Protein AF-0000000077108738 (afdb_homodimer)

InterPro domains:
  IPR003739 Lysine-2,3-aminomutase/glutamate 2,3-aminomutase [PIRSF004911] (2-328)
  IPR003739 Lysine-2,3-aminomutase/glutamate 2,3-aminomutase [PTHR30538] (3-323)
  IPR003739 Lysine-2,3-aminomutase/glutamate 2,3-aminomutase [TIGR00238] (23-312)
  IPR007197 Radical SAM [PF04055] (98-247)
  IPR007197 Radical SAM [PS51918] (88-301)
  IPR007197 Radical SAM [SFLDS00029] (98-249)
  IPR013785 Aldolase-type TIM barrel [G3DSA:3.20.20.70] (31-317)
  IPR022447 Lysine-2,3-aminomutase-related [TIGR03822] (5-322)
  IPR058240 Radical SAM superfamily [SSF102114] (83-311)

pLDDT: mean 93.46, std 6.68, range [53.31, 98.88]

Organism: Hirschia baltica (strain ATCC 49814 / DSM 5838 / IFAM 1418) (NCBI:txid582402)

Secondary structure (DSSP, 8-state):
---EE-SHHHHHHTT---HHHHHHHHHHTTTS---EEHHHHTT-SS-STT-TTGGGTS--GGGGPPPTT--SSTT--GGG-SSTTEEEEETTEEEEEEE---SS--TT-TTTTT-STTS--B--HHHHHHHHHHHHT-TT--EEEEEES-GGGS-HHHHHHHHHHHHTSTT--EEEEEE-HHHH-GGG--HHHHHHH--SSSEEEEEEE---GGG--HHHHHHHHHHHHTT--EEEEEE--TTTT-SHHHHHHHHHHHHHTTEEEEEEEPPP--TT-GGG---HHHHHHHHHHHHHHS-GGGPPEEEEEPTTT--EEE-PPPSEEEETTEEEEE-TTS-EEESS-S--/---EE-SHHHHHHTT---HHHHHHHHHHTTTS---EEHHHHTT-SS-STT-HHHHTT---GGGGPPPTT--SSTT--GGG-SSTTEEEEETTEEEEEEE---SS--TT-TTTTT-STTS--B--HHHHHHHHHHHHT-TT--EEEEEES-GGGS-HHHHHHHHHHHHTSTT--EEEEEE-HHHH-GGG--HHHHHHH--SSSEEEEEEE---GGG--HHHHHHHHHHHHTT--EEEEEE--TTTT-SHHHHHHHHHHHHHTTEEEEEEEPPP--TT-GGG---HHHHHHHHHHHHHHS-GGGPPEEEEEPTTT--EEE-PPPSEEEETTEEEEE-TTS-EEESS-S--

Foldseek 3Di:
DKDKDWALVSLVVLVLPDPQQRVQSVVCCVPFTAIAIVLLSVLFPDSDCLGQSVVFGGGDPLLVFFDPQFDQQFQAQVVQDPAPQWGPQDQAEIEGEFFQEANGDTSQDQNRVRHDPVDDGGDDPVRVVVVLVVCLVRLSHQEYEYDHHFNLVDALQVLLVSLVSQLPRVSHAEYEGEHQCLLRPLVSLALSSLVSNDDPRHAYEYEHEDAFLSSCDVSSLVSLVSNVVSVHAYEYEYEQWPSNQLAQVGLLSVLVSCVVSVYAYEEYEARTSHTSNVNGHDDLVSVQVSLLSCVLPHDPSSHYFYWYRDTNNNGIDGSHDAQWDDDPNFIWGADSVRDIAGPPHPDD/DWDKDWALVSLVVLVLPDPQQRVQSVVCCVPFTAIAIVLLSVLFPDSDCLTQSVVFGGGDPLLVFFDPQFDQQFQAQPVQDPAPQWGPQDQAEIEGEFFQEANGDTSQDQNRVRHDPVDDGGDDPVRVVVVLVVCLVRLSHQEYEYCHHFNLVDALQVLLVSLVSQLPRVSHAEYEGEHQCLLRPLVSLALSSLVSNDDPRHAYEYEHEDAFLSSCDVSSLVSLVSNVVSVHAYEYEYEQWPSNQLAQVGLLSVLVSCVVSVYAYEEYEARTSHTSNVNTHDDLVSVQVSLLSCVLPHDPSSHYFYWYRDTNNNGIDGSHDAQWDDDPNFIWGADSVRDIAGPPHPDD

Nearest PDB structures (foldseek):
  2a5h-assembly1_B  TM=9.470E-01  e=1.014E-37  Clostridium subterminale
  7o1p-assembly1_A  TM=6.640E-01  e=4.691E-05  Thermotoga maritima MSB8
  6dgs-assembly1_B  TM=6.058E-01  e=3.753E-01  Leishmania major
  7u7h-assembly1_A  TM=3.854E-01  e=3.326E-01  Alistipes finegoldii DSM 17242
  2q1x-assembly1_B  TM=3.218E-01  e=1.503E+00  Mycobacterium tuberculosis H37Rv

Radius of gyration: 25.78 Å; Cα contacts (8 Å, |Δi|>4): 1558; chains: 2; bounding box: 52×83×65 Å

Sequence (696 aa):
MTKTLKSAQDFKNLGITSPEITQNIDTVSTKYAVAMTTELADCVKNPSSDDPVLRQFLPLIDELTTLPEEREDPIGDWPNTPVEGIVHRHKDRVLLKIVSICPVYCRFCFRREMVGPDKDNMLRPEQLDAAIDYIANHPEIWEVILTGGDPMMLSPRRARELTQRLEAIPHVKIIRWHTRMPVAKPDIVTAEYAQAIKSSTKSVFVALHANHANEFSNAAKQACANLIDAGIPMVSQSVLLKGVNDNLDALSDLMRTFVENRIRPYYLHHPDFAPGTSHFRVSVEEGQKLVQGLRNTLSGLCTPTYVVDIPGGVSKAIATPSDAREIDGQLSLRGQDGQWRAYPPSEKMTKTLKSAQDFKNLGITSPEITQNIDTVSTKYAVAMTTELADCVKNPSSDDPVLRQFLPLIDELTTLPEEREDPIGDWPNTPVEGIVHRHKDRVLLKIVSICPVYCRFCFRREMVGPDKDNMLRPEQLDAAIDYIANHPEIWEVILTGGDPMMLSPRRARELTQRLEAIPHVKIIRWHTRMPVAKPDIVTAEYAQAIKSSTKSVFVALHANHANEFSNAAKQACANLIDAGIPMVSQSVLLKGVNDNLDALSDLMRTFVENRIRPYYLHHPDFAPGTSHFRVSVEEGQKLVQGLRNTLSGLCTPTYVVDIPGGVSKAIATPSDAREIDGQLSLRGQDGQWRAYPPSEK

Structure (mmCIF, N/CA/C/O backbone):
data_AF-0000000077108738-model_v1
#
loop_
_entity.id
_entity.type
_entity.pdbx_description
1 polymer 'Lysine 2,3-aminomutase YodO family protein'
#
loop_
_atom_site.group_PDB
_atom_site.id
_atom_site.type_symbol
_atom_site.label_atom_id
_atom_site.label_alt_id
_atom_site.label_comp_id
_atom_site.label_asym_id
_atom_site.label_entity_id
_atom_site.label_seq_id
_atom_site.pdbx_PDB_ins_code
_atom_site.Cartn_x
_atom_site.Cartn_y
_atom_site.Cartn_z
_atom_site.occupancy
_atom_site.B_iso_or_equiv
_atom_site.auth_seq_id
_atom_site.auth_comp_id
_atom_site.auth_asym_id
_atom_site.auth_atom_id
_atom_site.pdbx_PDB_model_num
ATOM 1 N N . MET A 1 1 ? 6.762 -33.188 8.219 1 54.91 1 MET A N 1
ATOM 2 C CA . MET A 1 1 ? 7.496 -32.75 7.031 1 54.91 1 MET A CA 1
ATOM 3 C C . MET A 1 1 ? 6.543 -32.5 5.863 1 54.91 1 MET A C 1
ATOM 5 O O . MET A 1 1 ? 5.641 -33.312 5.613 1 54.91 1 MET A O 1
ATOM 9 N N . THR A 1 2 ? 6.543 -31.188 5.367 1 68 2 THR A N 1
ATOM 10 C CA . THR A 1 2 ? 5.676 -30.828 4.246 1 68 2 THR A CA 1
ATOM 11 C C . THR A 1 2 ? 5.945 -31.75 3.049 1 68 2 THR A C 1
ATOM 13 O O . THR A 1 2 ? 7.098 -31.938 2.652 1 68 2 THR A O 1
ATOM 16 N N . LYS A 1 3 ? 4.934 -32.562 2.746 1 84.56 3 LYS A N 1
ATOM 17 C CA . LYS A 1 3 ? 4.992 -33.375 1.53 1 84.56 3 LYS A CA 1
ATOM 18 C C . LYS A 1 3 ? 4.344 -32.656 0.356 1 84.56 3 LYS A C 1
ATOM 20 O O . LYS A 1 3 ? 3.543 -31.734 0.551 1 84.56 3 LYS A O 1
ATOM 25 N N . THR A 1 4 ? 4.789 -33 -0.831 1 92.06 4 THR A N 1
ATOM 26 C CA . THR A 1 4 ? 4.25 -32.406 -2.049 1 92.06 4 THR A CA 1
ATOM 27 C C . THR A 1 4 ? 3.473 -33.469 -2.855 1 92.06 4 THR A C 1
ATOM 29 O O . THR A 1 4 ? 3.975 -34.562 -3.111 1 92.06 4 THR A O 1
ATOM 32 N N . LEU A 1 5 ? 2.248 -33.156 -3.182 1 92.75 5 LEU A N 1
ATOM 33 C CA . LEU A 1 5 ? 1.421 -34 -4.055 1 92.75 5 LEU A CA 1
ATOM 34 C C . LEU A 1 5 ? 1.785 -33.781 -5.52 1 92.75 5 LEU A C 1
ATOM 36 O O . LEU A 1 5 ? 1.791 -32.625 -5.992 1 92.75 5 LEU A O 1
ATOM 40 N N . LYS A 1 6 ? 2.02 -34.844 -6.301 1 92.69 6 LYS A N 1
ATOM 41 C CA . LYS A 1 6 ? 2.514 -34.688 -7.664 1 92.69 6 LYS A CA 1
ATOM 42 C C . LYS A 1 6 ? 1.773 -35.594 -8.641 1 92.69 6 LYS A C 1
ATOM 44 O O . LYS A 1 6 ? 1.944 -35.469 -9.852 1 92.69 6 LYS A O 1
ATOM 49 N N . SER A 1 7 ? 0.964 -36.5 -8.07 1 92.19 7 SER A N 1
ATOM 50 C CA . SER A 1 7 ? 0.334 -37.5 -8.93 1 92.19 7 SER A CA 1
ATOM 51 C C . SER A 1 7 ? -1.137 -37.688 -8.57 1 92.19 7 SER A C 1
ATOM 53 O O . SER A 1 7 ? -1.591 -37.219 -7.523 1 92.19 7 SER A O 1
ATOM 55 N N . ALA A 1 8 ? -1.809 -38.375 -9.508 1 92.62 8 ALA A N 1
ATOM 56 C CA . ALA A 1 8 ? -3.209 -38.719 -9.25 1 92.62 8 ALA A CA 1
ATOM 57 C C . ALA A 1 8 ? -3.359 -39.5 -7.961 1 92.62 8 ALA A C 1
ATOM 59 O O . ALA A 1 8 ? -4.301 -39.281 -7.191 1 92.62 8 ALA A O 1
ATOM 60 N N . GLN A 1 9 ? -2.467 -40.375 -7.727 1 92.5 9 GLN A N 1
ATOM 61 C CA . GLN A 1 9 ? -2.502 -41.188 -6.523 1 92.5 9 GLN A CA 1
ATOM 62 C C . GLN A 1 9 ? -2.363 -40.344 -5.266 1 92.5 9 GLN A C 1
ATOM 64 O O . GLN A 1 9 ? -3.037 -40.594 -4.262 1 92.5 9 GLN A O 1
ATOM 69 N N . ASP A 1 10 ? -1.473 -39.344 -5.277 1 92.25 10 ASP A N 1
ATOM 70 C CA . ASP A 1 10 ? -1.307 -38.469 -4.141 1 92.25 10 ASP A CA 1
ATOM 71 C C . ASP A 1 10 ? -2.621 -37.75 -3.795 1 92.25 10 ASP A C 1
ATOM 73 O O . ASP A 1 10 ? -2.99 -37.656 -2.621 1 92.25 10 ASP A O 1
ATOM 77 N N . PHE A 1 11 ? -3.34 -37.312 -4.797 1 89.94 11 PHE A N 1
ATOM 78 C CA . PHE A 1 11 ? -4.598 -36.625 -4.594 1 89.94 11 PHE A CA 1
ATOM 79 C C . PHE A 1 11 ? -5.684 -37.562 -4.109 1 89.94 11 PHE A C 1
ATOM 81 O O . PHE A 1 11 ? -6.512 -37.188 -3.271 1 89.94 11 PHE A O 1
ATOM 88 N N . LYS A 1 12 ? -5.629 -38.719 -4.656 1 89.31 12 LYS A N 1
ATOM 89 C CA . LYS A 1 12 ? -6.57 -39.75 -4.199 1 89.31 12 LYS A CA 1
ATOM 90 C C . LYS A 1 12 ? -6.398 -40 -2.707 1 89.31 12 LYS A C 1
ATOM 92 O O . LYS A 1 12 ? -7.379 -40.219 -1.991 1 89.31 12 LYS A O 1
ATOM 97 N N . ASN A 1 13 ? -5.199 -40 -2.303 1 87.31 13 ASN A N 1
ATOM 98 C CA . ASN A 1 13 ? -4.898 -40.219 -0.896 1 87.31 13 ASN A CA 1
ATOM 99 C C . ASN A 1 13 ? -5.473 -39.125 -0.004 1 87.31 13 ASN A C 1
ATOM 101 O O . ASN A 1 13 ? -5.668 -39.344 1.195 1 87.31 13 ASN A O 1
ATOM 105 N N . LEU A 1 14 ? -5.773 -38 -0.586 1 81.94 14 LEU A N 1
ATOM 106 C CA . LEU A 1 14 ? -6.355 -36.875 0.158 1 81.94 14 LEU A CA 1
ATOM 107 C C . LEU A 1 14 ? -7.875 -36.906 0.076 1 81.94 14 LEU A C 1
ATOM 109 O O . LEU A 1 14 ? -8.547 -36.031 0.606 1 81.94 14 LEU A O 1
ATOM 113 N N . GLY A 1 15 ? -8.359 -37.844 -0.65 1 82.62 15 GLY A N 1
ATOM 114 C CA . GLY A 1 15 ? -9.805 -37.969 -0.73 1 82.62 15 GLY A CA 1
ATOM 115 C C . GLY A 1 15 ? -10.383 -37.406 -2.016 1 82.62 15 GLY A C 1
ATOM 116 O O . GLY A 1 15 ? -11.609 -37.375 -2.188 1 82.62 15 GLY A O 1
ATOM 117 N N . ILE A 1 16 ? -9.531 -37 -2.854 1 82.12 16 ILE A N 1
ATOM 118 C CA . ILE A 1 16 ? -9.992 -36.531 -4.156 1 82.12 16 ILE A CA 1
ATOM 119 C C . ILE A 1 16 ? -10.016 -37.688 -5.145 1 82.12 16 ILE A C 1
ATOM 121 O O . ILE A 1 16 ? -9.023 -37.969 -5.824 1 82.12 16 ILE A O 1
ATOM 125 N N . THR A 1 17 ? -11.211 -38.312 -5.34 1 80.12 17 THR A N 1
ATOM 126 C CA . THR A 1 17 ? -11.25 -39.594 -6 1 80.12 17 THR A CA 1
ATOM 127 C C . THR A 1 17 ? -12.031 -39.531 -7.312 1 80.12 17 THR A C 1
ATOM 129 O O . THR A 1 17 ? -12.188 -40.531 -8.008 1 80.12 17 THR A O 1
ATOM 132 N N . SER A 1 18 ? -12.461 -38.406 -7.625 1 84 18 SER A N 1
ATOM 133 C CA . SER A 1 18 ? -13.195 -38.281 -8.883 1 84 18 SER A CA 1
ATOM 134 C C . SER A 1 18 ? -12.375 -38.781 -10.055 1 84 18 SER A C 1
ATOM 136 O O . SER A 1 18 ? -11.234 -38.375 -10.258 1 84 18 SER A O 1
ATOM 138 N N . PRO A 1 19 ? -12.953 -39.719 -10.852 1 87.25 19 PRO A N 1
ATOM 139 C CA . PRO A 1 19 ? -12.227 -40.25 -12.008 1 87.25 19 PRO A CA 1
ATOM 140 C C . PRO A 1 19 ? -11.82 -39.156 -13 1 87.25 19 PRO A C 1
ATOM 142 O O . PRO A 1 19 ? -10.734 -39.219 -13.586 1 87.25 19 PRO A O 1
ATOM 145 N N . GLU A 1 20 ? -12.703 -38.281 -13.125 1 86.88 20 GLU A N 1
ATOM 146 C CA . GLU A 1 20 ? -12.391 -37.188 -14.031 1 86.88 20 GLU A CA 1
ATOM 147 C C . GLU A 1 20 ? -11.141 -36.438 -13.578 1 86.88 20 GLU A C 1
ATOM 149 O O . GLU A 1 20 ? -10.273 -36.125 -14.391 1 86.88 20 GLU A O 1
ATOM 154 N N . ILE A 1 21 ? -11.023 -36.219 -12.328 1 85.88 21 ILE A N 1
ATOM 155 C CA . ILE A 1 21 ? -9.898 -35.469 -11.766 1 85.88 21 ILE A CA 1
ATOM 156 C C . ILE A 1 21 ? -8.609 -36.281 -11.961 1 85.88 21 ILE A C 1
ATOM 158 O O . ILE A 1 21 ? -7.594 -35.719 -12.391 1 85.88 21 ILE A O 1
ATOM 162 N N . THR A 1 22 ? -8.695 -37.469 -11.719 1 87 22 THR A N 1
ATOM 163 C CA . THR A 1 22 ? -7.52 -38.344 -11.828 1 87 22 THR A CA 1
ATOM 164 C C . THR A 1 22 ? -7.051 -38.406 -13.281 1 87 22 THR A C 1
ATOM 166 O O . THR A 1 22 ? -5.848 -38.375 -13.547 1 87 22 THR A O 1
ATOM 169 N N . GLN A 1 23 ? -7.969 -38.562 -14.148 1 90.94 23 GLN A N 1
ATOM 170 C CA . GLN A 1 23 ? -7.629 -38.625 -15.562 1 90.94 23 GLN A CA 1
ATOM 171 C C . GLN A 1 23 ? -6.988 -37.312 -16.031 1 90.94 23 GLN A C 1
ATOM 173 O O . GLN A 1 23 ? -6.031 -37.344 -16.797 1 90.94 23 GLN A O 1
ATOM 178 N N . ASN A 1 24 ? -7.57 -36.25 -15.578 1 91.81 24 ASN A N 1
ATOM 179 C CA . ASN A 1 24 ? -7.008 -34.938 -15.93 1 91.81 24 ASN A CA 1
ATOM 180 C C . ASN A 1 24 ? -5.57 -34.781 -15.43 1 91.81 24 ASN A C 1
ATOM 182 O O . ASN A 1 24 ? -4.707 -34.281 -16.156 1 91.81 24 ASN A O 1
ATOM 186 N N . ILE A 1 25 ? -5.312 -35.219 -14.234 1 92.5 25 ILE A N 1
ATOM 187 C CA . ILE A 1 25 ? -3.975 -35.125 -13.664 1 92.5 25 ILE A CA 1
ATOM 188 C C . ILE A 1 25 ? -2.994 -35.906 -14.523 1 92.5 25 ILE A C 1
ATOM 190 O O . ILE A 1 25 ? -1.942 -35.406 -14.914 1 92.5 25 ILE A O 1
ATOM 194 N N . ASP A 1 26 ? -3.395 -37.094 -14.898 1 92.75 26 ASP A N 1
ATOM 195 C CA . ASP A 1 26 ? -2.52 -37.969 -15.672 1 92.75 26 ASP A CA 1
ATOM 196 C C . ASP A 1 26 ? -2.256 -37.375 -17.062 1 92.75 26 ASP A C 1
ATOM 198 O O . ASP A 1 26 ? -1.122 -37.375 -17.547 1 92.75 26 ASP A O 1
ATOM 202 N N . THR A 1 27 ? -3.242 -36.906 -17.625 1 94.12 27 THR A N 1
ATOM 203 C CA . THR A 1 27 ? -3.143 -36.406 -18.984 1 94.12 27 THR A CA 1
ATOM 204 C C . THR A 1 27 ? -2.371 -35.094 -19.016 1 94.12 27 THR A C 1
ATOM 206 O O . THR A 1 27 ? -1.433 -34.906 -19.797 1 94.12 27 THR A O 1
ATOM 209 N N . VAL A 1 28 ? -2.678 -34.156 -18.188 1 93.62 28 VAL A N 1
ATOM 210 C CA . VAL A 1 28 ? -2.109 -32.812 -18.203 1 93.62 28 VAL A CA 1
ATOM 211 C C . VAL A 1 28 ? -0.668 -32.844 -17.703 1 93.62 28 VAL A C 1
ATOM 213 O O . VAL A 1 28 ? 0.181 -32.094 -18.156 1 93.62 28 VAL A O 1
ATOM 216 N N . SER A 1 29 ? -0.363 -33.75 -16.828 1 90.75 29 SER A N 1
ATOM 217 C CA . SER A 1 29 ? 0.968 -33.844 -16.25 1 90.75 29 SER A CA 1
ATOM 218 C C . SER A 1 29 ? 2.008 -34.219 -17.281 1 90.75 29 SER A C 1
ATOM 220 O O . SER A 1 29 ? 3.213 -34.125 -17.047 1 90.75 29 SER A O 1
ATOM 222 N N . THR A 1 30 ? 1.585 -34.656 -18.391 1 89.62 30 THR A N 1
ATOM 223 C CA . THR A 1 30 ? 2.512 -34.969 -19.484 1 89.62 30 THR A CA 1
ATOM 224 C C . THR A 1 30 ? 3.113 -33.719 -20.062 1 89.62 30 THR A C 1
ATOM 226 O O . THR A 1 30 ? 4.207 -33.719 -20.625 1 89.62 30 THR A O 1
ATOM 229 N N . LYS A 1 31 ? 2.465 -32.688 -19.828 1 90.31 31 LYS A N 1
ATOM 230 C CA . LYS A 1 31 ? 2.92 -31.406 -20.391 1 90.31 31 LYS A CA 1
ATOM 231 C C . LYS A 1 31 ? 3.314 -30.422 -19.297 1 90.31 31 LYS A C 1
ATOM 233 O O . LYS A 1 31 ? 4.312 -29.719 -19.422 1 90.31 31 LYS A O 1
ATOM 238 N N . TYR A 1 32 ? 2.521 -30.359 -18.281 1 91.44 32 TYR A N 1
ATOM 239 C CA . TYR A 1 32 ? 2.74 -29.406 -17.203 1 91.44 32 TYR A CA 1
ATOM 240 C C . TYR A 1 32 ? 2.889 -30.125 -15.867 1 91.44 32 TYR A C 1
ATOM 242 O O . TYR A 1 32 ? 2.07 -30.984 -15.516 1 91.44 32 TYR A O 1
ATOM 250 N N . ALA A 1 33 ? 3.822 -29.656 -15.102 1 90.56 33 ALA A N 1
ATOM 251 C CA . ALA A 1 33 ? 4.102 -30.281 -13.805 1 90.56 33 ALA A CA 1
ATOM 252 C C . ALA A 1 33 ? 2.969 -30.031 -12.82 1 90.56 33 ALA A C 1
ATOM 254 O O . ALA A 1 33 ? 2.291 -29 -12.891 1 90.56 33 ALA A O 1
ATOM 255 N N . VAL A 1 34 ? 2.748 -31.016 -11.977 1 93.12 34 VAL A N 1
ATOM 256 C CA . VAL A 1 34 ? 1.763 -30.906 -10.906 1 93.12 34 VAL A CA 1
ATOM 257 C C . VAL A 1 34 ? 2.467 -30.953 -9.547 1 93.12 34 VAL A C 1
ATOM 259 O O . VAL A 1 34 ? 3.309 -31.828 -9.312 1 93.12 34 VAL A O 1
ATOM 262 N N . ALA A 1 35 ? 2.184 -29.969 -8.711 1 94.75 35 ALA A N 1
ATOM 263 C CA . ALA A 1 35 ? 2.723 -29.953 -7.352 1 94.75 35 ALA A CA 1
ATOM 264 C C . ALA A 1 35 ? 1.833 -29.141 -6.418 1 94.75 35 ALA A C 1
ATOM 266 O O . ALA A 1 35 ? 1.48 -28 -6.727 1 94.75 35 ALA A O 1
ATOM 267 N N . MET A 1 36 ? 1.411 -29.719 -5.363 1 95.06 36 MET A N 1
ATOM 268 C CA . MET A 1 36 ? 0.675 -29.062 -4.285 1 95.06 36 MET A CA 1
ATOM 269 C C . MET A 1 36 ? 1.173 -29.531 -2.924 1 95.06 36 MET A C 1
ATOM 271 O O . MET A 1 36 ? 1.314 -30.734 -2.693 1 95.06 36 MET A O 1
ATOM 275 N N . THR A 1 37 ? 1.462 -28.625 -2.059 1 96.44 37 THR A N 1
ATOM 276 C CA . THR A 1 37 ? 1.979 -29.031 -0.755 1 96.44 37 THR A CA 1
ATOM 277 C C . THR A 1 37 ? 0.85 -29.531 0.145 1 96.44 37 THR A C 1
ATOM 279 O O . THR A 1 37 ? -0.308 -29.141 -0.035 1 96.44 37 THR A O 1
ATOM 282 N N . THR A 1 38 ? 1.211 -30.344 1.154 1 94.25 38 THR A N 1
ATOM 283 C CA . THR A 1 38 ? 0.224 -30.828 2.115 1 94.25 38 THR A CA 1
ATOM 284 C C . THR A 1 38 ? -0.336 -29.672 2.939 1 94.25 38 THR A C 1
ATOM 286 O O . THR A 1 38 ? -1.497 -29.703 3.354 1 94.25 38 THR A O 1
ATOM 289 N N . GLU A 1 39 ? 0.451 -28.625 3.154 1 94.88 39 GLU A N 1
ATOM 290 C CA . GLU A 1 39 ? -0.012 -27.438 3.861 1 94.88 39 GLU A CA 1
ATOM 291 C C . GLU A 1 39 ? -1.211 -26.812 3.156 1 94.88 39 GLU A C 1
ATOM 293 O O . GLU A 1 39 ? -2.213 -26.484 3.795 1 94.88 39 GLU A O 1
ATOM 298 N N . LEU A 1 40 ? -1.124 -26.656 1.857 1 96.12 40 LEU A N 1
ATOM 299 C CA . LEU A 1 40 ? -2.223 -26.094 1.074 1 96.12 40 LEU A CA 1
ATOM 300 C C . LEU A 1 40 ? -3.377 -27.094 0.976 1 96.12 40 LEU A C 1
ATOM 302 O O . LEU A 1 40 ? -4.543 -26.703 1.004 1 96.12 40 LEU A O 1
ATOM 306 N N . ALA A 1 41 ? -3.027 -28.344 0.897 1 94.12 41 ALA A N 1
ATOM 307 C CA . ALA A 1 41 ? -4.062 -29.375 0.847 1 94.12 41 ALA A CA 1
ATOM 308 C C . ALA A 1 41 ? -4.922 -29.359 2.109 1 94.12 41 ALA A C 1
ATOM 310 O O . ALA A 1 41 ? -6.133 -29.562 2.045 1 94.12 41 ALA A O 1
ATOM 311 N N . ASP A 1 42 ? -4.301 -29.078 3.211 1 93.56 42 ASP A N 1
ATOM 312 C CA . ASP A 1 42 ? -4.996 -29.031 4.492 1 93.56 42 ASP A CA 1
ATOM 313 C C . ASP A 1 42 ? -5.961 -27.844 4.551 1 93.56 42 ASP A C 1
ATOM 315 O O . ASP A 1 42 ? -6.852 -27.812 5.402 1 93.56 42 ASP A O 1
ATOM 319 N N . CYS A 1 43 ? -5.809 -26.906 3.627 1 95.56 43 CYS A N 1
ATOM 320 C CA . CYS A 1 43 ? -6.645 -25.719 3.607 1 95.56 43 CYS A CA 1
ATOM 321 C C . CYS A 1 43 ? -7.891 -25.938 2.758 1 95.56 43 CYS A C 1
ATOM 323 O O . CYS A 1 43 ? -8.781 -25.094 2.723 1 95.56 43 CYS A O 1
ATOM 325 N N . VAL A 1 44 ? -7.984 -27.062 2.084 1 93.06 44 VAL A N 1
ATOM 326 C CA . VAL A 1 44 ? -9.133 -27.391 1.248 1 93.06 44 VAL A CA 1
ATOM 327 C C . VAL A 1 44 ? -10.336 -27.734 2.131 1 93.06 44 VAL A C 1
ATOM 329 O O . VAL A 1 44 ? -10.227 -28.578 3.033 1 93.06 44 VAL A O 1
ATOM 332 N N . LYS A 1 45 ? -11.406 -27.109 1.906 1 90.56 45 LYS A N 1
ATOM 333 C CA . LYS A 1 45 ? -12.602 -27.328 2.725 1 90.56 45 LYS A CA 1
ATOM 334 C C . LYS A 1 45 ? -13.531 -28.344 2.082 1 90.56 45 LYS A C 1
ATOM 336 O O . LYS A 1 45 ? -14.172 -29.141 2.779 1 90.56 45 LYS A O 1
ATOM 341 N N . ASN A 1 46 ? -13.625 -28.203 0.757 1 84.5 46 ASN A N 1
ATOM 342 C CA . ASN A 1 46 ? -14.422 -29.141 -0.027 1 84.5 46 ASN A CA 1
ATOM 343 C C . ASN A 1 46 ? -13.57 -29.844 -1.088 1 84.5 46 ASN A C 1
ATOM 345 O O . ASN A 1 46 ? -13.086 -29.203 -2.023 1 84.5 46 ASN A O 1
ATOM 349 N N . PRO A 1 47 ? -13.453 -31.094 -0.911 1 79.81 47 PRO A N 1
ATOM 350 C CA . PRO A 1 47 ? -12.586 -31.797 -1.857 1 79.81 47 PRO A CA 1
ATOM 351 C C . PRO A 1 47 ? -13.227 -31.953 -3.236 1 79.81 47 PRO A C 1
ATOM 353 O O . PRO A 1 47 ? -13.414 -33.062 -3.711 1 79.81 47 PRO A O 1
ATOM 356 N N . SER A 1 48 ? -13.664 -30.891 -3.76 1 81.06 48 SER A N 1
ATOM 357 C CA . SER A 1 48 ? -14.211 -30.844 -5.113 1 81.06 48 SER A CA 1
ATOM 358 C C . SER A 1 48 ? -13.508 -29.766 -5.945 1 81.06 48 SER A C 1
ATOM 360 O O . SER A 1 48 ? -12.789 -28.922 -5.402 1 81.06 48 SER A O 1
ATOM 362 N N . SER A 1 49 ? -13.719 -29.891 -7.223 1 79.06 49 SER A N 1
ATOM 363 C CA . SER A 1 49 ? -13.078 -28.953 -8.148 1 79.06 49 SER A CA 1
ATOM 364 C C . SER A 1 49 ? -13.562 -27.531 -7.926 1 79.06 49 SER A C 1
ATOM 366 O O . SER A 1 49 ? -12.969 -26.578 -8.438 1 79.06 49 SER A O 1
ATOM 368 N N . ASP A 1 50 ? -14.531 -27.406 -7.07 1 86.38 50 ASP A N 1
ATOM 369 C CA . ASP A 1 50 ? -15.094 -26.078 -6.844 1 86.38 50 ASP A CA 1
ATOM 370 C C . ASP A 1 50 ? -14.43 -25.391 -5.656 1 86.38 50 ASP A C 1
ATOM 372 O O . ASP A 1 50 ? -14.656 -24.203 -5.406 1 86.38 50 ASP A O 1
ATOM 376 N N . ASP A 1 51 ? -13.648 -26.203 -4.969 1 93.38 51 ASP A N 1
ATOM 377 C CA . ASP A 1 51 ? -12.922 -25.578 -3.865 1 93.38 51 ASP A CA 1
ATOM 378 C C . ASP A 1 51 ? -11.906 -24.562 -4.383 1 93.38 51 ASP A C 1
ATOM 380 O O . ASP A 1 51 ? -11.062 -24.891 -5.215 1 93.38 51 ASP A O 1
ATOM 384 N N . PRO A 1 52 ? -11.938 -23.328 -3.865 1 97 52 PRO A N 1
ATOM 385 C CA . PRO A 1 52 ? -11.102 -22.266 -4.426 1 97 52 PRO A CA 1
ATOM 386 C C . PRO A 1 52 ? -9.609 -22.516 -4.223 1 97 52 PRO A C 1
ATOM 388 O O . PRO A 1 52 ? -8.789 -22.062 -5.023 1 97 52 PRO A O 1
ATOM 391 N N . VAL A 1 53 ? -9.195 -23.156 -3.156 1 96.94 53 VAL A N 1
ATOM 392 C CA . VAL A 1 53 ? -7.789 -23.453 -2.939 1 96.94 53 VAL A CA 1
ATOM 393 C C . VAL A 1 53 ? -7.355 -24.594 -3.865 1 96.94 53 VAL A C 1
ATOM 395 O O . VAL A 1 53 ? -6.352 -24.469 -4.57 1 96.94 53 VAL A O 1
ATOM 398 N N . LEU A 1 54 ? -8.156 -25.656 -3.938 1 94 54 LEU A N 1
ATOM 399 C CA . LEU A 1 54 ? -7.832 -26.828 -4.762 1 94 54 LEU A CA 1
ATOM 400 C C . LEU A 1 54 ? -7.797 -26.453 -6.238 1 94 54 LEU A C 1
ATOM 402 O O . LEU A 1 54 ? -6.926 -26.906 -6.98 1 94 54 LEU A O 1
ATOM 406 N N . ARG A 1 55 ? -8.664 -25.625 -6.637 1 94.62 55 ARG A N 1
ATOM 407 C CA . ARG A 1 55 ? -8.805 -25.219 -8.031 1 94.62 55 ARG A CA 1
ATOM 408 C C . ARG A 1 55 ? -7.516 -24.609 -8.555 1 94.62 55 ARG A C 1
ATOM 410 O O . ARG A 1 55 ? -7.219 -24.688 -9.742 1 94.62 55 ARG A O 1
ATOM 417 N N . GLN A 1 56 ? -6.73 -24.016 -7.715 1 97.06 56 GLN A N 1
ATOM 418 C CA . GLN A 1 56 ? -5.5 -23.344 -8.109 1 97.06 56 GLN A CA 1
ATOM 419 C C . GLN A 1 56 ? -4.426 -24.344 -8.516 1 97.06 56 GLN A C 1
ATOM 421 O O . GLN A 1 56 ? -3.438 -23.984 -9.156 1 97.06 56 GLN A O 1
ATOM 426 N N . PHE A 1 57 ? -4.617 -25.641 -8.141 1 95 57 PHE A N 1
ATOM 427 C CA . PHE A 1 57 ? -3.52 -26.578 -8.281 1 95 57 PHE A CA 1
ATOM 428 C C . PHE A 1 57 ? -3.982 -27.844 -9 1 95 57 PHE A C 1
ATOM 430 O O . PHE A 1 57 ? -3.172 -28.719 -9.32 1 95 57 PHE A O 1
ATOM 437 N N . LEU A 1 58 ? -5.242 -27.922 -9.258 1 92.12 58 LEU A N 1
ATOM 438 C CA . LEU A 1 58 ? -5.816 -29.094 -9.906 1 92.12 58 LEU A CA 1
ATOM 439 C C . LEU A 1 58 ? -5.789 -28.953 -11.422 1 92.12 58 LEU A C 1
ATOM 441 O O . LEU A 1 58 ? -6.445 -28.062 -11.977 1 92.12 58 LEU A O 1
ATOM 445 N N . PRO A 1 59 ? -5.156 -29.844 -12.102 1 93.19 59 PRO A N 1
ATOM 446 C CA . PRO A 1 59 ? -5.141 -29.781 -13.562 1 93.19 59 PRO A CA 1
ATOM 447 C C . PRO A 1 59 ? -6.523 -29.969 -14.18 1 93.19 59 PRO A C 1
ATOM 449 O O . PRO A 1 59 ? -7.316 -30.781 -13.695 1 93.19 59 PRO A O 1
ATOM 452 N N . LEU A 1 60 ? -6.777 -29.234 -15.18 1 91.94 60 LEU A N 1
ATOM 453 C CA . LEU A 1 60 ? -7.969 -29.375 -16.016 1 91.94 60 LEU A CA 1
ATOM 454 C C . LEU A 1 60 ? -7.586 -29.641 -17.469 1 91.94 60 LEU A C 1
ATOM 456 O O . LEU A 1 60 ? -6.582 -29.109 -17.953 1 91.94 60 LEU A O 1
ATOM 460 N N . ILE A 1 61 ? -8.406 -30.359 -18.125 1 93.44 61 ILE A N 1
ATOM 461 C CA . ILE A 1 61 ? -8.125 -30.734 -19.516 1 93.44 61 ILE A CA 1
ATOM 462 C C . ILE A 1 61 ? -8.016 -29.484 -20.375 1 93.44 61 ILE A C 1
ATOM 464 O O . ILE A 1 61 ? -7.285 -29.469 -21.375 1 93.44 61 ILE A O 1
ATOM 468 N N . ASP A 1 62 ? -8.672 -28.438 -20.016 1 93.38 62 ASP A N 1
ATOM 469 C CA . ASP A 1 62 ? -8.664 -27.156 -20.734 1 93.38 62 ASP A CA 1
ATOM 470 C C . ASP A 1 62 ? -7.238 -26.625 -20.891 1 93.38 62 ASP A C 1
ATOM 472 O O . ASP A 1 62 ? -6.953 -25.844 -21.797 1 93.38 62 ASP A O 1
ATOM 476 N N . GLU A 1 63 ? -6.332 -27.016 -20.031 1 95 63 GLU A N 1
ATOM 477 C CA . GLU A 1 63 ? -4.953 -26.531 -20.016 1 95 63 GLU A CA 1
ATOM 478 C C . GLU A 1 63 ? -4.203 -26.984 -21.266 1 95 63 GLU A C 1
ATOM 480 O O . GLU A 1 63 ? -3.16 -26.422 -21.609 1 95 63 GLU A O 1
ATOM 485 N N . LEU A 1 64 ? -4.746 -27.938 -21.938 1 94.56 64 LEU A N 1
ATOM 486 C CA . LEU A 1 64 ? -4.066 -28.484 -23.109 1 94.56 64 LEU A CA 1
ATOM 487 C C . LEU A 1 64 ? -4.496 -27.75 -24.375 1 94.56 64 LEU A C 1
ATOM 489 O O . LEU A 1 64 ? -3.955 -28.016 -25.453 1 94.56 64 LEU A O 1
ATOM 493 N N . THR A 1 65 ? -5.398 -26.891 -24.266 1 93.81 65 THR A N 1
ATOM 494 C CA . THR A 1 65 ? -5.844 -26.078 -25.391 1 93.81 65 THR A CA 1
ATOM 495 C C . THR A 1 65 ? -5.246 -24.672 -25.297 1 93.81 65 THR A C 1
ATOM 497 O O . THR A 1 65 ? -5.453 -23.969 -24.312 1 93.81 65 THR A O 1
ATOM 500 N N . THR A 1 66 ? -4.52 -24.297 -26.312 1 92.62 66 THR A N 1
ATOM 501 C CA . THR A 1 66 ? -3.943 -22.969 -26.391 1 92.62 66 THR A CA 1
ATOM 502 C C . THR A 1 66 ? -4.758 -22.078 -27.344 1 92.62 66 THR A C 1
ATOM 504 O O . THR A 1 66 ? -4.973 -22.438 -28.5 1 92.62 66 THR A O 1
ATOM 507 N N . LEU A 1 67 ? -5.199 -21 -26.844 1 90.94 67 LEU A N 1
ATOM 508 C CA . LEU A 1 67 ? -5.973 -20.062 -27.656 1 90.94 67 LEU A CA 1
ATOM 509 C C . LEU A 1 67 ? -5.055 -19.141 -28.453 1 90.94 67 LEU A C 1
ATOM 511 O O . LEU A 1 67 ? -3.887 -18.953 -28.094 1 90.94 67 LEU A O 1
ATOM 515 N N . PRO A 1 68 ? -5.566 -18.5 -29.469 1 88.56 68 PRO A N 1
ATOM 516 C CA . PRO A 1 68 ? -4.75 -17.656 -30.344 1 88.56 68 PRO A CA 1
ATOM 517 C C . PRO A 1 68 ? -4.113 -16.484 -29.609 1 88.56 68 PRO A C 1
ATOM 519 O O . PRO A 1 68 ? -3.008 -16.062 -29.969 1 88.56 68 PRO A O 1
ATOM 522 N N . GLU A 1 69 ? -4.762 -15.93 -28.594 1 87.62 69 GLU A N 1
ATOM 523 C CA . GLU A 1 69 ? -4.266 -14.75 -27.891 1 87.62 69 GLU A CA 1
ATOM 524 C C . GLU A 1 69 ? -3.205 -15.125 -26.859 1 87.62 69 GLU A C 1
ATOM 526 O O . GLU A 1 69 ? -2.506 -14.258 -26.328 1 87.62 69 GLU A O 1
ATOM 531 N N . GLU A 1 70 ? -3.119 -16.391 -26.562 1 89.94 70 GLU A N 1
ATOM 532 C CA . GLU A 1 70 ? -2.174 -16.844 -25.562 1 89.94 70 GLU A CA 1
ATOM 533 C C . GLU A 1 70 ? -0.761 -16.953 -26.125 1 89.94 70 GLU A C 1
ATOM 535 O O . GLU A 1 70 ? -0.579 -17.25 -27.297 1 89.94 70 GLU A O 1
ATOM 540 N N . ARG A 1 71 ? 0.2 -16.547 -25.25 1 87.38 71 ARG A N 1
ATOM 541 C CA . ARG A 1 71 ? 1.603 -16.484 -25.656 1 87.38 71 ARG A CA 1
ATOM 542 C C . ARG A 1 71 ? 2.488 -17.234 -24.672 1 87.38 71 ARG A C 1
ATOM 544 O O . ARG A 1 71 ? 2.238 -17.219 -23.453 1 87.38 71 ARG A O 1
ATOM 551 N N . GLU A 1 72 ? 3.566 -17.766 -25.156 1 85.5 72 GLU A N 1
ATOM 552 C CA . GLU A 1 72 ? 4.508 -18.484 -24.312 1 85.5 72 GLU A CA 1
ATOM 553 C C . GLU A 1 72 ? 5.172 -17.562 -23.297 1 85.5 72 GLU A C 1
ATOM 555 O O . GLU A 1 72 ? 5.453 -17.953 -22.172 1 85.5 72 GLU A O 1
ATOM 560 N N . ASP A 1 73 ? 5.445 -16.359 -23.781 1 86.38 73 ASP A N 1
ATOM 561 C CA . ASP A 1 73 ? 6.004 -15.312 -22.938 1 86.38 73 ASP A CA 1
ATOM 562 C C . ASP A 1 73 ? 5.078 -14.102 -22.891 1 86.38 73 ASP A C 1
ATOM 564 O O . ASP A 1 73 ? 5.395 -13.047 -23.438 1 86.38 73 ASP A O 1
ATOM 568 N N . PRO A 1 74 ? 4.059 -14.266 -22.125 1 84.62 74 PRO A N 1
ATOM 569 C CA . PRO A 1 74 ? 2.977 -13.281 -22.203 1 84.62 74 PRO A CA 1
ATOM 570 C C . PRO A 1 74 ? 3.414 -11.883 -21.766 1 84.62 74 PRO A C 1
ATOM 572 O O . PRO A 1 74 ? 2.83 -10.891 -22.203 1 84.62 74 PRO A O 1
ATOM 575 N N . ILE A 1 75 ? 4.445 -11.797 -20.922 1 83.38 75 ILE A N 1
ATOM 576 C CA . ILE A 1 75 ? 4.77 -10.484 -20.375 1 83.38 75 ILE A CA 1
ATOM 577 C C . ILE A 1 75 ? 6.102 -10 -20.938 1 83.38 75 ILE A C 1
ATOM 579 O O . ILE A 1 75 ? 6.641 -8.984 -20.5 1 83.38 75 ILE A O 1
ATOM 583 N N . GLY A 1 76 ? 6.727 -10.75 -21.844 1 84.25 76 GLY A N 1
ATOM 584 C CA . GLY A 1 76 ? 7.91 -10.305 -22.562 1 84.25 76 GLY A CA 1
ATOM 585 C C . GLY A 1 76 ? 9.172 -10.359 -21.734 1 84.25 76 GLY A C 1
ATOM 586 O O . GLY A 1 76 ? 9.984 -9.43 -21.766 1 84.25 76 GLY A O 1
ATOM 587 N N . ASP A 1 77 ? 9.367 -11.336 -21.031 1 85.44 77 ASP A N 1
ATOM 588 C CA . ASP A 1 77 ? 10.578 -11.523 -20.234 1 85.44 77 ASP A CA 1
ATOM 589 C C . ASP A 1 77 ? 11.797 -11.711 -21.141 1 85.44 77 ASP A C 1
ATOM 591 O O . ASP A 1 77 ? 12.836 -11.086 -20.938 1 85.44 77 ASP A O 1
ATOM 595 N N . TRP A 1 78 ? 11.648 -12.422 -22.125 1 87.31 78 TRP A N 1
ATOM 596 C CA . TRP A 1 78 ? 12.781 -12.852 -22.953 1 87.31 78 TRP A CA 1
ATOM 597 C C . TRP A 1 78 ? 13.422 -11.664 -23.656 1 87.31 78 TRP A C 1
ATOM 599 O O . TRP A 1 78 ? 14.641 -11.469 -23.562 1 87.31 78 TRP A O 1
ATOM 609 N N . PRO A 1 79 ? 12.656 -10.852 -24.312 1 88.62 79 PRO A N 1
ATOM 610 C CA . PRO A 1 79 ? 13.273 -9.727 -25.016 1 88.62 79 PRO A CA 1
ATOM 611 C C . PRO A 1 79 ? 13.969 -8.75 -24.078 1 88.62 79 PRO A C 1
ATOM 613 O O . PRO A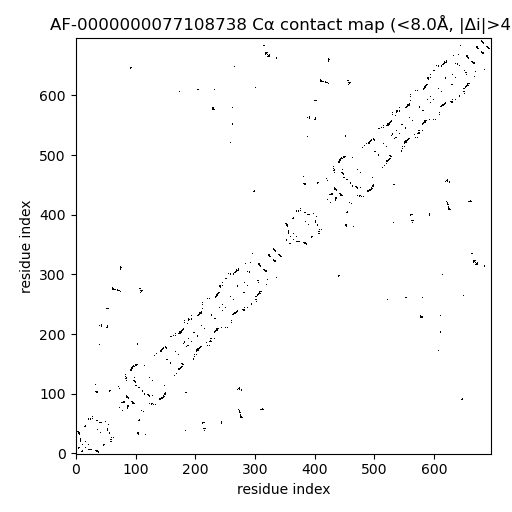 1 79 ? 14.766 -7.922 -24.516 1 88.62 79 PRO A O 1
ATOM 616 N N . ASN A 1 80 ? 13.75 -8.875 -22.859 1 91.06 80 ASN A N 1
ATOM 617 C CA . ASN A 1 80 ? 14.289 -7.934 -21.891 1 91.06 80 ASN A CA 1
ATOM 618 C C . ASN A 1 80 ? 15.312 -8.602 -20.969 1 91.06 80 ASN A C 1
ATOM 620 O O . ASN A 1 80 ? 15.461 -8.211 -19.812 1 91.06 80 ASN A O 1
ATOM 624 N N . THR A 1 81 ? 15.938 -9.594 -21.5 1 94.06 81 THR A N 1
ATOM 625 C CA . THR A 1 81 ? 16.922 -10.344 -20.734 1 94.06 81 THR A CA 1
ATOM 626 C C . THR A 1 81 ? 18.344 -10.062 -21.25 1 94.06 81 THR A C 1
ATOM 628 O O . THR A 1 81 ? 18.812 -10.742 -22.156 1 94.06 81 THR A O 1
ATOM 631 N N . PRO A 1 82 ? 19.078 -9.203 -20.688 1 95.88 82 PRO A N 1
ATOM 632 C CA . PRO A 1 82 ? 20.422 -8.867 -21.156 1 95.88 82 PRO A CA 1
ATOM 633 C C . PRO A 1 82 ? 21.453 -9.93 -20.812 1 95.88 82 PRO A C 1
ATOM 635 O O . PRO A 1 82 ? 22.406 -10.148 -21.562 1 95.88 82 PRO A O 1
ATOM 638 N N . VAL A 1 83 ? 21.266 -10.562 -19.625 1 96 83 VAL A N 1
ATOM 639 C CA . VAL A 1 83 ? 22.078 -11.688 -19.172 1 96 83 VAL A CA 1
ATOM 640 C C . VAL A 1 83 ? 21.188 -12.727 -18.5 1 96 83 VAL A C 1
ATOM 642 O O . VAL A 1 83 ? 20.109 -12.398 -18.016 1 96 83 VAL A O 1
ATOM 645 N N . GLU A 1 84 ? 21.688 -13.883 -18.438 1 94.38 84 GLU A N 1
ATOM 646 C CA . GLU A 1 84 ? 20.875 -14.945 -17.844 1 94.38 84 GLU A CA 1
ATOM 647 C C . GLU A 1 84 ? 20.484 -14.609 -16.406 1 94.38 84 GLU A C 1
ATOM 649 O O . GLU A 1 84 ? 21.328 -14.195 -15.609 1 94.38 84 GLU A O 1
ATOM 654 N N . GLY A 1 85 ? 19.188 -14.664 -16.188 1 94.88 85 GLY A N 1
ATOM 655 C CA . GLY A 1 85 ? 18.688 -14.445 -14.844 1 94.88 85 GLY A CA 1
ATOM 656 C C . GLY A 1 85 ? 18.172 -13.039 -14.617 1 94.88 85 GLY A C 1
ATOM 657 O O . GLY A 1 85 ? 17.484 -12.773 -13.633 1 94.88 85 GLY A O 1
ATOM 658 N N . ILE A 1 86 ? 18.516 -12.148 -15.539 1 97.62 86 ILE A N 1
ATOM 659 C CA . ILE A 1 86 ? 18.109 -10.758 -15.367 1 97.62 86 ILE A CA 1
ATOM 660 C C . ILE A 1 86 ? 17.031 -10.406 -16.391 1 97.62 86 ILE A C 1
ATOM 662 O O . ILE A 1 86 ? 17.172 -10.719 -17.578 1 97.62 86 ILE A O 1
ATOM 666 N N . VAL A 1 87 ? 15.953 -9.891 -15.945 1 95.38 87 VAL A N 1
ATOM 667 C CA . VAL A 1 87 ? 14.992 -9.227 -16.812 1 95.38 87 VAL A CA 1
ATOM 668 C C . VAL A 1 87 ? 14.961 -7.727 -16.5 1 95.38 87 VAL A C 1
ATOM 670 O O . VAL A 1 87 ? 14.664 -7.328 -15.375 1 95.38 87 VAL A O 1
ATOM 673 N N . HIS A 1 88 ? 15.359 -6.879 -17.422 1 95.69 88 HIS A N 1
ATOM 674 C CA . HIS A 1 88 ? 15.422 -5.434 -17.25 1 95.69 88 HIS A CA 1
ATOM 675 C C . HIS A 1 88 ? 14.453 -4.719 -18.188 1 95.69 88 HIS A C 1
ATOM 677 O O . HIS A 1 88 ? 14.852 -4.246 -19.25 1 95.69 88 HIS A O 1
ATOM 683 N N . ARG A 1 89 ? 13.25 -4.605 -17.734 1 90.69 89 ARG A N 1
ATOM 684 C CA . ARG A 1 89 ? 12.188 -4.004 -18.531 1 90.69 89 ARG A CA 1
ATOM 685 C C . ARG A 1 89 ? 12.016 -2.527 -18.172 1 90.69 89 ARG A C 1
ATOM 687 O O . ARG A 1 89 ? 11.695 -1.713 -19.047 1 90.69 89 ARG A O 1
ATOM 694 N N . HIS A 1 90 ? 12.195 -2.238 -16.953 1 90.12 90 HIS A N 1
ATOM 695 C CA . HIS A 1 90 ? 12.031 -0.882 -16.438 1 90.12 90 HIS A CA 1
ATOM 696 C C . HIS A 1 90 ? 13.375 -0.249 -16.109 1 90.12 90 HIS A C 1
ATOM 698 O O . HIS A 1 90 ? 14.336 -0.953 -15.781 1 90.12 90 HIS A O 1
ATOM 704 N N . LYS A 1 91 ? 13.367 0.989 -16.125 1 90.62 91 LYS A N 1
ATOM 705 C CA . LYS A 1 91 ? 14.633 1.708 -16 1 90.62 91 LYS A CA 1
ATOM 706 C C . LYS A 1 91 ? 15.281 1.468 -14.641 1 90.62 91 LYS A C 1
ATOM 708 O O . LYS A 1 91 ? 16.453 1.103 -14.562 1 90.62 91 LYS A O 1
ATOM 713 N N . ASP A 1 92 ? 14.562 1.509 -13.594 1 95.19 92 ASP A N 1
ATOM 714 C CA . ASP A 1 92 ? 15.188 1.647 -12.289 1 95.19 92 ASP A CA 1
ATOM 715 C C . ASP A 1 92 ? 15.109 0.343 -11.5 1 95.19 92 ASP A C 1
ATOM 717 O O . ASP A 1 92 ? 15.32 0.331 -10.281 1 95.19 92 ASP A O 1
ATOM 721 N N . ARG A 1 93 ? 14.719 -0.804 -12.203 1 96.81 93 ARG A N 1
ATOM 722 C CA . ARG A 1 93 ? 14.609 -2.053 -11.453 1 96.81 93 ARG A CA 1
ATOM 723 C C . ARG A 1 93 ? 14.773 -3.258 -12.375 1 96.81 93 ARG A C 1
ATOM 725 O O . ARG A 1 93 ? 14.539 -3.162 -13.578 1 96.81 93 ARG A O 1
ATOM 732 N N . VAL A 1 94 ? 15.125 -4.359 -11.742 1 97.81 94 VAL A N 1
ATOM 733 C CA . VAL A 1 94 ? 15.32 -5.594 -12.492 1 97.81 94 VAL A CA 1
ATOM 734 C C . VAL A 1 94 ? 14.734 -6.773 -11.719 1 97.81 94 VAL A C 1
ATOM 736 O O . VAL A 1 94 ? 14.617 -6.715 -10.492 1 97.81 94 VAL A O 1
ATOM 739 N N . LEU A 1 95 ? 14.352 -7.73 -12.469 1 97.12 95 LEU A N 1
ATOM 740 C CA . LEU A 1 95 ? 14.102 -9.039 -11.883 1 97.12 95 LEU A CA 1
ATOM 741 C C . LEU A 1 95 ? 15.375 -9.875 -11.859 1 97.12 95 LEU A C 1
ATOM 743 O O . LEU A 1 95 ? 16.156 -9.859 -12.812 1 97.12 95 LEU A O 1
ATOM 747 N N . LEU A 1 96 ? 15.594 -10.477 -10.797 1 98.19 96 LEU A N 1
ATOM 748 C CA . LEU A 1 96 ? 16.609 -11.523 -10.688 1 98.19 96 LEU A CA 1
ATOM 749 C C . LEU A 1 96 ? 15.961 -12.883 -10.461 1 98.19 96 LEU A C 1
ATOM 751 O O . LEU A 1 96 ? 15.461 -13.156 -9.367 1 98.19 96 LEU A O 1
ATOM 755 N N . LYS A 1 97 ? 15.914 -13.672 -11.469 1 95.44 97 LYS A N 1
ATOM 756 C CA . LYS A 1 97 ? 15.352 -15.016 -11.422 1 95.44 97 LYS A CA 1
ATOM 757 C C . LYS A 1 97 ? 16.406 -16.031 -11 1 95.44 97 LYS A C 1
ATOM 759 O O . LYS A 1 97 ? 17.031 -16.688 -11.844 1 95.44 97 LYS A O 1
ATOM 764 N N . ILE A 1 98 ? 16.469 -16.266 -9.789 1 93.44 98 ILE A N 1
ATOM 765 C CA . ILE A 1 98 ? 17.578 -17.047 -9.25 1 93.44 98 ILE A CA 1
ATOM 766 C C . ILE A 1 98 ? 17.266 -18.531 -9.32 1 93.44 98 ILE A C 1
ATOM 768 O O . ILE A 1 98 ? 18.172 -19.359 -9.469 1 93.44 98 ILE A O 1
ATOM 772 N N . VAL A 1 99 ? 15.984 -18.859 -9.188 1 92.56 99 VAL A N 1
ATOM 773 C CA . VAL A 1 99 ? 15.562 -20.25 -9.227 1 92.56 99 VAL A CA 1
ATOM 774 C C . VAL A 1 99 ? 14.398 -20.406 -10.195 1 92.56 99 VAL A C 1
ATOM 776 O O . VAL A 1 99 ? 13.648 -19.469 -10.445 1 92.56 99 VAL A O 1
ATOM 779 N N . SER A 1 100 ? 14.273 -21.625 -10.703 1 91.69 100 SER A N 1
ATOM 780 C CA . SER A 1 100 ? 13.188 -21.891 -11.641 1 91.69 100 SER A CA 1
ATOM 781 C C . SER A 1 100 ? 12.242 -22.953 -11.102 1 91.69 100 SER A C 1
ATOM 783 O O . SER A 1 100 ? 11.477 -23.547 -11.852 1 91.69 100 SER A O 1
ATOM 785 N N . ILE A 1 101 ? 12.312 -23.234 -9.828 1 92.75 101 ILE A N 1
ATOM 786 C CA . ILE A 1 101 ? 11.461 -24.234 -9.203 1 92.75 101 ILE A CA 1
ATOM 787 C C . ILE A 1 101 ? 10.617 -23.594 -8.109 1 92.75 101 ILE A C 1
ATOM 789 O O . ILE A 1 101 ? 11.008 -22.578 -7.531 1 92.75 101 ILE A O 1
ATOM 793 N N . CYS A 1 102 ? 9.523 -24.125 -7.902 1 93.81 102 CYS A N 1
ATOM 794 C CA . CYS A 1 102 ? 8.594 -23.703 -6.859 1 93.81 102 CYS A CA 1
ATOM 795 C C . CYS A 1 102 ? 8.133 -24.891 -6.023 1 93.81 102 CYS A C 1
ATOM 797 O O . CYS A 1 102 ? 8.188 -26.047 -6.48 1 93.81 102 CYS A O 1
ATOM 799 N N . PRO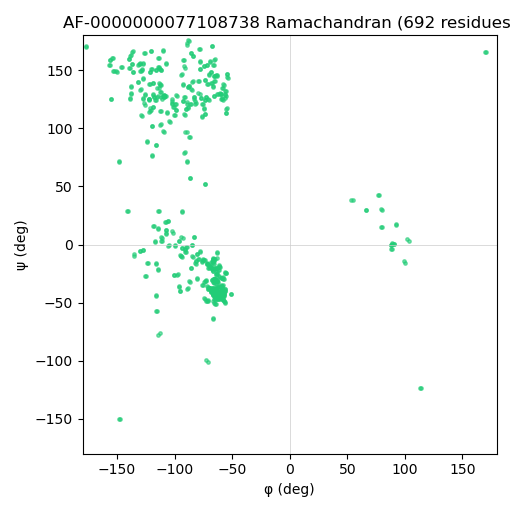 A 1 103 ? 7.723 -24.625 -4.816 1 93.31 103 PRO A N 1
ATOM 800 C CA . PRO A 1 103 ? 7.168 -25.734 -4.027 1 93.31 103 PRO A CA 1
ATOM 801 C C . PRO A 1 103 ? 5.812 -26.203 -4.543 1 93.31 103 PRO A C 1
ATOM 803 O O . PRO A 1 103 ? 5.379 -27.312 -4.227 1 93.31 103 PRO A O 1
ATOM 806 N N . VAL A 1 104 ? 5.195 -25.359 -5.305 1 95.94 104 VAL A N 1
ATOM 807 C CA . VAL A 1 104 ? 3.904 -25.641 -5.922 1 95.94 104 VAL A CA 1
ATOM 808 C C . VAL A 1 104 ? 3.904 -25.156 -7.371 1 95.94 104 VAL A C 1
ATOM 810 O O . VAL A 1 104 ? 4.688 -24.281 -7.738 1 95.94 104 VAL A O 1
ATOM 813 N N . TYR A 1 105 ? 3.057 -25.766 -8.156 1 95.44 105 TYR A N 1
ATOM 814 C CA . TYR A 1 105 ? 2.873 -25.266 -9.516 1 95.44 105 TYR A CA 1
ATOM 815 C C . TYR A 1 105 ? 1.43 -24.844 -9.758 1 95.44 105 TYR A C 1
ATOM 817 O O . TYR A 1 105 ? 0.557 -25.688 -9.984 1 95.44 105 TYR A O 1
ATOM 825 N N . CYS A 1 106 ? 1.253 -23.562 -9.711 1 96.88 106 CYS A N 1
ATOM 826 C CA . CYS A 1 106 ? -0.071 -22.969 -9.883 1 96.88 106 CYS A CA 1
ATOM 827 C C . CYS A 1 106 ? -0.576 -23.172 -11.312 1 96.88 106 CYS A C 1
ATOM 829 O O . CYS A 1 106 ? 0.168 -22.969 -12.273 1 96.88 106 CYS A O 1
ATOM 831 N N . ARG A 1 107 ? -1.79 -23.469 -11.492 1 95.94 107 ARG A N 1
ATOM 832 C CA . ARG A 1 107 ? -2.359 -23.812 -12.797 1 95.94 107 ARG A CA 1
ATOM 833 C C . ARG A 1 107 ? -2.459 -22.578 -13.688 1 95.94 107 ARG A C 1
ATOM 835 O O . ARG A 1 107 ? -2.602 -22.703 -14.906 1 95.94 107 ARG A O 1
ATOM 842 N N . PHE A 1 108 ? -2.363 -21.406 -13.102 1 96.19 108 PHE A N 1
ATOM 843 C CA . PHE A 1 108 ? -2.533 -20.141 -13.82 1 96.19 108 PHE A CA 1
ATOM 844 C C . PHE A 1 108 ? -1.197 -19.438 -13.992 1 96.19 108 PHE A C 1
ATOM 846 O O . PHE A 1 108 ? -1.157 -18.266 -14.367 1 96.19 108 PHE A O 1
ATOM 853 N N . CYS A 1 109 ? -0.103 -20.016 -13.703 1 93.38 109 CYS A N 1
ATOM 854 C CA . CYS A 1 109 ? 1.217 -19.406 -13.719 1 93.38 109 CYS A CA 1
ATOM 855 C C . CYS A 1 109 ? 1.57 -18.891 -15.109 1 93.38 109 CYS A C 1
ATOM 857 O O . CYS A 1 109 ? 1.576 -19.672 -16.078 1 93.38 109 CYS A O 1
ATOM 859 N N . PHE A 1 110 ? 1.977 -17.703 -15.148 1 88.5 110 PHE A N 1
ATOM 860 C CA . PHE A 1 110 ? 2.287 -17.125 -16.453 1 88.5 110 PHE A CA 1
ATOM 861 C C . PHE A 1 110 ? 3.672 -17.562 -16.922 1 88.5 110 PHE A C 1
ATOM 863 O O . PHE A 1 110 ? 4.039 -17.359 -18.078 1 88.5 110 PHE A O 1
ATOM 870 N N . ARG A 1 111 ? 4.41 -18.203 -16.062 1 85.5 111 ARG A N 1
ATOM 871 C CA . ARG A 1 111 ? 5.73 -18.719 -16.406 1 85.5 111 ARG A CA 1
ATOM 872 C C . ARG A 1 111 ? 5.703 -20.25 -16.516 1 85.5 111 ARG A C 1
ATOM 874 O O . ARG A 1 111 ? 6.746 -20.891 -16.422 1 85.5 111 ARG A O 1
ATOM 881 N N . ARG A 1 112 ? 4.633 -20.859 -16.672 1 86.88 112 ARG A N 1
ATOM 882 C CA . ARG A 1 112 ? 4.465 -22.297 -16.609 1 86.88 112 ARG A CA 1
ATOM 883 C C . ARG A 1 112 ? 5.305 -23 -17.672 1 86.88 112 ARG A C 1
ATOM 885 O O . ARG A 1 112 ? 5.656 -24.172 -17.516 1 86.88 112 ARG A O 1
ATOM 892 N N . GLU A 1 113 ? 5.684 -22.219 -18.672 1 78.19 113 GLU A N 1
ATOM 893 C CA . GLU A 1 113 ? 6.535 -22.828 -19.688 1 78.19 113 GLU A CA 1
ATOM 894 C C . GLU A 1 113 ? 8.008 -22.781 -19.281 1 78.19 113 GLU A C 1
ATOM 896 O O . GLU A 1 113 ? 8.836 -23.484 -19.875 1 78.19 113 GLU A O 1
ATOM 901 N N . MET A 1 114 ? 8.266 -22.031 -18.203 1 78.56 114 MET A N 1
ATOM 902 C CA . MET A 1 114 ? 9.656 -21.766 -17.844 1 78.56 114 MET A CA 1
ATOM 903 C C . MET A 1 114 ? 10 -22.375 -16.484 1 78.56 114 MET A C 1
ATOM 905 O O . MET A 1 114 ? 11.18 -22.531 -16.156 1 78.56 114 MET A O 1
ATOM 909 N N . VAL A 1 115 ? 8.984 -22.688 -15.805 1 78.69 115 VAL A N 1
ATOM 910 C CA . VAL A 1 115 ? 9.211 -23.203 -14.461 1 78.69 115 VAL A CA 1
ATOM 911 C C . VAL A 1 115 ? 8.805 -24.672 -14.398 1 78.69 115 VAL A C 1
ATOM 913 O O . VAL A 1 115 ? 7.832 -25.094 -15.031 1 78.69 115 VAL A O 1
ATOM 916 N N . GLY A 1 116 ? 9.648 -25.453 -13.742 1 79.5 116 GLY A N 1
ATOM 917 C CA . GLY A 1 116 ? 9.367 -26.875 -13.602 1 79.5 116 GLY A CA 1
ATOM 918 C C . GLY A 1 116 ? 10.531 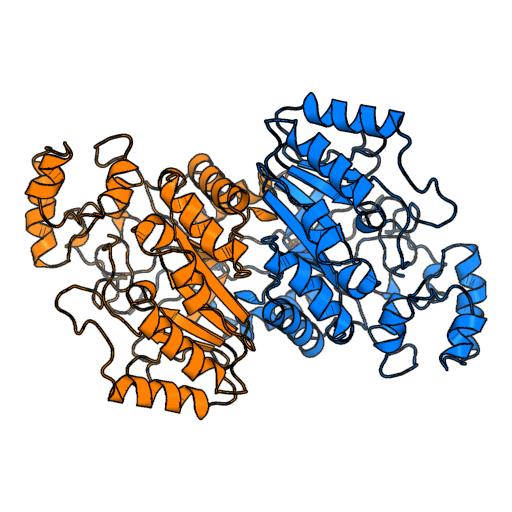-27.656 -13.023 1 79.5 116 GLY A C 1
ATOM 919 O O . GLY A 1 116 ? 11.656 -27.156 -12.977 1 79.5 116 GLY A O 1
ATOM 920 N N . PRO A 1 117 ? 10.203 -28.859 -12.617 1 74.5 117 PRO A N 1
ATOM 921 C CA . PRO A 1 117 ? 11.25 -29.703 -12.008 1 74.5 117 PRO A CA 1
ATOM 922 C C . PRO A 1 117 ? 12.336 -30.094 -13 1 74.5 117 PRO A C 1
ATOM 924 O O . PRO A 1 117 ? 13.453 -30.422 -12.594 1 74.5 117 PRO A O 1
ATOM 927 N N . ASP A 1 118 ? 12.055 -30.078 -14.156 1 70.31 118 ASP A N 1
ATOM 928 C CA . ASP A 1 118 ? 12.992 -30.562 -15.164 1 70.31 118 ASP A CA 1
ATOM 929 C C . ASP A 1 118 ? 13.898 -29.438 -15.656 1 70.31 118 ASP A C 1
ATOM 931 O O . ASP A 1 118 ? 14.789 -29.656 -16.484 1 70.31 118 ASP A O 1
ATOM 935 N N . LYS A 1 119 ? 13.695 -28.359 -15.188 1 65.31 119 LYS A N 1
ATOM 936 C CA . LYS A 1 119 ? 14.492 -27.219 -15.617 1 65.31 119 LYS A CA 1
ATOM 937 C C . LYS A 1 119 ? 15.703 -27.016 -14.703 1 65.31 119 LYS A C 1
ATOM 939 O O . LYS A 1 119 ? 15.781 -27.625 -13.633 1 65.31 119 LYS A O 1
ATOM 944 N N . ASP A 1 120 ? 16.688 -26.281 -15.352 1 63.34 120 ASP A N 1
ATOM 945 C CA . ASP A 1 120 ? 17.781 -25.906 -14.461 1 63.34 120 ASP A CA 1
ATOM 946 C C . ASP A 1 120 ? 17.266 -25.172 -13.227 1 63.34 120 ASP A C 1
ATOM 948 O O . ASP A 1 120 ? 16.672 -24.094 -13.344 1 63.34 120 ASP A O 1
ATOM 952 N N . ASN A 1 121 ? 17.438 -25.656 -12.117 1 74.88 121 ASN A N 1
ATOM 953 C CA . ASN A 1 121 ? 16.734 -25.281 -10.891 1 74.88 121 ASN A CA 1
ATOM 954 C C . ASN A 1 121 ? 17.219 -23.938 -10.367 1 74.88 121 ASN A C 1
ATOM 956 O O . ASN A 1 121 ? 16.422 -23.156 -9.852 1 74.88 121 ASN A O 1
ATOM 960 N N . MET A 1 122 ? 18.547 -23.75 -10.648 1 86.25 122 MET A N 1
ATOM 961 C CA . MET A 1 122 ? 19.125 -22.531 -10.102 1 86.25 122 MET A CA 1
ATOM 962 C C . MET A 1 122 ? 20.188 -21.969 -11.039 1 86.25 122 MET A C 1
ATOM 964 O O . MET A 1 122 ? 20.828 -22.734 -11.781 1 86.25 122 MET A O 1
ATOM 968 N N . LEU A 1 123 ? 20.375 -20.703 -10.992 1 91.69 123 LEU A N 1
ATOM 969 C CA . LEU A 1 123 ? 21.469 -20.094 -11.727 1 91.69 123 LEU A CA 1
ATOM 970 C C . LEU A 1 123 ? 22.812 -20.688 -11.281 1 91.69 123 LEU A C 1
ATOM 972 O O . LEU A 1 123 ? 23.062 -20.828 -10.078 1 91.69 123 LEU A O 1
ATOM 976 N N . ARG A 1 124 ? 23.625 -21 -12.281 1 92.44 124 ARG A N 1
ATOM 977 C CA . ARG A 1 124 ? 25 -21.406 -11.969 1 92.44 124 ARG A CA 1
ATOM 978 C C . ARG A 1 124 ? 25.781 -20.25 -11.375 1 92.44 124 ARG A C 1
ATOM 980 O O . ARG A 1 124 ? 25.453 -19.094 -11.586 1 92.44 124 ARG A O 1
ATOM 987 N N . PRO A 1 125 ? 26.75 -20.609 -10.625 1 93.44 125 PRO A N 1
ATOM 988 C CA . PRO A 1 125 ? 27.531 -19.562 -9.969 1 93.44 125 PRO A CA 1
ATOM 989 C C . PRO A 1 125 ? 28.016 -18.484 -10.953 1 93.44 125 PRO A C 1
ATOM 991 O O . PRO A 1 125 ? 27.906 -17.297 -10.672 1 93.44 125 PRO A O 1
ATOM 994 N N . GLU A 1 126 ? 28.469 -18.891 -12.086 1 95.94 126 GLU A N 1
ATOM 995 C CA . GLU A 1 126 ? 28.969 -17.938 -13.07 1 95.94 126 GLU A CA 1
ATOM 996 C C . GLU A 1 126 ? 27.859 -17.062 -13.625 1 95.94 126 GLU A C 1
ATOM 998 O O . GLU A 1 126 ? 28.062 -15.891 -13.922 1 95.94 126 GLU A O 1
ATOM 1003 N N . GLN A 1 127 ? 26.75 -17.656 -13.789 1 95.62 127 GLN A N 1
ATOM 1004 C CA . GLN A 1 127 ? 25.578 -16.906 -14.258 1 95.62 127 GLN A CA 1
ATOM 1005 C C . GLN A 1 127 ? 25.141 -15.883 -13.219 1 95.62 127 GLN A C 1
ATOM 1007 O O . GLN A 1 127 ? 24.781 -14.758 -13.562 1 95.62 127 GLN A O 1
ATOM 1012 N N . LEU A 1 128 ? 25.141 -16.312 -11.977 1 96.69 128 LEU A N 1
ATOM 1013 C CA . LEU A 1 128 ? 24.797 -15.398 -10.898 1 96.69 128 LEU A CA 1
ATOM 1014 C C . LEU A 1 128 ? 25.797 -14.25 -10.812 1 96.69 128 LEU A C 1
ATOM 1016 O O . LEU A 1 128 ? 25.422 -13.094 -10.633 1 96.69 128 LEU A O 1
ATOM 1020 N N . ASP A 1 129 ? 27.078 -14.609 -10.953 1 97.81 129 ASP A N 1
ATOM 1021 C CA . ASP A 1 129 ? 28.109 -13.57 -10.969 1 97.81 129 ASP A CA 1
ATOM 1022 C C . ASP A 1 129 ? 27.859 -12.555 -12.078 1 97.81 129 ASP A C 1
ATOM 1024 O O . ASP A 1 129 ? 27.969 -11.344 -11.852 1 97.81 129 ASP A O 1
ATOM 1028 N N . ALA A 1 130 ? 27.516 -13.047 -13.203 1 98.12 130 ALA A N 1
ATOM 1029 C CA . ALA A 1 130 ? 27.234 -12.172 -14.336 1 98.12 130 ALA A CA 1
ATOM 1030 C C . ALA A 1 130 ? 26.016 -11.297 -14.07 1 98.12 130 ALA A C 1
ATOM 1032 O O . ALA A 1 130 ? 26 -10.117 -14.445 1 98.12 130 ALA A O 1
ATOM 1033 N N . ALA A 1 131 ? 25.047 -11.883 -13.484 1 98.12 131 ALA A N 1
ATOM 1034 C CA . ALA A 1 131 ? 23.844 -11.133 -13.141 1 98.12 131 ALA A CA 1
ATOM 1035 C C . ALA A 1 131 ? 24.141 -10.016 -12.148 1 98.12 131 ALA A C 1
ATOM 1037 O O . ALA A 1 131 ? 23.719 -8.875 -12.336 1 98.12 131 ALA A O 1
ATOM 1038 N N . ILE A 1 132 ? 24.906 -10.305 -11.156 1 98.56 132 ILE A N 1
ATOM 1039 C CA . ILE A 1 132 ? 25.281 -9.336 -10.133 1 98.56 132 ILE A CA 1
ATOM 1040 C C . ILE A 1 132 ? 26.141 -8.242 -10.75 1 98.56 132 ILE A C 1
ATOM 1042 O O . ILE A 1 132 ? 25.969 -7.055 -10.445 1 98.56 132 ILE A O 1
ATOM 1046 N N . ASP A 1 133 ? 27.031 -8.633 -11.641 1 98.62 133 ASP A N 1
ATOM 1047 C CA . ASP A 1 133 ? 27.875 -7.668 -12.344 1 98.62 133 ASP A CA 1
ATOM 1048 C C . ASP A 1 133 ? 27.016 -6.715 -13.18 1 98.62 133 ASP A C 1
ATOM 1050 O O . ASP A 1 133 ? 27.312 -5.52 -13.25 1 98.62 133 ASP A O 1
ATOM 1054 N N . TYR A 1 134 ? 26.078 -7.289 -13.789 1 98.69 134 TYR A N 1
ATOM 1055 C CA . TYR A 1 134 ? 25.172 -6.449 -14.57 1 98.69 134 TYR A CA 1
ATOM 1056 C C . TYR A 1 134 ? 24.531 -5.383 -13.695 1 98.69 134 TYR A C 1
ATOM 1058 O O . TYR A 1 134 ? 24.516 -4.199 -14.047 1 98.69 134 TYR A O 1
ATOM 1066 N N . ILE A 1 135 ? 24 -5.766 -12.57 1 98.69 135 ILE A N 1
ATOM 1067 C CA . ILE A 1 135 ? 23.359 -4.844 -11.641 1 98.69 135 ILE A CA 1
ATOM 1068 C C . ILE A 1 135 ? 24.375 -3.799 -11.172 1 98.69 135 ILE A C 1
ATOM 1070 O O . ILE A 1 135 ? 24.078 -2.602 -11.164 1 98.69 135 ILE A O 1
ATOM 1074 N N . ALA A 1 136 ? 25.531 -4.191 -10.844 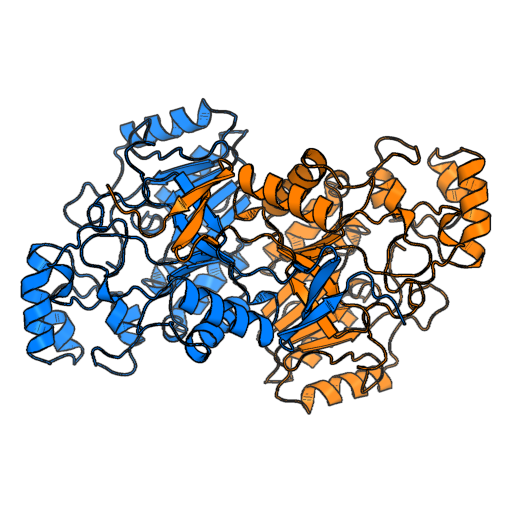1 98.75 136 ALA A N 1
ATOM 1075 C CA . ALA A 1 136 ? 26.562 -3.303 -10.328 1 98.75 136 ALA A CA 1
ATOM 1076 C C . ALA A 1 136 ? 26.969 -2.268 -11.367 1 98.75 136 ALA A C 1
ATOM 1078 O O . ALA A 1 136 ? 27.328 -1.14 -11.031 1 98.75 136 ALA A O 1
ATOM 1079 N N . ASN A 1 137 ? 26.906 -2.633 -12.609 1 98.56 137 ASN A N 1
ATOM 1080 C CA . ASN A 1 137 ? 27.375 -1.762 -13.68 1 98.56 137 ASN A CA 1
ATOM 1081 C C . ASN A 1 137 ? 26.25 -0.907 -14.25 1 98.56 137 ASN A C 1
ATOM 1083 O O . ASN A 1 137 ? 26.438 -0.204 -15.242 1 98.56 137 ASN A O 1
ATOM 1087 N N . HIS A 1 138 ? 25.109 -0.947 -13.688 1 98.5 138 HIS A N 1
ATOM 1088 C CA . HIS A 1 138 ? 23.969 -0.137 -14.102 1 98.5 138 HIS A CA 1
ATOM 1089 C C . HIS A 1 138 ? 23.438 0.698 -12.938 1 98.5 138 HIS A C 1
ATOM 1091 O O . HIS A 1 138 ? 22.469 0.317 -12.289 1 98.5 138 HIS A O 1
ATOM 1097 N N . PRO A 1 139 ? 23.969 1.855 -12.781 1 98.06 139 PRO A N 1
ATOM 1098 C CA . PRO A 1 139 ? 23.719 2.674 -11.594 1 98.06 139 PRO A CA 1
ATOM 1099 C C . PRO A 1 139 ? 22.281 3.154 -11.508 1 98.06 139 PRO A C 1
ATOM 1101 O O . PRO A 1 139 ? 21.844 3.633 -10.453 1 98.06 139 PRO A O 1
ATOM 1104 N N . GLU A 1 140 ? 21.484 3.027 -12.586 1 97.06 140 GLU A N 1
ATOM 1105 C CA . GLU A 1 140 ? 20.078 3.439 -12.57 1 97.06 140 GLU A CA 1
ATOM 1106 C C . GLU A 1 140 ? 19.219 2.432 -11.82 1 97.06 140 GLU A C 1
ATOM 1108 O O . GLU A 1 140 ? 18.062 2.729 -11.469 1 97.06 140 GLU A O 1
ATOM 1113 N N . ILE A 1 141 ? 19.766 1.214 -11.562 1 98.12 141 ILE A N 1
ATOM 1114 C CA . ILE A 1 141 ? 19 0.17 -10.891 1 98.12 141 ILE A CA 1
ATOM 1115 C C . ILE A 1 141 ? 18.906 0.479 -9.398 1 98.12 141 ILE A C 1
ATOM 1117 O O . ILE A 1 141 ? 19.891 0.37 -8.672 1 98.12 141 ILE A O 1
ATOM 1121 N N . TRP A 1 142 ? 17.734 0.825 -9.008 1 98.31 142 TRP A N 1
ATOM 1122 C CA . TRP A 1 142 ? 17.422 1.219 -7.637 1 98.31 142 TRP A CA 1
ATOM 1123 C C . TRP A 1 142 ? 16.844 0.047 -6.848 1 98.31 142 TRP A C 1
ATOM 1125 O O . TRP A 1 142 ? 17.047 -0.054 -5.637 1 98.31 142 TRP A O 1
ATOM 1135 N N . GLU A 1 143 ? 16.234 -0.905 -7.531 1 98.62 143 GLU A N 1
ATOM 1136 C CA . GLU A 1 143 ? 15.516 -2.02 -6.91 1 98.62 143 GLU A CA 1
ATOM 1137 C C . GLU A 1 143 ? 15.805 -3.33 -7.637 1 98.62 143 GLU A C 1
ATOM 1139 O O . GLU A 1 143 ? 15.805 -3.379 -8.867 1 98.62 143 GLU A O 1
ATOM 1144 N N . VAL A 1 144 ? 16.031 -4.352 -6.852 1 98.75 144 VAL A N 1
ATOM 1145 C CA . VAL A 1 144 ? 16.172 -5.707 -7.375 1 98.75 144 VAL A CA 1
ATOM 1146 C C . VAL A 1 144 ? 15.062 -6.59 -6.824 1 98.75 144 VAL A C 1
ATOM 1148 O O . VAL A 1 144 ? 14.883 -6.691 -5.609 1 98.75 144 VAL A O 1
ATOM 1151 N N . ILE A 1 145 ? 14.352 -7.191 -7.703 1 98.44 145 ILE A N 1
ATOM 1152 C CA . ILE A 1 145 ? 13.227 -8.055 -7.34 1 98.44 145 ILE A CA 1
ATOM 1153 C C . ILE A 1 145 ? 13.609 -9.516 -7.559 1 98.44 145 ILE A C 1
ATOM 1155 O O . ILE A 1 145 ? 13.875 -9.93 -8.688 1 98.44 145 ILE A O 1
ATOM 1159 N N . LEU A 1 146 ? 13.688 -10.227 -6.48 1 98.25 146 LEU A N 1
ATOM 1160 C CA . LEU A 1 146 ? 13.969 -11.656 -6.562 1 98.25 146 LEU A CA 1
ATOM 1161 C C . LEU A 1 146 ? 12.703 -12.445 -6.871 1 98.25 146 LEU A C 1
ATOM 1163 O O . LEU A 1 146 ? 11.711 -12.352 -6.148 1 98.25 146 LEU A O 1
ATOM 1167 N N . THR A 1 147 ? 12.766 -13.172 -7.969 1 95.69 147 THR A N 1
ATOM 1168 C CA . THR A 1 147 ? 11.617 -13.93 -8.445 1 95.69 147 THR A CA 1
ATOM 1169 C C . THR A 1 147 ? 12.07 -15.203 -9.164 1 95.69 147 THR A C 1
ATOM 1171 O O . THR A 1 147 ? 13.086 -15.797 -8.797 1 95.69 147 THR A O 1
ATOM 1174 N N . GLY A 1 148 ? 11.312 -15.711 -10.164 1 92.5 148 GLY A N 1
ATOM 1175 C CA . GLY A 1 148 ? 11.531 -16.984 -10.859 1 92.5 148 GLY A CA 1
ATOM 1176 C C . GLY A 1 148 ? 10.445 -18 -10.586 1 92.5 148 GLY A C 1
ATOM 1177 O O . GLY A 1 148 ? 9.289 -17.797 -10.961 1 92.5 148 GLY A O 1
ATOM 1178 N N . GLY A 1 149 ? 11.047 -19.156 -10.07 1 93.56 149 GLY A N 1
ATOM 1179 C CA . GLY A 1 149 ? 10.047 -19.922 -9.344 1 93.56 149 GLY A CA 1
ATOM 1180 C C . GLY A 1 149 ? 9.633 -19.266 -8.031 1 93.56 149 GLY A C 1
ATOM 1181 O O . GLY A 1 149 ? 8.898 -18.281 -8.031 1 93.56 149 GLY A O 1
ATOM 1182 N N . ASP A 1 150 ? 10.211 -19.828 -7.051 1 96.38 150 ASP A N 1
ATOM 1183 C CA . ASP A 1 150 ? 10.086 -19.172 -5.754 1 96.38 150 ASP A CA 1
ATOM 1184 C C . ASP A 1 150 ? 11.453 -18.969 -5.102 1 96.38 150 ASP A C 1
ATOM 1186 O O . ASP A 1 150 ? 12.094 -19.938 -4.688 1 96.38 150 ASP A O 1
ATOM 1190 N N . PRO A 1 151 ? 11.867 -17.719 -5.02 1 97.25 151 PRO A N 1
ATOM 1191 C CA . PRO A 1 151 ? 13.234 -17.469 -4.547 1 97.25 151 PRO A CA 1
ATOM 1192 C C . PRO A 1 151 ? 13.469 -17.969 -3.129 1 97.25 151 PRO A C 1
ATOM 1194 O O . PRO A 1 151 ? 14.617 -18.219 -2.738 1 97.25 151 PRO A O 1
ATOM 1197 N N . MET A 1 152 ? 12.469 -18.219 -2.375 1 97.31 152 MET A N 1
ATOM 1198 C CA . MET A 1 152 ? 12.648 -18.703 -1.006 1 97.31 152 MET A CA 1
ATOM 1199 C C . MET A 1 152 ? 12.867 -20.203 -0.975 1 97.31 152 MET A C 1
ATOM 1201 O O . MET A 1 152 ? 12.961 -20.797 0.099 1 97.31 152 MET A O 1
ATOM 1205 N N . MET A 1 153 ? 12.984 -20.766 -2.121 1 94.81 153 MET A N 1
ATOM 12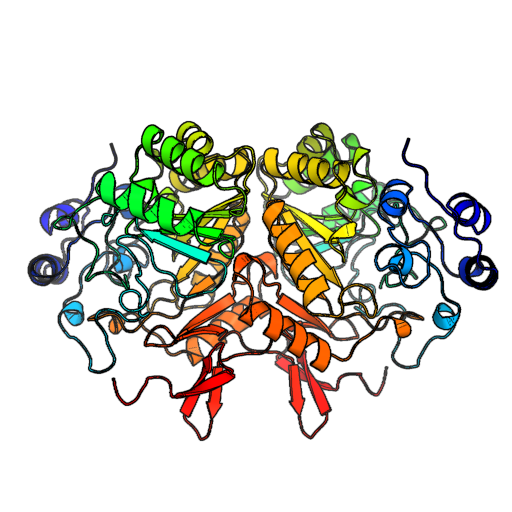06 C CA . MET A 1 153 ? 13.5 -22.125 -2.23 1 94.81 153 MET A CA 1
ATOM 1207 C C . MET A 1 153 ? 14.969 -22.188 -1.849 1 94.81 153 MET A C 1
ATOM 1209 O O . MET A 1 153 ? 15.508 -23.266 -1.57 1 94.81 153 MET A O 1
ATOM 1213 N N . LEU A 1 154 ? 15.617 -21.094 -1.881 1 95.94 154 LEU A N 1
ATOM 1214 C CA . LEU A 1 154 ? 17 -21.016 -1.421 1 95.94 154 LEU A CA 1
ATOM 1215 C C . LEU A 1 154 ? 17.094 -21.344 0.067 1 95.94 154 LEU A C 1
ATOM 1217 O O . LEU A 1 154 ? 16.203 -21 0.84 1 95.94 154 LEU A O 1
ATOM 1221 N N . SER A 1 155 ? 18.188 -21.969 0.413 1 95.69 155 SER A N 1
ATOM 1222 C CA . SER A 1 155 ? 18.469 -22.125 1.838 1 95.69 155 SER A CA 1
ATOM 1223 C C . SER A 1 155 ? 18.719 -20.781 2.51 1 95.69 155 SER A C 1
ATOM 1225 O O . SER A 1 155 ? 19.094 -19.812 1.847 1 95.69 155 SER A O 1
ATOM 1227 N N . PRO A 1 156 ? 18.562 -20.703 3.82 1 97.06 156 PRO A N 1
ATOM 1228 C CA . PRO A 1 156 ? 18.859 -19.438 4.516 1 97.06 156 PRO A CA 1
ATOM 1229 C C . PRO A 1 156 ? 20.281 -18.953 4.25 1 97.06 156 PRO A C 1
ATOM 1231 O O . PRO A 1 156 ? 20.516 -17.75 4.09 1 97.06 156 PRO A O 1
ATOM 1234 N N . ARG A 1 157 ? 21.234 -19.891 4.188 1 96.81 157 ARG A N 1
ATOM 1235 C CA . ARG A 1 157 ? 22.625 -19.531 3.918 1 96.81 157 ARG A CA 1
ATOM 1236 C C . ARG A 1 157 ? 22.766 -18.859 2.553 1 96.81 157 ARG A C 1
ATOM 1238 O O . ARG A 1 157 ? 23.375 -17.797 2.438 1 96.81 157 ARG A O 1
ATOM 1245 N N . ARG A 1 158 ? 22.156 -19.469 1.586 1 96.19 158 ARG A N 1
ATOM 1246 C CA . ARG A 1 158 ? 22.25 -18.938 0.229 1 96.19 158 ARG A CA 1
ATOM 1247 C C . ARG A 1 158 ? 21.484 -17.625 0.099 1 96.19 158 ARG A C 1
ATOM 1249 O O . ARG A 1 158 ? 21.922 -16.719 -0.616 1 96.19 158 ARG A O 1
ATOM 1256 N N . ALA A 1 159 ? 20.359 -17.547 0.764 1 97.62 159 ALA A N 1
ATOM 1257 C CA . ALA A 1 159 ? 19.594 -16.312 0.768 1 97.62 159 ALA A CA 1
ATOM 1258 C C . ALA A 1 159 ? 20.391 -15.164 1.381 1 97.62 159 ALA A C 1
ATOM 1260 O O . ALA A 1 159 ? 20.391 -14.047 0.852 1 97.62 159 ALA A O 1
ATOM 1261 N N . ARG A 1 160 ? 21.078 -15.453 2.451 1 98 160 ARG A 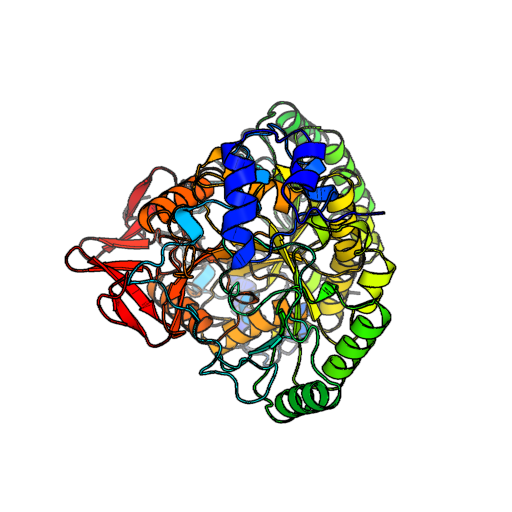N 1
ATOM 1262 C CA . ARG A 1 160 ? 21.906 -14.461 3.111 1 98 160 ARG A CA 1
ATOM 1263 C C . ARG A 1 160 ? 23.031 -14 2.193 1 98 160 ARG A C 1
ATOM 1265 O O . ARG A 1 160 ? 23.297 -12.797 2.08 1 98 160 ARG A O 1
ATOM 1272 N N . GLU A 1 161 ? 23.656 -14.969 1.558 1 97.19 161 GLU A N 1
ATOM 1273 C CA . GLU A 1 161 ? 24.75 -14.641 0.642 1 97.19 161 GLU A CA 1
ATOM 1274 C C . GLU A 1 161 ? 24.266 -13.734 -0.487 1 97.19 161 GLU A C 1
ATOM 1276 O O . GLU A 1 161 ? 24.938 -12.766 -0.843 1 97.19 161 GLU A O 1
ATOM 1281 N N . LEU A 1 162 ? 23.156 -14.078 -0.993 1 97.56 162 LEU A N 1
ATOM 1282 C CA . LEU A 1 162 ? 22.594 -13.281 -2.078 1 97.56 162 LEU A CA 1
ATOM 1283 C C . LEU A 1 162 ? 22.281 -11.867 -1.611 1 97.56 162 LEU A C 1
ATOM 1285 O O . LEU A 1 162 ? 22.625 -10.891 -2.289 1 97.56 162 LEU A O 1
ATOM 1289 N N . THR A 1 163 ? 21.641 -11.727 -0.479 1 98 163 THR A N 1
ATOM 1290 C CA . THR A 1 163 ? 21.312 -10.422 0.086 1 98 163 THR A CA 1
ATOM 1291 C C . THR A 1 163 ? 22.578 -9.602 0.328 1 98 163 THR A C 1
ATOM 1293 O O . THR A 1 163 ? 22.609 -8.406 0.027 1 98 163 THR A O 1
ATOM 1296 N N . GLN A 1 164 ? 23.609 -10.211 0.764 1 97.88 164 GLN A N 1
ATOM 1297 C CA . GLN A 1 164 ? 24.859 -9.531 1.046 1 97.88 164 GLN A CA 1
ATOM 1298 C C . GLN A 1 164 ? 25.516 -9.031 -0.24 1 97.88 164 GLN A C 1
ATOM 1300 O O . GLN A 1 164 ? 26.094 -7.941 -0.27 1 97.88 164 GLN A O 1
ATOM 1305 N N . ARG A 1 165 ? 25.438 -9.859 -1.241 1 97.88 165 ARG A N 1
ATOM 1306 C CA . ARG A 1 165 ? 26 -9.445 -2.523 1 97.88 165 ARG A CA 1
ATOM 1307 C C . ARG A 1 165 ? 25.281 -8.211 -3.066 1 97.88 165 ARG A C 1
ATOM 1309 O O . ARG A 1 165 ? 25.922 -7.297 -3.586 1 97.88 165 ARG A O 1
ATOM 1316 N N . LEU A 1 166 ? 24 -8.203 -2.928 1 98.5 166 LEU A N 1
ATOM 1317 C CA . LEU A 1 166 ? 23.234 -7.055 -3.389 1 98.5 166 LEU A CA 1
ATOM 1318 C C . LEU A 1 166 ? 23.484 -5.84 -2.502 1 98.5 166 LEU A C 1
ATOM 1320 O O . LEU A 1 166 ? 23.5 -4.703 -2.988 1 98.5 166 LEU A O 1
ATOM 1324 N N . GLU A 1 167 ? 23.625 -6.078 -1.213 1 97.69 167 GLU A N 1
ATOM 1325 C CA . GLU A 1 167 ? 23.906 -5.02 -0.247 1 97.69 167 GLU A CA 1
ATOM 1326 C C . GLU A 1 167 ? 25.203 -4.297 -0.583 1 97.69 167 GLU A C 1
ATOM 1328 O O . GLU A 1 167 ? 25.344 -3.098 -0.322 1 97.69 167 GLU A O 1
ATOM 1333 N N . ALA A 1 168 ? 26.141 -4.934 -1.194 1 97.88 168 ALA A N 1
ATOM 1334 C CA . ALA A 1 168 ? 27.469 -4.383 -1.507 1 97.88 168 ALA A CA 1
ATOM 1335 C C . ALA A 1 168 ? 27.391 -3.406 -2.678 1 97.88 168 ALA A C 1
ATOM 1337 O O . ALA A 1 168 ? 28.344 -2.66 -2.934 1 97.88 168 ALA A O 1
ATOM 1338 N N . ILE A 1 169 ? 26.297 -3.371 -3.395 1 98.5 169 ILE A N 1
ATOM 1339 C CA . ILE A 1 169 ? 26.141 -2.469 -4.527 1 98.5 169 ILE A CA 1
ATOM 1340 C C . ILE A 1 169 ? 25.5 -1.159 -4.059 1 98.5 169 ILE A C 1
ATOM 1342 O O . ILE A 1 169 ? 24.312 -1.113 -3.742 1 98.5 169 ILE A O 1
ATOM 1346 N N . PRO A 1 170 ? 26.141 -0.091 -4.062 1 97.69 170 PRO A N 1
ATOM 1347 C CA . PRO A 1 170 ? 25.719 1.125 -3.359 1 97.69 170 PRO A CA 1
ATOM 1348 C C . PRO A 1 170 ? 24.406 1.692 -3.889 1 97.69 170 PRO A C 1
ATOM 1350 O O . PRO A 1 170 ? 23.578 2.182 -3.109 1 97.69 170 PRO A O 1
ATOM 1353 N N . HIS A 1 171 ? 24.172 1.597 -5.215 1 97.94 171 HIS A N 1
ATOM 1354 C CA . HIS A 1 171 ? 23.016 2.281 -5.785 1 97.94 171 HIS A CA 1
ATOM 1355 C C . HIS A 1 171 ? 21.75 1.465 -5.598 1 97.94 171 HIS A C 1
ATOM 1357 O O . HIS A 1 171 ? 20.641 1.983 -5.77 1 97.94 171 HIS A O 1
ATOM 1363 N N . VAL A 1 172 ? 21.875 0.174 -5.277 1 98.56 172 VAL A N 1
ATOM 1364 C CA . VAL A 1 172 ? 20.703 -0.628 -4.938 1 98.56 172 VAL A CA 1
ATOM 1365 C C . VAL A 1 172 ? 20.203 -0.248 -3.547 1 98.56 172 VAL A C 1
ATOM 1367 O O . VAL A 1 172 ? 20.969 -0.267 -2.578 1 98.56 172 VAL A O 1
ATOM 1370 N N . LYS A 1 173 ? 18.906 0.13 -3.488 1 98.69 173 LYS A N 1
ATOM 1371 C CA . LYS A 1 173 ? 18.375 0.569 -2.205 1 98.69 173 LYS A CA 1
ATOM 1372 C C . LYS A 1 173 ? 17.297 -0.392 -1.703 1 98.69 173 LYS A C 1
ATOM 1374 O O . LYS A 1 173 ? 17.062 -0.495 -0.497 1 98.69 173 LYS A O 1
ATOM 1379 N N . ILE A 1 174 ? 16.703 -1.167 -2.648 1 98.75 174 ILE A N 1
ATOM 1380 C CA . ILE A 1 174 ? 15.578 -2.02 -2.297 1 98.75 174 ILE A CA 1
ATOM 1381 C C . ILE A 1 174 ? 15.828 -3.438 -2.809 1 98.75 174 ILE A C 1
ATOM 1383 O O . ILE A 1 174 ? 16.25 -3.629 -3.951 1 98.75 174 ILE A O 1
ATOM 1387 N N . ILE A 1 175 ? 15.602 -4.371 -1.976 1 98.81 175 ILE A N 1
ATOM 1388 C CA . ILE A 1 175 ? 15.547 -5.785 -2.336 1 98.81 175 ILE A CA 1
ATOM 1389 C C . ILE A 1 175 ? 14.156 -6.34 -2.023 1 98.81 175 ILE A C 1
ATOM 1391 O O . ILE A 1 175 ? 13.703 -6.297 -0.876 1 98.81 175 ILE A O 1
ATOM 1395 N N . ARG A 1 176 ? 13.477 -6.785 -3.002 1 98.62 176 ARG A N 1
ATOM 1396 C CA . ARG A 1 176 ? 12.125 -7.293 -2.807 1 98.62 176 ARG A CA 1
ATOM 1397 C C . ARG A 1 176 ? 12.031 -8.766 -3.184 1 98.62 176 ARG A C 1
ATOM 1399 O O . ARG A 1 176 ? 12.461 -9.164 -4.266 1 98.62 176 ARG A O 1
ATOM 1406 N N . TRP A 1 177 ? 11.523 -9.578 -2.289 1 98.69 177 TRP A N 1
ATOM 1407 C CA . TRP A 1 177 ? 11.352 -11.008 -2.508 1 98.69 177 TRP A CA 1
ATOM 1408 C C . TRP A 1 177 ? 9.906 -11.344 -2.852 1 98.69 177 TRP A C 1
ATOM 1410 O O . TRP A 1 177 ? 8.992 -11.062 -2.064 1 98.69 177 TRP A O 1
ATOM 1420 N N . HIS A 1 178 ? 9.656 -11.875 -4.012 1 98.31 178 HIS A N 1
ATOM 1421 C CA . HIS A 1 178 ? 8.344 -12.383 -4.395 1 98.31 178 HIS A CA 1
ATOM 1422 C C . HIS A 1 178 ? 8.219 -13.867 -4.086 1 98.31 178 HIS A C 1
ATOM 1424 O O . HIS A 1 178 ? 9 -14.68 -4.594 1 98.31 178 HIS A O 1
ATOM 1430 N N . THR A 1 179 ? 7.238 -14.227 -3.322 1 98.62 179 THR A N 1
ATOM 1431 C CA . THR A 1 179 ? 7.215 -15.617 -2.867 1 98.62 179 THR A CA 1
ATOM 1432 C C . THR A 1 179 ? 5.797 -16.031 -2.496 1 98.62 179 THR A C 1
ATOM 1434 O O . THR A 1 179 ? 4.949 -15.195 -2.193 1 98.62 179 THR A O 1
ATOM 1437 N N . ARG A 1 180 ? 5.551 -17.266 -2.568 1 98.25 180 ARG A N 1
ATOM 1438 C CA . ARG A 1 180 ? 4.328 -17.875 -2.064 1 98.25 180 ARG A CA 1
ATOM 1439 C C . ARG A 1 180 ? 4.617 -18.766 -0.855 1 98.25 180 ARG A C 1
ATOM 1441 O O . ARG A 1 180 ? 3.719 -19.438 -0.338 1 98.25 180 ARG A O 1
ATOM 1448 N N . MET A 1 181 ? 5.777 -18.781 -0.369 1 98.19 181 MET A N 1
ATOM 1449 C CA . MET A 1 181 ? 6.289 -19.766 0.582 1 98.19 181 MET A CA 1
ATOM 1450 C C . MET A 1 181 ? 5.543 -19.688 1.91 1 98.19 181 MET A C 1
ATOM 1452 O O . MET A 1 181 ? 5.195 -20.703 2.502 1 98.19 181 MET A O 1
ATOM 1456 N N . PRO A 1 182 ? 5.23 -18.469 2.371 1 98.69 182 PRO A N 1
ATOM 1457 C CA . PRO A 1 182 ? 4.551 -18.406 3.67 1 98.69 182 PRO A CA 1
ATOM 1458 C C . PRO A 1 182 ? 3.25 -19.203 3.695 1 98.69 182 PRO A C 1
ATOM 1460 O O . PRO A 1 182 ? 2.893 -19.781 4.727 1 98.69 182 PRO A O 1
ATOM 1463 N N . VAL A 1 183 ? 2.557 -19.328 2.529 1 98.38 183 VAL A N 1
ATOM 1464 C CA . VAL A 1 183 ? 1.291 -20.047 2.521 1 98.38 183 VAL A CA 1
ATOM 1465 C C . VAL A 1 183 ? 1.508 -21.453 1.979 1 98.38 183 VAL A C 1
ATOM 1467 O O . VAL A 1 183 ? 0.793 -22.391 2.354 1 98.38 183 VAL A O 1
ATOM 1470 N N . ALA A 1 184 ? 2.51 -21.656 1.157 1 97.94 184 ALA A N 1
ATOM 1471 C CA . ALA A 1 184 ? 2.713 -22.922 0.472 1 97.94 184 ALA A CA 1
ATOM 1472 C C . ALA A 1 184 ? 3.568 -23.859 1.312 1 97.94 184 ALA A C 1
ATOM 1474 O O . ALA A 1 184 ? 3.342 -25.078 1.321 1 97.94 184 ALA A O 1
ATOM 1475 N N . LYS A 1 185 ? 4.527 -23.359 1.962 1 97.56 185 LYS A N 1
ATOM 1476 C CA . LYS A 1 185 ? 5.449 -24.109 2.811 1 97.56 185 LYS A CA 1
ATOM 1477 C C . LYS A 1 185 ? 5.93 -23.266 3.984 1 97.56 185 LYS A C 1
ATOM 1479 O O . LYS A 1 185 ? 7.117 -22.953 4.094 1 97.56 185 LYS A O 1
ATOM 1484 N N . PRO A 1 186 ? 5.051 -23.016 4.934 1 97.88 186 PRO A N 1
ATOM 1485 C CA . PRO A 1 186 ? 5.336 -22.047 6.004 1 97.88 186 PRO A CA 1
ATOM 1486 C C . PRO A 1 186 ? 6.492 -22.484 6.895 1 97.88 186 PRO A C 1
ATOM 1488 O O . PRO A 1 186 ? 7.16 -21.656 7.504 1 97.88 186 PRO A O 1
ATOM 1491 N N . ASP A 1 187 ? 6.836 -23.766 6.93 1 96.12 187 ASP A N 1
ATOM 1492 C CA . ASP A 1 187 ? 7.879 -24.281 7.809 1 96.12 187 ASP A CA 1
ATOM 1493 C C . ASP A 1 187 ? 9.25 -23.766 7.395 1 96.12 187 ASP A C 1
ATOM 1495 O O . ASP A 1 187 ? 10.18 -23.734 8.203 1 96.12 187 ASP A O 1
ATOM 1499 N N . ILE A 1 188 ? 9.344 -23.359 6.191 1 95.94 188 ILE A N 1
ATOM 1500 C CA . ILE A 1 188 ? 10.617 -22.875 5.672 1 95.94 188 ILE A CA 1
ATOM 1501 C C . ILE A 1 188 ? 10.828 -21.422 6.121 1 95.94 188 ILE A C 1
ATOM 1503 O O . ILE A 1 188 ? 11.969 -21 6.305 1 95.94 188 ILE A O 1
ATOM 1507 N N . VAL A 1 189 ? 9.766 -20.688 6.324 1 98 189 VAL A N 1
ATOM 1508 C CA . VAL A 1 189 ? 9.844 -19.25 6.617 1 98 189 VAL A CA 1
ATOM 1509 C C . VAL A 1 189 ? 9.953 -19.047 8.125 1 98 189 VAL A C 1
ATOM 1511 O O . VAL A 1 189 ? 9.039 -18.5 8.75 1 98 189 VAL A O 1
ATOM 1514 N N . THR A 1 190 ? 11.109 -19.406 8.617 1 97.94 190 THR A N 1
ATOM 1515 C CA . THR A 1 190 ? 11.398 -19.312 10.047 1 97.94 190 THR A CA 1
ATOM 1516 C C . THR A 1 190 ? 11.977 -17.938 10.383 1 97.94 190 THR A C 1
ATOM 1518 O O . THR A 1 190 ? 12.25 -17.125 9.492 1 97.94 190 THR A O 1
ATOM 1521 N N . ALA A 1 191 ? 12.125 -17.672 11.68 1 97.62 191 ALA A N 1
ATOM 1522 C CA . ALA A 1 191 ? 12.805 -16.453 12.117 1 97.62 191 ALA A CA 1
ATOM 1523 C C . ALA A 1 191 ? 14.227 -16.391 11.57 1 97.62 191 ALA A C 1
ATOM 1525 O O . ALA A 1 191 ? 14.727 -15.32 11.242 1 97.62 191 ALA A O 1
ATOM 1526 N N . GLU A 1 192 ? 14.82 -17.547 11.484 1 97.62 192 GLU A N 1
ATOM 1527 C CA . GLU A 1 192 ? 16.172 -17.625 10.914 1 97.62 192 GLU A CA 1
ATOM 1528 C C . GLU A 1 192 ? 16.172 -17.188 9.453 1 97.62 192 GLU A C 1
ATOM 1530 O O . GLU A 1 192 ? 17.078 -16.453 9.023 1 97.62 192 GLU A O 1
ATOM 1535 N N . TYR A 1 193 ? 15.219 -17.672 8.719 1 98.44 193 TYR A N 1
ATOM 1536 C CA . TYR A 1 193 ? 15.148 -17.266 7.32 1 98.44 193 TYR A CA 1
ATOM 1537 C C . TYR A 1 193 ? 14.922 -15.773 7.184 1 98.44 193 TYR A C 1
ATOM 1539 O O . TYR A 1 193 ? 15.531 -15.117 6.332 1 98.44 193 TYR A O 1
ATOM 1547 N N . ALA A 1 194 ? 14.039 -15.242 8.023 1 98.44 194 ALA A N 1
ATOM 1548 C CA . ALA A 1 194 ? 13.781 -13.805 8.023 1 98.44 194 ALA A CA 1
ATOM 1549 C C . ALA A 1 194 ? 15.07 -13.023 8.258 1 98.44 194 ALA A C 1
ATOM 1551 O O . ALA A 1 194 ? 15.344 -12.039 7.566 1 98.44 194 ALA A O 1
ATOM 1552 N N . GLN A 1 195 ? 15.852 -13.477 9.172 1 97.88 195 GLN A N 1
ATOM 1553 C CA . GLN A 1 195 ? 17.125 -12.82 9.461 1 97.88 195 GLN A CA 1
ATOM 1554 C C . GLN A 1 195 ? 18.078 -12.938 8.273 1 97.88 195 GLN A C 1
ATOM 1556 O O . GLN A 1 195 ? 18.859 -12.023 8.016 1 97.88 195 GLN A O 1
ATOM 1561 N N . ALA A 1 196 ? 17.953 -14.031 7.57 1 97.94 196 ALA A N 1
ATOM 1562 C CA . ALA A 1 196 ? 18.859 -14.289 6.453 1 97.94 196 ALA A CA 1
ATOM 1563 C C . ALA A 1 196 ? 18.625 -13.305 5.312 1 97.94 196 ALA A C 1
ATOM 1565 O O . ALA A 1 196 ? 19.562 -12.922 4.613 1 97.94 196 ALA A O 1
ATOM 1566 N N . ILE A 1 197 ? 17.422 -12.852 5.164 1 98.19 197 ILE A N 1
ATOM 1567 C CA . ILE A 1 197 ? 17.156 -12.031 3.988 1 98.19 197 ILE A CA 1
ATOM 1568 C C . ILE A 1 197 ? 17.172 -10.555 4.379 1 98.19 197 ILE A C 1
ATOM 1570 O O . ILE A 1 197 ? 17.047 -9.68 3.52 1 98.19 197 ILE A O 1
ATOM 1574 N N . LYS A 1 198 ? 17.391 -10.242 5.629 1 96.56 198 LYS A N 1
ATOM 1575 C CA . LYS A 1 198 ? 17.5 -8.859 6.078 1 96.56 198 LYS A CA 1
ATOM 1576 C C . LYS A 1 198 ? 18.797 -8.219 5.605 1 96.56 198 LYS A C 1
ATOM 1578 O O . LYS A 1 198 ? 19.766 -8.922 5.301 1 96.56 198 LYS A O 1
ATOM 1583 N N . SER A 1 199 ? 18.75 -7 5.496 1 92 199 SER A N 1
ATOM 1584 C CA . SER A 1 199 ? 19.922 -6.199 5.18 1 92 199 SER A CA 1
ATOM 1585 C C . SER A 1 199 ? 20.094 -5.043 6.164 1 92 199 SER A C 1
ATOM 1587 O O . SER A 1 199 ? 19.109 -4.52 6.684 1 92 199 SER A O 1
ATOM 1589 N N . SER A 1 200 ? 21.312 -4.66 6.391 1 85.31 200 SER A N 1
ATOM 1590 C CA . SER A 1 200 ? 21.594 -3.564 7.312 1 85.31 200 SER A CA 1
ATOM 1591 C C . SER A 1 200 ? 21.516 -2.215 6.605 1 85.31 200 SER A C 1
ATOM 1593 O O . SER A 1 200 ? 21.328 -1.181 7.25 1 85.31 200 SER A O 1
ATOM 1595 N N . THR A 1 201 ? 21.641 -2.285 5.332 1 91.75 201 THR A N 1
ATOM 1596 C CA . THR A 1 201 ? 21.75 -0.992 4.668 1 91.75 201 THR A CA 1
ATOM 1597 C C . THR A 1 201 ? 20.656 -0.828 3.615 1 91.75 201 THR A C 1
ATOM 1599 O O . THR A 1 201 ? 20.438 0.274 3.107 1 91.75 201 THR A O 1
ATOM 1602 N N . LYS A 1 202 ? 20.016 -1.909 3.229 1 97.25 202 LYS A N 1
ATOM 1603 C CA . LYS A 1 202 ? 18.969 -1.863 2.223 1 97.25 202 LYS A CA 1
ATOM 1604 C C . LYS A 1 202 ? 17.609 -2.176 2.84 1 97.25 202 LYS A C 1
ATOM 1606 O O . LYS A 1 202 ? 17.531 -2.863 3.861 1 97.25 202 LYS A O 1
ATOM 1611 N N . SER A 1 203 ? 16.641 -1.624 2.27 1 98.38 203 SER A N 1
ATOM 1612 C CA . SER A 1 203 ? 15.281 -2 2.668 1 98.38 203 SER A CA 1
ATOM 1613 C C . SER A 1 203 ? 14.828 -3.27 1.956 1 98.38 203 SER A C 1
ATOM 1615 O O . SER A 1 203 ? 14.914 -3.365 0.73 1 98.38 203 SER A O 1
ATOM 1617 N N . VAL A 1 204 ? 14.375 -4.234 2.719 1 98.69 204 VAL A N 1
ATOM 1618 C CA . VAL A 1 204 ? 13.891 -5.504 2.178 1 98.69 204 VAL A CA 1
ATOM 1619 C C . VAL A 1 204 ? 12.375 -5.578 2.309 1 98.69 204 VAL A C 1
ATOM 1621 O O . VAL A 1 204 ? 11.82 -5.297 3.375 1 98.69 204 VAL A O 1
ATOM 1624 N N . PHE A 1 205 ? 11.719 -5.871 1.226 1 98.81 205 PHE A N 1
ATOM 1625 C CA . PHE A 1 205 ? 10.281 -6.117 1.175 1 98.81 205 PHE A CA 1
ATOM 1626 C C . PHE A 1 205 ? 9.992 -7.551 0.742 1 98.81 205 PHE A C 1
ATOM 1628 O O . PHE A 1 205 ? 10.781 -8.156 0.012 1 98.81 205 PHE A O 1
ATOM 1635 N N . VAL A 1 206 ? 8.891 -8.07 1.212 1 98.88 206 VAL A N 1
ATOM 1636 C CA . VAL A 1 206 ? 8.414 -9.367 0.729 1 98.88 206 VAL A CA 1
ATOM 1637 C C . VAL A 1 206 ? 7.008 -9.219 0.154 1 98.88 206 VAL A C 1
ATOM 1639 O O . VAL A 1 206 ? 6.125 -8.641 0.794 1 98.88 206 VAL A O 1
ATOM 1642 N N . ALA A 1 207 ? 6.84 -9.617 -1.03 1 98.81 207 ALA A N 1
ATOM 1643 C CA . ALA A 1 207 ? 5.527 -9.68 -1.669 1 98.81 207 ALA A CA 1
ATOM 1644 C C . ALA A 1 207 ? 4.961 -11.094 -1.625 1 98.81 207 ALA A C 1
ATOM 1646 O O . ALA A 1 207 ? 5.5 -12.008 -2.258 1 98.81 207 ALA A O 1
ATOM 1647 N N . LEU A 1 208 ? 3.902 -11.25 -0.957 1 98.88 208 LEU A N 1
ATOM 1648 C CA . LEU A 1 208 ? 3.268 -12.555 -0.797 1 98.88 208 LEU A CA 1
ATOM 1649 C C . LEU A 1 208 ? 2.23 -12.789 -1.89 1 98.88 208 LEU A C 1
ATOM 1651 O O . LEU A 1 208 ? 1.337 -11.969 -2.092 1 98.88 208 LEU A O 1
ATOM 1655 N N . HIS A 1 209 ? 2.381 -13.844 -2.514 1 98.69 209 HIS A N 1
ATOM 1656 C CA . HIS A 1 209 ? 1.36 -14.289 -3.455 1 98.69 209 HIS A CA 1
ATOM 1657 C C . HIS A 1 209 ? 0.323 -15.172 -2.768 1 98.69 209 HIS A C 1
ATOM 1659 O O . HIS A 1 209 ? 0.655 -16.234 -2.248 1 98.69 209 HIS A O 1
ATOM 1665 N N . ALA A 1 210 ? -0.841 -14.773 -2.73 1 98.88 210 ALA A N 1
ATOM 1666 C CA . ALA A 1 210 ? -1.989 -15.523 -2.232 1 98.88 210 ALA A CA 1
ATOM 1667 C C . ALA A 1 210 ? -3.273 -15.094 -2.938 1 98.88 210 ALA A C 1
ATOM 1669 O O . ALA A 1 210 ? -3.422 -13.93 -3.314 1 98.88 210 ALA A O 1
ATOM 1670 N N . ASN A 1 211 ? -4.215 -16.047 -3.084 1 98.88 211 ASN A N 1
ATOM 1671 C CA . ASN A 1 211 ? -5.379 -15.742 -3.908 1 98.88 211 ASN A CA 1
ATOM 1672 C C . ASN A 1 211 ? -6.684 -16.016 -3.164 1 98.88 211 ASN A C 1
ATOM 1674 O O . ASN A 1 211 ? -7.766 -15.75 -3.682 1 98.88 211 ASN A O 1
ATOM 1678 N N . HIS A 1 212 ? -6.641 -16.547 -2.01 1 98.75 212 HIS A N 1
ATOM 1679 C CA . HIS A 1 212 ? -7.84 -16.828 -1.229 1 98.75 212 HIS A CA 1
ATOM 1680 C C . HIS A 1 212 ? -7.539 -16.828 0.267 1 98.75 212 HIS A C 1
ATOM 1682 O O . HIS A 1 212 ? -6.469 -17.266 0.693 1 98.75 212 HIS A O 1
ATOM 1688 N N . ALA A 1 213 ? -8.539 -16.438 1.055 1 98.69 213 ALA A N 1
ATOM 1689 C CA . ALA A 1 213 ? -8.359 -16.312 2.5 1 98.69 213 ALA A CA 1
ATOM 1690 C C . ALA A 1 213 ? -8.086 -17.672 3.133 1 98.69 213 ALA A C 1
ATOM 1692 O O . ALA A 1 213 ? -7.352 -17.781 4.117 1 98.69 213 ALA A O 1
ATOM 1693 N N . ASN A 1 214 ? -8.602 -18.734 2.545 1 98.31 214 ASN A N 1
ATOM 1694 C CA . ASN A 1 214 ? -8.469 -20.078 3.082 1 98.31 214 ASN A CA 1
ATOM 1695 C C . ASN A 1 214 ? -7.023 -20.562 3.043 1 98.31 214 ASN A C 1
ATOM 1697 O O . ASN A 1 214 ? -6.676 -21.547 3.695 1 98.31 214 ASN A O 1
ATOM 1701 N N . GLU A 1 215 ? -6.16 -19.906 2.322 1 98.56 215 GLU A N 1
ATOM 1702 C CA . GLU A 1 215 ? -4.762 -20.297 2.227 1 98.56 215 GLU A CA 1
ATOM 1703 C C . GLU A 1 215 ? -4 -19.953 3.504 1 98.56 215 GLU A C 1
ATOM 1705 O O . GLU A 1 215 ? -2.877 -20.422 3.709 1 98.56 215 GLU A O 1
ATOM 1710 N N . PHE A 1 216 ? -4.578 -19.172 4.344 1 98.69 216 PHE A N 1
ATOM 1711 C CA . PHE A 1 216 ? -3.9 -18.688 5.539 1 98.69 216 PHE A CA 1
ATOM 1712 C C . PHE A 1 216 ? -4.16 -19.609 6.723 1 98.69 216 PHE A C 1
ATOM 1714 O O . PHE A 1 216 ? -4.969 -19.297 7.598 1 98.69 216 PHE A O 1
ATOM 1721 N N . SER A 1 217 ? -3.484 -20.688 6.793 1 97.94 217 SER A N 1
ATOM 1722 C CA . SER A 1 217 ? -3.461 -21.547 7.98 1 97.94 217 SER A CA 1
ATOM 1723 C C . SER A 1 217 ? -2.756 -20.844 9.141 1 97.94 217 SER A C 1
ATOM 1725 O O . SER A 1 217 ? -2.164 -19.781 8.969 1 97.94 217 SER A O 1
ATOM 1727 N N . ASN A 1 218 ? -2.82 -21.422 10.32 1 97.88 218 ASN A N 1
ATOM 1728 C CA . ASN A 1 218 ? -2.096 -20.859 11.461 1 97.88 218 ASN A CA 1
ATOM 1729 C C . ASN A 1 218 ? -0.591 -20.812 11.203 1 97.88 218 ASN A C 1
ATOM 1731 O O . ASN A 1 218 ? 0.08 -19.859 11.578 1 97.88 218 ASN A O 1
ATOM 1735 N N . ALA A 1 219 ? -0.109 -21.875 10.555 1 98.06 219 ALA A N 1
ATOM 1736 C CA . ALA A 1 219 ? 1.312 -21.922 10.219 1 98.06 219 ALA A CA 1
ATOM 1737 C C . ALA A 1 219 ? 1.677 -20.812 9.227 1 98.06 219 ALA A C 1
ATOM 1739 O O . ALA A 1 219 ? 2.744 -20.203 9.336 1 98.06 219 ALA A O 1
ATOM 1740 N N . ALA A 1 220 ? 0.813 -20.578 8.297 1 98.62 220 ALA A N 1
ATOM 1741 C CA . ALA A 1 220 ? 1.043 -19.516 7.32 1 98.62 220 ALA A CA 1
ATOM 1742 C C . ALA A 1 220 ? 1.086 -18.156 7.996 1 98.62 220 ALA A C 1
ATOM 1744 O O . ALA A 1 220 ? 1.968 -17.328 7.707 1 98.62 220 ALA A O 1
ATOM 1745 N N . LYS A 1 221 ? 0.148 -17.938 8.883 1 98.56 221 LYS A N 1
ATOM 1746 C CA . LYS A 1 221 ? 0.099 -16.688 9.625 1 98.56 221 LYS A CA 1
ATOM 1747 C C . LYS A 1 221 ? 1.373 -16.469 10.438 1 98.56 221 LYS A C 1
ATOM 1749 O O . LYS A 1 221 ? 1.919 -15.367 10.477 1 98.56 221 LYS A O 1
ATOM 1754 N N . GLN A 1 222 ? 1.812 -17.5 11 1 98.44 222 GLN A N 1
ATOM 1755 C CA . GLN A 1 222 ? 3.039 -17.406 11.789 1 98.44 222 GLN A CA 1
ATOM 1756 C C . GLN A 1 222 ? 4.242 -17.109 10.898 1 98.44 222 GLN A C 1
ATOM 1758 O O . GLN A 1 222 ? 5.125 -16.344 11.281 1 98.44 222 GLN A O 1
ATOM 1763 N N . ALA A 1 223 ? 4.285 -17.766 9.766 1 98.75 223 ALA A N 1
ATOM 1764 C CA . ALA A 1 223 ? 5.363 -17.5 8.812 1 98.75 223 ALA A CA 1
ATOM 1765 C C . ALA A 1 223 ? 5.395 -16.031 8.414 1 98.75 223 ALA A C 1
ATOM 1767 O O . ALA A 1 223 ? 6.465 -15.422 8.367 1 98.75 223 ALA A O 1
ATOM 1768 N N . CYS A 1 224 ? 4.234 -15.438 8.18 1 98.81 224 CYS A N 1
ATOM 1769 C CA . CYS A 1 224 ? 4.148 -14.016 7.863 1 98.81 224 CYS A CA 1
ATOM 1770 C C . CYS A 1 224 ? 4.617 -13.164 9.039 1 98.81 224 CYS A C 1
ATOM 1772 O O . CYS A 1 224 ? 5.367 -12.203 8.859 1 98.81 224 CYS A O 1
ATOM 1774 N N . ALA A 1 225 ? 4.23 -13.562 10.219 1 98.5 225 ALA A N 1
ATOM 1775 C CA . ALA A 1 225 ? 4.617 -12.836 11.422 1 98.5 225 ALA A CA 1
ATOM 1776 C C . ALA A 1 225 ? 6.129 -12.859 11.617 1 98.5 225 ALA A C 1
ATOM 1778 O O . ALA A 1 225 ? 6.723 -11.875 12.055 1 98.5 225 ALA A O 1
ATOM 1779 N N . ASN A 1 226 ? 6.762 -13.977 11.297 1 98.62 226 ASN A N 1
ATOM 1780 C CA . ASN A 1 226 ? 8.211 -14.078 11.414 1 98.62 226 ASN A CA 1
ATOM 1781 C C . ASN A 1 226 ? 8.922 -13.016 10.57 1 98.62 226 ASN A C 1
ATOM 1783 O O . ASN A 1 226 ? 9.898 -12.414 11.023 1 98.62 226 ASN A O 1
ATOM 1787 N N . LEU A 1 227 ? 8.398 -12.805 9.406 1 98.75 227 LEU A N 1
ATOM 1788 C CA . LEU A 1 227 ? 8.992 -11.812 8.508 1 98.75 227 LEU A CA 1
ATOM 1789 C C . LEU A 1 227 ? 8.75 -10.398 9.023 1 98.75 227 LEU A C 1
ATOM 1791 O O . LEU A 1 227 ? 9.688 -9.617 9.156 1 98.75 227 LEU A O 1
ATOM 1795 N N . ILE A 1 228 ? 7.531 -10.117 9.383 1 98.44 228 ILE A N 1
ATOM 1796 C CA . ILE A 1 228 ? 7.141 -8.766 9.781 1 98.44 228 ILE A CA 1
ATOM 1797 C C . ILE A 1 228 ? 7.797 -8.406 11.109 1 98.44 228 ILE A C 1
ATOM 1799 O O . ILE A 1 228 ? 8.281 -7.289 11.297 1 98.44 228 ILE A O 1
ATOM 1803 N N . ASP A 1 229 ? 7.875 -9.32 12.016 1 97.62 229 ASP A N 1
ATOM 1804 C CA . ASP A 1 229 ? 8.469 -9.078 13.32 1 97.62 229 ASP A CA 1
ATOM 1805 C C . ASP A 1 229 ? 9.977 -8.867 13.211 1 97.62 229 ASP A C 1
ATOM 1807 O O . ASP A 1 229 ? 10.609 -8.328 14.125 1 97.62 229 ASP A O 1
ATOM 1811 N N . ALA A 1 230 ? 10.531 -9.297 12.109 1 97.94 230 ALA A N 1
ATOM 1812 C CA . ALA A 1 230 ? 11.945 -9.055 11.859 1 97.94 230 ALA A CA 1
ATOM 1813 C C . ALA A 1 230 ? 12.172 -7.676 11.242 1 97.94 230 ALA A C 1
ATOM 1815 O O . ALA A 1 230 ? 13.312 -7.285 10.977 1 97.94 230 ALA A O 1
ATOM 1816 N N . GLY A 1 231 ? 11.117 -6.957 11.031 1 97.81 231 GLY A N 1
ATOM 1817 C CA . GLY A 1 231 ? 11.227 -5.617 10.469 1 97.81 231 GLY A CA 1
ATOM 1818 C C . GLY A 1 231 ? 11.117 -5.598 8.953 1 97.81 231 GLY A C 1
ATOM 1819 O O . GLY A 1 231 ? 11.523 -4.625 8.312 1 97.81 231 GLY A O 1
ATOM 1820 N N . ILE A 1 232 ? 10.602 -6.68 8.336 1 98.62 232 ILE A N 1
ATOM 1821 C CA . ILE A 1 232 ? 10.43 -6.758 6.891 1 98.62 232 ILE A CA 1
ATOM 1822 C C . ILE A 1 232 ? 8.984 -6.461 6.52 1 98.62 232 ILE A C 1
ATOM 1824 O O . ILE A 1 232 ? 8.086 -7.258 6.812 1 98.62 232 ILE A O 1
ATOM 1828 N N . PRO A 1 233 ? 8.75 -5.332 5.879 1 98.69 233 PRO A N 1
ATOM 1829 C CA . PRO A 1 233 ? 7.379 -5.078 5.434 1 98.69 233 PRO A CA 1
ATOM 1830 C C . PRO A 1 233 ? 6.918 -6.059 4.359 1 98.69 233 PRO A C 1
ATOM 1832 O O . PRO A 1 233 ? 7.715 -6.484 3.521 1 98.69 233 PRO A O 1
ATOM 1835 N N . MET A 1 234 ? 5.641 -6.379 4.422 1 98.88 234 MET A N 1
ATOM 1836 C CA . MET A 1 234 ? 5.059 -7.285 3.436 1 98.88 234 MET A CA 1
ATOM 1837 C C . MET A 1 234 ? 3.945 -6.598 2.654 1 98.88 234 MET A C 1
ATOM 1839 O O . MET A 1 234 ? 3.172 -5.82 3.219 1 98.88 234 MET A O 1
ATOM 1843 N N . VAL A 1 235 ? 3.926 -6.844 1.377 1 98.75 235 VAL A N 1
ATOM 1844 C CA . VAL A 1 235 ? 2.811 -6.504 0.5 1 98.75 235 VAL A CA 1
ATOM 1845 C C . VAL A 1 235 ? 2.266 -7.77 -0.157 1 98.75 235 VAL A C 1
ATOM 1847 O O . VAL A 1 235 ? 2.879 -8.836 -0.066 1 98.75 235 VAL A O 1
ATOM 1850 N N . SER A 1 236 ? 1.08 -7.637 -0.748 1 98.56 236 SER A N 1
ATOM 1851 C CA . SER A 1 236 ? 0.519 -8.828 -1.372 1 98.56 236 SER A CA 1
ATOM 1852 C C . SER A 1 236 ? 0.445 -8.68 -2.887 1 98.56 236 SER A C 1
ATOM 1854 O O . SER A 1 236 ? 0.365 -7.562 -3.402 1 98.56 236 SER A O 1
ATOM 1856 N N . GLN A 1 237 ? 0.494 -9.766 -3.541 1 97.69 237 GLN A N 1
ATOM 1857 C CA . GLN A 1 237 ? 0.131 -9.914 -4.945 1 97.69 237 GLN A CA 1
ATOM 1858 C C . GLN A 1 237 ? -0.876 -11.047 -5.133 1 97.69 237 GLN A C 1
ATOM 1860 O O . GLN A 1 237 ? -0.657 -12.164 -4.66 1 97.69 237 GLN A O 1
ATOM 1865 N N . SER A 1 238 ? -1.925 -10.703 -5.746 1 98.69 238 SER A N 1
ATOM 1866 C CA . SER A 1 238 ? -2.959 -11.688 -6.062 1 98.69 238 SER A CA 1
ATOM 1867 C C . SER A 1 238 ? -3.316 -11.656 -7.543 1 98.69 238 SER A C 1
ATOM 1869 O O . SER A 1 238 ? -3.051 -10.672 -8.234 1 98.69 238 SER A O 1
ATOM 1871 N N . VAL A 1 239 ? -3.814 -12.727 -8.016 1 98.69 239 VAL A N 1
ATOM 1872 C CA . VAL A 1 239 ? -4.359 -12.812 -9.367 1 98.69 239 VAL A CA 1
ATOM 1873 C C . VAL A 1 239 ? -5.871 -13.016 -9.297 1 98.69 239 VAL A C 1
ATOM 1875 O O . VAL A 1 239 ? -6.363 -13.828 -8.508 1 98.69 239 VAL A O 1
ATOM 1878 N N . LEU A 1 240 ? -6.566 -12.227 -10.047 1 98.75 240 LEU A N 1
ATOM 1879 C CA . LEU A 1 240 ? -8.016 -12.383 -10.125 1 98.75 240 LEU A CA 1
ATOM 1880 C C . LEU A 1 240 ? -8.391 -13.617 -10.938 1 98.75 240 LEU A C 1
ATOM 1882 O O . LEU A 1 240 ? -8.258 -13.617 -12.164 1 98.75 240 LEU A O 1
ATOM 1886 N N . LEU A 1 241 ? -8.953 -14.602 -10.266 1 98.5 241 LEU A N 1
ATOM 1887 C CA . LEU A 1 241 ? -9.148 -15.906 -10.898 1 98.5 241 LEU A CA 1
ATOM 1888 C C . LEU A 1 241 ? -10.609 -16.328 -10.812 1 98.5 241 LEU A C 1
ATOM 1890 O O . LEU A 1 241 ? -11.18 -16.406 -9.727 1 98.5 241 LEU A O 1
ATOM 1894 N N . LYS A 1 242 ? -11.172 -16.719 -11.953 1 97.88 242 LYS A N 1
ATOM 1895 C CA . LYS A 1 242 ? -12.523 -17.25 -12.008 1 97.88 242 LYS A CA 1
ATOM 1896 C C . LYS A 1 242 ? -12.656 -18.5 -11.148 1 97.88 242 LYS A C 1
ATOM 1898 O O . LYS A 1 242 ? -11.852 -19.422 -11.258 1 97.88 242 LYS A O 1
ATOM 1903 N N . GLY A 1 243 ? -13.602 -18.453 -10.258 1 96.81 243 GLY A N 1
ATOM 1904 C CA . GLY A 1 243 ? -13.859 -19.609 -9.414 1 96.81 243 GLY A CA 1
ATOM 1905 C C . GLY A 1 243 ? -13.023 -19.625 -8.141 1 96.81 243 GLY A C 1
ATOM 1906 O O . GLY A 1 243 ? -13.164 -20.516 -7.309 1 96.81 243 GLY A O 1
ATOM 1907 N N . VAL A 1 244 ? -12.133 -18.688 -7.945 1 98 244 VAL A N 1
ATOM 1908 C CA . VAL A 1 244 ? -11.258 -18.656 -6.781 1 98 244 VAL A CA 1
ATOM 1909 C C . VAL A 1 244 ? -11.562 -17.422 -5.938 1 98 244 VAL A C 1
ATOM 1911 O O . VAL A 1 244 ? -11.922 -17.531 -4.762 1 98 244 VAL A O 1
ATOM 1914 N N . ASN A 1 245 ? -11.469 -16.266 -6.52 1 98.56 245 ASN A N 1
ATOM 1915 C CA . ASN A 1 245 ? -11.688 -15.008 -5.809 1 98.56 245 ASN A CA 1
ATOM 1916 C C . ASN A 1 245 ? -12.438 -14 -6.668 1 98.56 245 ASN A C 1
ATOM 1918 O O . ASN A 1 245 ? -12.312 -12.789 -6.465 1 98.56 245 ASN A O 1
ATOM 1922 N N . ASP A 1 246 ? -13.297 -14.422 -7.617 1 98.25 246 ASP A N 1
ATOM 1923 C CA . ASP A 1 246 ? -13.945 -13.57 -8.617 1 98.25 246 ASP A CA 1
ATOM 1924 C C . ASP A 1 246 ? -15.32 -13.117 -8.133 1 98.25 246 ASP A C 1
ATOM 1926 O O . ASP A 1 246 ? -16.25 -12.992 -8.93 1 98.25 246 ASP A O 1
ATOM 1930 N N . ASN A 1 247 ? -15.5 -13.016 -6.906 1 98.12 247 ASN A N 1
ATOM 1931 C CA . ASN A 1 247 ? -16.688 -12.383 -6.328 1 98.12 247 ASN A CA 1
ATOM 1932 C C . ASN A 1 247 ? -16.312 -11.5 -5.137 1 98.12 247 ASN A C 1
ATOM 1934 O O . ASN A 1 247 ? -15.219 -11.625 -4.578 1 98.12 247 ASN A O 1
ATOM 1938 N N . LEU A 1 248 ? -17.219 -10.656 -4.801 1 97.88 248 LEU A N 1
ATOM 1939 C CA . LEU A 1 248 ? -16.922 -9.586 -3.85 1 97.88 248 LEU A CA 1
ATOM 1940 C C . LEU A 1 248 ? -16.625 -10.164 -2.469 1 97.88 248 LEU A C 1
ATOM 1942 O O . LEU A 1 248 ? -15.711 -9.695 -1.783 1 97.88 248 LEU A O 1
ATOM 1946 N N . ASP A 1 249 ? -17.312 -11.141 -2.051 1 98.12 249 ASP A N 1
ATOM 1947 C CA . ASP A 1 249 ? -17.125 -11.727 -0.724 1 98.12 249 ASP A CA 1
ATOM 1948 C C . ASP A 1 249 ? -15.742 -12.344 -0.588 1 98.12 249 ASP A C 1
ATOM 1950 O O . ASP A 1 249 ? -15.016 -12.062 0.371 1 98.12 249 ASP A O 1
ATOM 1954 N N . ALA A 1 250 ? -15.391 -13.188 -1.556 1 98.38 250 ALA A N 1
ATOM 1955 C CA . ALA A 1 250 ? -14.102 -13.875 -1.51 1 98.38 250 ALA A CA 1
ATOM 1956 C C . ALA A 1 250 ? -12.945 -12.875 -1.562 1 98.38 250 ALA A C 1
ATOM 1958 O O . ALA A 1 250 ? -11.977 -13.008 -0.818 1 98.38 250 ALA A O 1
ATOM 1959 N N . LEU A 1 251 ? -13.094 -11.953 -2.416 1 98.56 251 LEU A N 1
ATOM 1960 C CA . LEU A 1 251 ? -12.031 -10.961 -2.562 1 98.56 251 LEU A CA 1
ATOM 1961 C C . LEU A 1 251 ? -11.938 -10.078 -1.323 1 98.56 251 LEU A C 1
ATOM 1963 O O . LEU A 1 251 ? -10.836 -9.742 -0.877 1 98.56 251 LEU A O 1
ATOM 1967 N N . SER A 1 252 ? -13.078 -9.68 -0.753 1 98.31 252 SER A N 1
ATOM 1968 C CA . SER A 1 252 ? -13.094 -8.898 0.479 1 98.31 252 SER A CA 1
ATOM 1969 C C . SER A 1 252 ? -12.422 -9.648 1.621 1 98.31 252 SER A C 1
ATOM 1971 O O . SER A 1 252 ? -11.602 -9.086 2.35 1 98.31 252 SER A O 1
ATOM 1973 N N . ASP A 1 253 ? -12.766 -10.891 1.698 1 98.56 253 ASP A N 1
ATOM 1974 C CA . ASP A 1 253 ? -12.18 -11.719 2.748 1 98.56 253 ASP A CA 1
ATOM 1975 C C . ASP A 1 253 ? -10.664 -11.812 2.592 1 98.56 253 ASP A C 1
ATOM 1977 O O . ASP A 1 253 ? -9.93 -11.75 3.58 1 98.56 253 ASP A O 1
ATOM 1981 N N . LEU A 1 254 ? -10.234 -11.984 1.394 1 98.81 254 LEU A N 1
ATOM 1982 C CA . LEU A 1 254 ? -8.805 -12.078 1.126 1 98.81 254 LEU A CA 1
ATOM 1983 C C . LEU A 1 254 ? -8.094 -10.789 1.512 1 98.81 254 LEU A C 1
ATOM 1985 O O . LEU A 1 254 ? -7.07 -10.828 2.207 1 98.81 254 LEU A O 1
ATOM 1989 N N . MET A 1 255 ? -8.641 -9.664 1.125 1 98.75 255 MET A N 1
ATOM 1990 C CA . MET A 1 255 ? -8.016 -8.375 1.413 1 98.75 255 MET A CA 1
ATOM 1991 C C . MET A 1 255 ? -7.977 -8.117 2.916 1 98.75 255 MET A C 1
ATOM 1993 O O . MET A 1 255 ? -6.957 -7.664 3.443 1 98.75 255 MET A O 1
ATOM 1997 N N . ARG A 1 256 ? -9.047 -8.43 3.598 1 98.5 256 ARG A N 1
ATOM 1998 C CA . ARG A 1 256 ? -9.07 -8.266 5.047 1 98.5 256 ARG A CA 1
ATOM 1999 C C . ARG A 1 256 ? -8.055 -9.188 5.723 1 98.5 256 ARG A C 1
ATOM 2001 O O . ARG A 1 256 ? -7.387 -8.789 6.676 1 98.5 256 ARG A O 1
ATOM 2008 N N . THR A 1 257 ? -7.969 -10.375 5.184 1 98.81 257 THR A N 1
ATOM 2009 C CA . THR A 1 257 ? -7.023 -11.336 5.746 1 98.81 257 THR A CA 1
ATOM 2010 C C . THR A 1 257 ? -5.594 -10.82 5.637 1 98.81 257 THR A C 1
ATOM 2012 O O . THR A 1 257 ? -4.805 -10.945 6.574 1 98.81 257 THR A O 1
ATOM 2015 N N . PHE A 1 258 ? -5.273 -10.25 4.504 1 98.88 258 PHE A N 1
ATOM 2016 C CA . PHE A 1 258 ? -3.953 -9.648 4.363 1 98.88 258 PHE A CA 1
ATOM 2017 C C . PHE A 1 258 ? -3.711 -8.609 5.457 1 98.88 258 PHE A C 1
ATOM 2019 O O . PHE A 1 258 ? -2.721 -8.695 6.188 1 98.88 258 PHE A O 1
ATOM 2026 N N . VAL A 1 259 ? -4.633 -7.719 5.637 1 98.75 259 VAL A N 1
ATOM 2027 C CA . VAL A 1 259 ? -4.445 -6.594 6.551 1 98.75 259 VAL A CA 1
ATOM 2028 C C . VAL A 1 259 ? -4.418 -7.098 7.992 1 98.75 259 VAL A C 1
ATOM 2030 O O . VAL A 1 259 ? -3.631 -6.617 8.812 1 98.75 259 VAL A O 1
ATOM 2033 N N . GLU A 1 260 ? -5.23 -8.078 8.312 1 98.62 260 GLU A N 1
ATOM 2034 C CA . GLU A 1 260 ? -5.242 -8.664 9.648 1 98.62 260 GLU A CA 1
ATOM 2035 C C . GLU A 1 260 ? -3.918 -9.352 9.961 1 98.62 260 GLU A C 1
ATOM 2037 O O . GLU A 1 260 ? -3.6 -9.594 11.125 1 98.62 260 GLU A O 1
ATOM 2042 N N . ASN A 1 261 ? -3.217 -9.656 8.914 1 98.75 261 ASN A N 1
ATOM 2043 C CA . ASN A 1 261 ? -1.898 -10.258 9.102 1 98.75 261 ASN A CA 1
ATOM 2044 C C . ASN A 1 261 ? -0.784 -9.258 8.805 1 98.75 261 ASN A C 1
ATOM 2046 O O . ASN A 1 261 ? 0.338 -9.648 8.477 1 98.75 261 ASN A O 1
ATOM 2050 N N . ARG A 1 262 ? -1.082 -7.961 8.844 1 98.62 262 ARG A N 1
ATOM 2051 C CA . ARG A 1 262 ? -0.143 -6.848 8.758 1 98.62 262 ARG A CA 1
ATOM 2052 C C . ARG A 1 262 ? 0.515 -6.789 7.383 1 98.62 262 ARG A C 1
ATOM 2054 O O . ARG A 1 262 ? 1.674 -6.387 7.258 1 98.62 262 ARG A O 1
ATOM 2061 N N . ILE A 1 263 ? -0.247 -7.273 6.344 1 98.81 263 ILE A N 1
ATOM 2062 C CA . ILE A 1 263 ? 0.196 -7.25 4.953 1 98.81 263 ILE A CA 1
ATOM 2063 C C . ILE A 1 263 ? -0.637 -6.242 4.164 1 98.81 263 ILE A C 1
ATOM 2065 O O . ILE A 1 263 ? -1.868 -6.293 4.184 1 98.81 263 ILE A O 1
ATOM 2069 N N . ARG A 1 264 ? 0.019 -5.363 3.494 1 98.19 264 ARG A N 1
ATOM 2070 C CA . ARG A 1 264 ? -0.701 -4.371 2.705 1 98.19 264 ARG A CA 1
ATOM 2071 C C . ARG A 1 264 ? -1.026 -4.906 1.314 1 98.19 264 ARG A C 1
ATOM 2073 O O . ARG A 1 264 ? -0.124 -5.242 0.546 1 98.19 264 ARG A O 1
ATOM 2080 N N . PRO A 1 265 ? -2.346 -4.938 1.02 1 98.44 265 PRO A N 1
ATOM 2081 C CA . PRO A 1 265 ? -2.668 -5.289 -0.366 1 98.44 265 PRO A CA 1
ATOM 2082 C C . PRO A 1 265 ? -1.994 -4.371 -1.381 1 98.44 265 PRO A C 1
ATOM 2084 O O . PRO A 1 265 ? -2.055 -3.145 -1.246 1 98.44 265 PRO A O 1
ATOM 2087 N N . TYR A 1 266 ? -1.339 -4.996 -2.355 1 98.06 266 TYR A N 1
ATOM 2088 C CA . TYR A 1 266 ? -0.54 -4.266 -3.332 1 98.06 266 TYR A CA 1
ATOM 2089 C C . TYR A 1 266 ? -1.13 -4.398 -4.73 1 98.06 266 TYR A C 1
ATOM 2091 O O . TYR A 1 266 ? -1.938 -3.568 -5.152 1 98.06 266 TYR A O 1
ATOM 2099 N N . TYR A 1 267 ? -0.922 -5.508 -5.402 1 98.06 267 TYR A N 1
ATOM 2100 C CA . TYR A 1 267 ? -1.45 -5.684 -6.75 1 98.06 267 TYR A CA 1
ATOM 2101 C C . TYR A 1 267 ? -2.521 -6.77 -6.777 1 98.06 267 TYR A C 1
ATOM 2103 O O . TYR A 1 267 ? -2.393 -7.793 -6.105 1 98.06 267 TYR A O 1
ATOM 2111 N N . LEU A 1 268 ? -3.553 -6.488 -7.422 1 98.62 268 LEU A N 1
ATOM 2112 C CA . LEU A 1 268 ? -4.457 -7.492 -7.977 1 98.62 268 LEU A CA 1
ATOM 2113 C C . LEU A 1 268 ? -4.27 -7.617 -9.484 1 98.62 268 LEU A C 1
ATOM 2115 O O . LEU A 1 268 ? -4.688 -6.734 -10.242 1 98.62 268 LEU A O 1
ATOM 2119 N N . HIS A 1 269 ? -3.645 -8.672 -9.93 1 98.31 269 HIS A N 1
ATOM 2120 C CA . HIS A 1 269 ? -3.299 -8.852 -11.336 1 98.31 269 HIS A CA 1
ATOM 2121 C C . HIS A 1 269 ? -4.461 -9.453 -12.117 1 98.31 269 HIS A C 1
ATOM 2123 O O . HIS A 1 269 ? -5.102 -10.398 -11.656 1 98.31 269 HIS A O 1
ATOM 2129 N N . HIS A 1 270 ? -4.703 -8.852 -13.234 1 97.56 270 HIS A N 1
ATOM 2130 C CA . HIS A 1 270 ? -5.516 -9.547 -14.227 1 97.56 270 HIS A CA 1
ATOM 2131 C C . HIS A 1 270 ? -4.758 -10.719 -14.844 1 97.56 270 HIS A C 1
ATOM 2133 O O . HIS A 1 270 ? -3.564 -10.602 -15.141 1 97.56 270 HIS A O 1
ATOM 2139 N N . PRO A 1 271 ? -5.395 -11.812 -15.031 1 95.62 271 PRO A N 1
ATOM 2140 C CA . PRO A 1 271 ? -4.676 -12.961 -15.578 1 95.62 271 PRO A CA 1
ATOM 2141 C C . PRO A 1 271 ? -4.027 -12.672 -16.938 1 95.62 271 PRO A C 1
ATOM 2143 O O . PRO A 1 271 ? -4.652 -12.047 -17.797 1 95.62 271 PRO A O 1
ATOM 2146 N N . ASP A 1 272 ? -2.834 -13.133 -17.109 1 93.38 272 ASP A N 1
ATOM 2147 C CA . ASP A 1 272 ? -2.107 -12.977 -18.359 1 93.38 272 ASP A CA 1
ATOM 2148 C C . ASP A 1 272 ? -2.582 -13.992 -19.406 1 93.38 272 ASP A C 1
ATOM 2150 O O . ASP A 1 272 ? -3.311 -14.93 -19.078 1 93.38 272 ASP A O 1
ATOM 2154 N N . PHE A 1 273 ? -2.135 -13.75 -20.656 1 92.75 273 PHE A N 1
ATOM 2155 C CA . PHE A 1 273 ? -2.475 -14.664 -21.75 1 92.75 273 PHE A CA 1
ATOM 2156 C C . PHE A 1 273 ? -1.472 -15.805 -21.828 1 92.75 273 PHE A C 1
ATOM 2158 O O . PHE A 1 273 ? -0.872 -16.031 -22.891 1 92.75 273 PHE A O 1
ATOM 2165 N N . ALA A 1 274 ? -1.334 -16.531 -20.734 1 92.75 274 ALA A N 1
ATOM 2166 C CA . ALA A 1 274 ? -0.487 -17.719 -20.734 1 92.75 274 ALA A CA 1
ATOM 2167 C C . ALA A 1 274 ? -1.2 -18.891 -21.391 1 92.75 274 ALA A C 1
ATOM 2169 O O . ALA A 1 274 ? -2.414 -19.047 -21.234 1 92.75 274 ALA A O 1
ATOM 2170 N N . PRO A 1 275 ? -0.482 -19.781 -21.984 1 93.5 275 PRO A N 1
ATOM 2171 C CA . PRO A 1 275 ? -1.119 -20.891 -22.672 1 93.5 275 PRO A CA 1
ATOM 2172 C C . PRO A 1 275 ? -1.924 -21.797 -21.75 1 93.5 275 PRO A C 1
ATOM 2174 O O . PRO A 1 275 ? -1.421 -22.219 -20.703 1 93.5 275 PRO A O 1
ATOM 2177 N N . GLY A 1 276 ? -3.148 -22.031 -22.156 1 94.56 276 GLY A N 1
ATOM 2178 C CA . GLY A 1 276 ? -3.959 -23.031 -21.453 1 94.56 276 GLY A CA 1
ATOM 2179 C C . GLY A 1 276 ? -4.566 -22.5 -20.172 1 94.56 276 GLY A C 1
ATOM 2180 O O . GLY A 1 276 ? -5.008 -23.281 -19.328 1 94.56 276 GLY A O 1
ATOM 2181 N N . THR A 1 277 ? -4.609 -21.188 -19.922 1 95.56 277 THR A N 1
ATOM 2182 C CA . THR A 1 277 ? -5.078 -20.672 -18.641 1 95.56 277 THR A CA 1
ATOM 2183 C C . THR A 1 277 ? -6.367 -19.875 -18.812 1 95.56 277 THR A C 1
ATOM 2185 O O . THR A 1 277 ? -6.824 -19.203 -17.875 1 95.56 277 THR A O 1
ATOM 2188 N N . SER A 1 278 ? -7.016 -19.969 -19.953 1 94.75 278 SER A N 1
ATOM 2189 C CA . SER A 1 278 ? -8.156 -19.125 -20.312 1 94.75 278 SER A CA 1
ATOM 2190 C C . SER A 1 278 ? -9.344 -19.406 -19.391 1 94.75 278 SER A C 1
ATOM 2192 O O . SER A 1 278 ? -10.164 -18.516 -19.156 1 94.75 278 SER A O 1
ATOM 2194 N N . HIS A 1 279 ? -9.453 -20.578 -18.906 1 94.38 279 HIS A N 1
ATOM 2195 C CA . HIS A 1 279 ? -10.594 -20.953 -18.078 1 94.38 279 HIS A CA 1
ATOM 2196 C C . HIS A 1 279 ? -10.586 -20.203 -16.75 1 94.38 279 HIS A C 1
ATOM 2198 O O . HIS A 1 279 ? -11.594 -20.188 -16.047 1 94.38 279 HIS A O 1
ATOM 2204 N N . PHE A 1 280 ? -9.461 -19.547 -16.391 1 96.38 280 PHE A N 1
ATOM 2205 C CA . PHE A 1 280 ? -9.359 -18.766 -15.156 1 96.38 280 PHE A CA 1
ATOM 2206 C C . PHE A 1 280 ? -9.672 -17.297 -15.422 1 96.38 280 PHE A C 1
ATOM 2208 O O . PHE A 1 280 ? -9.773 -16.5 -14.484 1 96.38 280 PHE A O 1
ATOM 2215 N N . ARG A 1 281 ? -9.789 -16.891 -16.594 1 95.62 281 ARG A N 1
ATOM 2216 C CA . ARG A 1 281 ? -9.836 -15.469 -16.922 1 95.62 281 ARG A CA 1
ATOM 2217 C C . ARG A 1 281 ? -11.25 -14.922 -16.766 1 95.62 281 ARG A C 1
ATOM 2219 O O . ARG A 1 281 ? -12.227 -15.602 -17.109 1 95.62 281 ARG A O 1
ATOM 2226 N N . VAL A 1 282 ? -11.391 -13.766 -16.266 1 96.56 282 VAL A N 1
ATOM 2227 C CA . VAL A 1 282 ? -12.586 -12.922 -16.25 1 96.56 282 VAL A CA 1
ATOM 2228 C C . VAL A 1 282 ? -12.375 -11.719 -17.172 1 96.56 282 VAL A C 1
ATOM 2230 O O . VAL A 1 282 ? -11.273 -11.5 -17.672 1 96.56 282 VAL A O 1
ATOM 2233 N N . SER A 1 283 ? -13.422 -11.031 -17.469 1 95.5 283 SER A N 1
ATOM 2234 C CA . SER A 1 283 ? -13.227 -9.82 -18.25 1 95.5 283 SER A CA 1
ATOM 2235 C C . SER A 1 283 ? -12.625 -8.703 -17.406 1 95.5 283 SER A C 1
ATOM 2237 O O . SER A 1 283 ? -12.766 -8.711 -16.188 1 95.5 283 SER A O 1
ATOM 2239 N N . VAL A 1 284 ? -11.922 -7.793 -18.031 1 96.5 284 VAL A N 1
ATOM 2240 C CA . VAL A 1 284 ? -11.359 -6.645 -17.328 1 96.5 284 VAL A CA 1
ATOM 2241 C C . VAL A 1 284 ? -12.484 -5.84 -16.672 1 96.5 284 VAL A C 1
ATOM 2243 O O . VAL A 1 284 ? -12.336 -5.348 -15.555 1 96.5 284 VAL A O 1
ATOM 2246 N N . GLU A 1 285 ? -13.633 -5.762 -17.312 1 94.94 285 GLU A N 1
ATOM 2247 C CA . GLU A 1 285 ? -14.789 -5.043 -16.781 1 94.94 285 GLU A CA 1
ATOM 2248 C C . GLU A 1 285 ? -15.297 -5.68 -15.492 1 94.94 285 GLU A C 1
ATOM 2250 O O . GLU A 1 285 ? -15.648 -4.977 -14.547 1 94.94 285 GLU A O 1
ATOM 2255 N N . GLU A 1 286 ? -15.352 -6.953 -15.531 1 96.38 286 GLU A N 1
ATOM 2256 C CA . GLU A 1 286 ? -15.742 -7.66 -14.32 1 96.38 286 GLU A CA 1
ATOM 2257 C C . GLU A 1 286 ? -14.773 -7.367 -13.172 1 96.38 286 GLU A C 1
ATOM 2259 O O . GLU A 1 286 ? -15.195 -7.156 -12.031 1 96.38 286 GLU A O 1
ATOM 2264 N N . GLY A 1 287 ? -13.469 -7.379 -13.461 1 97.75 287 GLY A N 1
ATOM 2265 C CA . GLY A 1 287 ? -12.477 -7.023 -12.461 1 97.75 287 GLY A CA 1
ATOM 2266 C C . GLY A 1 287 ? -12.648 -5.613 -11.93 1 97.75 287 GLY A C 1
ATOM 2267 O O . GLY A 1 287 ? -12.523 -5.379 -10.727 1 97.75 287 GLY A O 1
ATOM 2268 N N . GLN A 1 288 ? -12.922 -4.668 -12.812 1 96.38 288 GLN A N 1
ATOM 2269 C CA . GLN A 1 288 ? -13.141 -3.279 -12.422 1 96.38 288 GLN A CA 1
ATOM 2270 C C . GLN A 1 288 ? -14.336 -3.152 -11.484 1 96.38 288 GLN A C 1
ATOM 2272 O O . GLN A 1 288 ? -14.281 -2.412 -10.5 1 96.38 288 GLN A O 1
ATOM 2277 N N . LYS A 1 289 ? -15.414 -3.875 -11.797 1 95.94 289 LYS A N 1
ATOM 2278 C CA . LYS A 1 289 ? -16.594 -3.861 -10.945 1 95.94 289 LYS A CA 1
ATOM 2279 C C . LYS A 1 289 ? -16.281 -4.395 -9.547 1 95.94 289 LYS A C 1
ATOM 2281 O O . LYS A 1 289 ? -16.734 -3.84 -8.547 1 95.94 289 LYS A O 1
ATOM 2286 N N . LEU A 1 290 ? -15.516 -5.426 -9.508 1 97.44 290 LEU A N 1
ATOM 2287 C CA . LEU A 1 290 ? -15.148 -6.027 -8.227 1 97.44 290 LEU A CA 1
ATOM 2288 C C . LEU A 1 290 ? -14.312 -5.062 -7.398 1 97.44 290 LEU A C 1
ATOM 2290 O O . LEU A 1 290 ? -14.555 -4.887 -6.203 1 97.44 290 LEU A O 1
ATOM 2294 N N . VAL A 1 291 ? -13.352 -4.445 -8.016 1 96.56 291 VAL A N 1
ATOM 2295 C CA . VAL A 1 291 ? -12.477 -3.525 -7.297 1 96.56 291 VAL A CA 1
ATOM 2296 C C . VAL A 1 291 ? -13.273 -2.314 -6.82 1 96.56 291 VAL A C 1
ATOM 2298 O O . VAL A 1 291 ? -13.062 -1.819 -5.711 1 96.56 291 VAL A O 1
ATOM 2301 N N . GLN A 1 292 ? -14.172 -1.854 -7.641 1 94.31 292 GLN A N 1
ATOM 2302 C CA . GLN A 1 292 ? -15.062 -0.782 -7.211 1 94.31 292 GLN A CA 1
ATOM 2303 C C . GLN A 1 292 ? -15.898 -1.21 -6.004 1 94.31 292 GLN A C 1
ATOM 2305 O O . GLN A 1 292 ? -16.109 -0.424 -5.078 1 94.31 292 GLN A O 1
ATOM 2310 N N . GLY A 1 293 ? -16.375 -2.402 -6.086 1 94.5 293 GLY A N 1
ATOM 2311 C CA . GLY A 1 293 ? -17.094 -2.943 -4.945 1 94.5 293 GLY A CA 1
ATOM 2312 C C . GLY A 1 293 ? -16.266 -2.961 -3.672 1 94.5 293 GLY A C 1
ATOM 2313 O O . GLY A 1 293 ? -16.766 -2.611 -2.602 1 94.5 293 GLY A O 1
ATOM 2314 N N . LEU A 1 294 ? -15.023 -3.365 -3.773 1 95.31 294 LEU A N 1
ATOM 2315 C CA . LEU A 1 294 ? -14.117 -3.354 -2.627 1 95.31 294 LEU A CA 1
ATOM 2316 C C . LEU A 1 294 ? -14 -1.949 -2.045 1 95.31 294 LEU A C 1
ATOM 2318 O O . LEU A 1 294 ? -14.125 -1.763 -0.832 1 95.31 294 LEU A O 1
ATOM 2322 N N . ARG A 1 295 ? -13.797 -0.988 -2.896 1 91.69 295 ARG A N 1
ATOM 2323 C CA . ARG A 1 295 ? -13.586 0.395 -2.484 1 91.69 295 ARG A CA 1
ATOM 2324 C C . ARG A 1 295 ? -14.82 0.951 -1.779 1 91.69 295 ARG A C 1
ATOM 2326 O O . ARG A 1 295 ? -14.703 1.796 -0.889 1 91.69 295 ARG A O 1
ATOM 2333 N N . ASN A 1 296 ? -15.922 0.477 -2.162 1 89.69 296 ASN A N 1
ATOM 2334 C CA . ASN A 1 296 ? -17.172 0.961 -1.598 1 89.69 296 ASN A CA 1
ATOM 2335 C C . ASN A 1 296 ? -17.453 0.344 -0.229 1 89.69 296 ASN A C 1
ATOM 2337 O O . ASN A 1 296 ? -18.312 0.827 0.514 1 89.69 296 ASN A O 1
ATOM 2341 N N . THR A 1 297 ? -16.672 -0.688 0.076 1 89.31 297 THR A N 1
ATOM 2342 C CA . THR A 1 297 ? -17.109 -1.438 1.252 1 89.31 297 THR A CA 1
ATOM 2343 C C . THR A 1 297 ? -15.977 -1.538 2.271 1 89.31 297 THR A C 1
ATOM 2345 O O . THR A 1 297 ? -16.219 -1.64 3.475 1 89.31 297 THR A O 1
ATOM 2348 N N . LEU A 1 298 ? -14.773 -1.481 1.771 1 93.12 298 LEU A N 1
ATOM 2349 C CA . LEU A 1 298 ? -13.664 -1.769 2.672 1 93.12 298 LEU A CA 1
ATOM 2350 C C . LEU A 1 298 ? -12.805 -0.524 2.896 1 93.12 298 LEU A C 1
ATOM 2352 O O . LEU A 1 298 ? -12.875 0.427 2.115 1 93.12 298 LEU A O 1
ATOM 2356 N N . SER A 1 299 ? -12.039 -0.568 3.992 1 92.25 299 SER A N 1
ATOM 2357 C CA . SER A 1 299 ? -11.023 0.439 4.27 1 92.25 299 SER A CA 1
ATOM 2358 C C . SER A 1 299 ? -10.047 0.572 3.107 1 92.25 299 SER A C 1
ATOM 2360 O O . SER A 1 299 ? -9.75 -0.408 2.422 1 92.25 299 SER A O 1
ATOM 2362 N N . GLY A 1 300 ? -9.586 1.8 2.922 1 92.25 300 GLY A N 1
ATOM 2363 C CA . GLY A 1 300 ? -8.57 2.014 1.902 1 92.25 300 GLY A CA 1
ATOM 2364 C C . GLY A 1 300 ? -7.344 1.145 2.094 1 92.25 300 GLY A C 1
ATOM 2365 O O . GLY A 1 300 ? -6.664 0.802 1.124 1 92.25 300 GLY A O 1
ATOM 2366 N N . LEU A 1 301 ? -7.059 0.693 3.299 1 95.12 301 LEU A N 1
ATOM 2367 C CA . LEU A 1 301 ? -5.934 -0.187 3.6 1 95.12 301 LEU A CA 1
ATOM 2368 C C . LEU A 1 301 ? -6.082 -1.524 2.883 1 95.12 301 LEU A C 1
ATOM 2370 O O . LEU A 1 301 ? -5.094 -2.213 2.629 1 95.12 301 LEU A O 1
ATOM 2374 N N . CYS A 1 302 ? -7.312 -1.862 2.576 1 96.81 302 CYS A N 1
ATOM 2375 C CA . CYS A 1 302 ? -7.609 -3.186 2.041 1 96.81 302 CYS A CA 1
ATOM 2376 C C . CYS A 1 302 ? -7.676 -3.158 0.52 1 96.81 302 CYS A C 1
ATOM 2378 O O . CYS A 1 302 ? -7.949 -4.18 -0.113 1 96.81 302 CYS A O 1
ATOM 2380 N N . THR A 1 303 ? -7.426 -2.062 -0.051 1 94.69 303 THR A N 1
ATOM 2381 C CA . THR A 1 303 ? -7.691 -1.941 -1.48 1 94.69 303 THR A CA 1
ATOM 2382 C C . THR A 1 303 ? -6.41 -2.127 -2.287 1 94.69 303 THR A C 1
ATOM 2384 O O . THR A 1 303 ? -5.449 -1.373 -2.119 1 94.69 303 THR A O 1
ATOM 2387 N N . PRO A 1 304 ? -6.383 -3.096 -3.166 1 97.44 304 PRO A N 1
ATOM 2388 C CA . PRO A 1 304 ? -5.246 -3.283 -4.07 1 97.44 304 PRO A CA 1
ATOM 2389 C C . PRO A 1 304 ? -5.352 -2.432 -5.336 1 97.44 304 PRO A C 1
ATOM 2391 O O . PRO A 1 304 ? -6.398 -1.826 -5.59 1 97.44 304 PRO A O 1
ATOM 2394 N N . THR A 1 305 ? -4.266 -2.311 -6.027 1 96.94 305 THR A N 1
ATOM 2395 C CA . THR A 1 305 ? -4.285 -1.749 -7.375 1 96.94 305 THR A CA 1
ATOM 2396 C C . THR A 1 305 ? -4.527 -2.84 -8.414 1 96.94 305 THR A C 1
ATOM 2398 O O . THR A 1 305 ? -3.77 -3.811 -8.492 1 96.94 305 THR A O 1
ATOM 2401 N N . TYR A 1 306 ? -5.617 -2.697 -9.109 1 98.06 306 TYR A N 1
ATOM 2402 C CA . TYR A 1 306 ? -5.922 -3.633 -10.188 1 98.06 306 TYR A CA 1
ATOM 2403 C C . TYR A 1 306 ? -5.09 -3.326 -11.422 1 98.06 306 TYR A C 1
ATOM 2405 O O . TYR A 1 306 ? -5.133 -2.211 -11.953 1 98.06 306 TYR A O 1
ATOM 2413 N N . VAL A 1 307 ? -4.348 -4.359 -11.953 1 97.38 307 VAL A N 1
ATOM 2414 C CA . VAL A 1 307 ? -3.416 -4.086 -13.047 1 97.38 307 VAL A CA 1
ATOM 2415 C C . VAL A 1 307 ? -3.543 -5.168 -14.117 1 97.38 307 VAL A C 1
ATOM 2417 O O . VAL A 1 307 ? -3.846 -6.324 -13.812 1 97.38 307 VAL A O 1
ATOM 2420 N N . VAL A 1 308 ? -3.309 -4.77 -15.312 1 95.81 308 VAL A N 1
ATOM 2421 C CA . VAL A 1 308 ? -3.26 -5.652 -16.484 1 95.81 308 VAL A CA 1
ATOM 2422 C C . VAL A 1 308 ? -1.901 -5.531 -17.156 1 95.81 308 VAL A C 1
ATOM 2424 O O . VAL A 1 308 ? -1.469 -4.43 -17.516 1 95.81 308 VAL A O 1
ATOM 2427 N N . ASP A 1 309 ? -1.241 -6.629 -17.328 1 92.81 309 ASP A N 1
ATOM 2428 C CA . ASP A 1 309 ? -0.019 -6.605 -18.125 1 92.81 309 ASP A CA 1
ATOM 2429 C C . ASP A 1 309 ? -0.338 -6.535 -19.609 1 92.81 309 ASP A C 1
ATOM 2431 O O . ASP A 1 309 ? -1.019 -7.414 -20.141 1 92.81 309 ASP A O 1
ATOM 2435 N N . ILE A 1 310 ? 0.131 -5.531 -20.219 1 89.44 310 ILE A N 1
ATOM 2436 C CA . ILE A 1 310 ? -0.072 -5.406 -21.656 1 89.44 310 ILE A CA 1
ATOM 2437 C C . ILE A 1 310 ? 0.76 -6.461 -22.391 1 89.44 310 ILE A C 1
ATOM 2439 O O . ILE A 1 310 ? 1.977 -6.539 -22.203 1 89.44 310 ILE A O 1
ATOM 2443 N N . PRO A 1 311 ? 0.108 -7.203 -23.156 1 84.19 311 PRO A N 1
ATOM 2444 C CA . PRO A 1 311 ? 0.834 -8.281 -23.844 1 84.19 311 PRO A CA 1
ATOM 2445 C C . PRO A 1 311 ? 2.053 -7.777 -24.609 1 84.19 311 PRO A C 1
ATOM 2447 O O . PRO A 1 311 ? 2.012 -6.691 -25.203 1 84.19 311 PRO A O 1
ATOM 2450 N N . GLY A 1 312 ? 3.152 -8.586 -24.625 1 78.38 312 GLY A N 1
ATOM 2451 C CA . GLY A 1 312 ? 4.379 -8.219 -25.312 1 78.38 312 GLY A CA 1
ATOM 2452 C C . GLY A 1 312 ? 5.355 -7.465 -24.438 1 78.38 312 GLY A C 1
ATOM 2453 O O . GLY A 1 312 ? 6.441 -7.094 -24.875 1 78.38 312 GLY A O 1
ATOM 2454 N N . GLY A 1 313 ? 4.953 -7.277 -23.234 1 77.19 313 GLY A N 1
ATOM 2455 C CA . GLY A 1 313 ? 5.871 -6.715 -22.25 1 77.19 313 GLY A CA 1
ATOM 2456 C C . GLY A 1 313 ? 6.012 -5.211 -22.359 1 77.19 313 GLY A C 1
ATOM 2457 O O . GLY A 1 313 ? 7.102 -4.668 -22.172 1 77.19 313 GLY A O 1
ATOM 2458 N N . VAL A 1 314 ? 5.012 -4.531 -22.781 1 79.31 314 VAL A N 1
ATOM 2459 C CA . VAL A 1 314 ? 5.047 -3.076 -22.875 1 79.31 314 VAL A CA 1
ATOM 2460 C C . VAL A 1 314 ? 5.133 -2.479 -21.469 1 79.31 314 VAL A C 1
ATOM 2462 O O . VAL A 1 314 ? 6.121 -1.829 -21.109 1 79.31 314 VAL A O 1
ATOM 2465 N N . SER A 1 315 ? 4.129 -2.699 -20.688 1 86.25 315 SER A N 1
ATOM 2466 C CA . SER A 1 315 ? 4.066 -2.277 -19.297 1 86.25 315 SER A CA 1
ATOM 2467 C C . SER A 1 315 ? 2.775 -2.75 -18.641 1 86.25 315 SER A C 1
ATOM 2469 O O . SER A 1 315 ? 1.887 -3.283 -19.312 1 86.25 315 SER A O 1
ATOM 2471 N N . LYS A 1 316 ? 2.75 -2.584 -17.375 1 91.88 316 LYS A N 1
ATOM 2472 C CA . LYS A 1 316 ? 1.479 -2.73 -16.672 1 91.88 316 LYS A CA 1
ATOM 2473 C C . LYS A 1 316 ? 0.561 -1.543 -16.938 1 91.88 316 LYS A C 1
ATOM 2475 O O . LYS A 1 316 ? 1.024 -0.406 -17.062 1 91.88 316 LYS A O 1
ATOM 2480 N N . ALA A 1 317 ? -0.683 -1.844 -17.078 1 93.81 317 ALA A N 1
ATOM 2481 C CA . ALA A 1 317 ? -1.732 -0.83 -17.156 1 93.81 317 ALA A CA 1
ATOM 2482 C C . ALA A 1 317 ? -2.59 -0.844 -15.891 1 93.81 317 ALA A C 1
ATOM 2484 O O . ALA A 1 317 ? -3.062 -1.901 -15.461 1 93.81 317 ALA A O 1
ATOM 2485 N N . ILE A 1 318 ? -2.75 0.309 -15.305 1 94.94 318 ILE A N 1
ATOM 2486 C CA . ILE A 1 318 ? -3.637 0.418 -14.148 1 94.94 318 ILE A CA 1
ATOM 2487 C C . ILE A 1 318 ? -5.09 0.366 -14.609 1 94.94 318 ILE A C 1
ATOM 2489 O O . ILE A 1 318 ? -5.551 1.253 -15.336 1 94.94 318 ILE A O 1
ATOM 2493 N N . ALA A 1 319 ? -5.77 -0.624 -14.164 1 95.88 319 ALA A N 1
ATOM 2494 C CA . ALA A 1 319 ? -7.141 -0.826 -14.617 1 95.88 319 ALA A CA 1
ATOM 2495 C C . ALA A 1 319 ? -8.141 -0.434 -13.539 1 95.88 319 ALA A C 1
ATOM 2497 O O . ALA A 1 319 ? -9.352 -0.522 -13.742 1 95.88 319 ALA A O 1
ATOM 2498 N N . THR A 1 320 ? -7.691 -0.018 -12.398 1 94 320 THR A N 1
ATOM 2499 C CA . THR A 1 320 ? -8.578 0.535 -11.375 1 94 320 THR A CA 1
ATOM 2500 C C . THR A 1 320 ? -9.383 1.7 -11.938 1 94 320 THR A C 1
ATOM 2502 O O . THR A 1 320 ? -8.828 2.617 -12.547 1 94 320 THR A O 1
ATOM 2505 N N . PRO A 1 321 ? -10.656 1.712 -11.711 1 92 321 PRO A N 1
ATOM 2506 C CA . PRO A 1 321 ? -11.453 2.832 -12.219 1 92 321 PRO A CA 1
ATOM 2507 C C . PRO A 1 321 ? -11.141 4.145 -11.5 1 92 321 PRO A C 1
ATOM 2509 O O . PRO A 1 321 ? -10.805 4.145 -10.312 1 92 321 PRO A O 1
ATOM 2512 N N . SER A 1 322 ? -11.258 5.176 -12.211 1 93.94 322 SER A N 1
ATOM 2513 C CA . SER A 1 322 ? -11.133 6.5 -11.617 1 93.94 322 SER A CA 1
ATOM 2514 C C . SER A 1 322 ? -12.492 7.059 -11.219 1 93.94 322 SER A C 1
ATOM 2516 O O . SER A 1 322 ? -13.484 6.836 -11.914 1 93.94 322 SER A O 1
ATOM 2518 N N . ASP A 1 323 ? -12.469 7.832 -10.125 1 94 323 ASP A N 1
ATOM 2519 C CA . ASP A 1 323 ? -13.68 8.516 -9.68 1 94 323 ASP A CA 1
ATOM 2520 C C . ASP A 1 323 ? -13.648 9.992 -10.07 1 94 323 ASP A C 1
ATOM 2522 O O . ASP A 1 323 ? -14.445 10.781 -9.562 1 94 323 ASP A O 1
ATOM 2526 N N . ALA A 1 324 ? -12.758 10.359 -10.867 1 94 324 ALA A N 1
ATOM 2527 C CA . ALA A 1 324 ? -12.633 11.742 -11.328 1 94 324 ALA A CA 1
ATOM 2528 C C . ALA A 1 324 ? -12.617 11.805 -12.852 1 94 324 ALA A C 1
ATOM 2530 O O . ALA A 1 324 ? -11.758 11.195 -13.492 1 94 324 ALA A O 1
ATOM 2531 N N . ARG A 1 325 ? -13.531 12.508 -13.383 1 90.44 325 ARG A N 1
ATOM 2532 C CA . ARG A 1 325 ? -13.531 12.695 -14.836 1 90.44 325 ARG A CA 1
ATOM 2533 C C . ARG A 1 325 ? -14.234 13.992 -15.227 1 90.44 325 ARG A C 1
ATOM 2535 O O . ARG A 1 325 ? -14.953 14.578 -14.414 1 90.44 325 ARG A O 1
ATOM 2542 N N . GLU A 1 326 ? -13.938 14.406 -16.406 1 91.06 326 GLU A N 1
ATOM 2543 C CA . GLU A 1 326 ? -14.625 15.562 -16.969 1 91.06 326 GLU A CA 1
ATOM 2544 C C . GLU A 1 326 ? -15.961 15.156 -17.578 1 91.06 326 GLU A C 1
ATOM 2546 O O . GLU A 1 326 ? -16.016 14.234 -18.391 1 91.06 326 GLU A O 1
ATOM 2551 N N . ILE A 1 327 ? -17.016 15.812 -17.125 1 89.88 327 ILE A N 1
ATOM 2552 C CA . ILE A 1 327 ? -18.359 15.664 -17.688 1 89.88 327 ILE A CA 1
ATOM 2553 C C . ILE A 1 327 ? -18.859 17.016 -18.172 1 89.88 327 ILE A C 1
ATOM 2555 O O . ILE A 1 327 ? -19.062 17.938 -17.391 1 89.88 327 ILE A O 1
ATOM 2559 N N . ASP A 1 328 ? -19.094 17.109 -19.469 1 90.81 328 ASP A N 1
ATOM 2560 C CA . ASP A 1 328 ? -19.578 18.344 -20.094 1 90.81 328 ASP A CA 1
ATOM 2561 C C . ASP A 1 328 ? -18.688 19.531 -19.734 1 90.81 328 ASP A C 1
ATOM 2563 O O . ASP A 1 328 ? -19.188 20.578 -19.312 1 90.81 328 ASP A O 1
ATOM 2567 N N . GLY A 1 329 ? -17.406 19.297 -19.672 1 88.94 329 GLY A N 1
ATOM 2568 C CA . GLY A 1 329 ? -16.438 20.359 -19.484 1 88.94 329 GLY A CA 1
ATOM 2569 C C . GLY A 1 329 ? -16.172 20.672 -18.016 1 88.94 329 GLY A C 1
ATOM 2570 O O . GLY A 1 329 ? -15.43 21.594 -17.703 1 88.94 329 GLY A O 1
ATOM 2571 N N . GLN A 1 330 ? -16.828 19.969 -17.172 1 91.06 330 GLN A N 1
ATOM 2572 C CA . GLN A 1 330 ? -16.672 20.188 -15.734 1 91.06 330 GLN A CA 1
ATOM 2573 C C . GLN A 1 330 ? -16.141 18.953 -15.031 1 91.06 330 GLN A C 1
ATOM 2575 O O . GLN A 1 330 ? -16.641 17.844 -15.258 1 91.06 330 GLN A O 1
ATOM 2580 N N . LEU A 1 331 ? -15.109 19.188 -14.273 1 93.25 331 LEU A N 1
ATOM 2581 C CA . LEU A 1 331 ? -14.625 18.078 -13.469 1 93.25 331 LEU A CA 1
ATOM 2582 C C . LEU A 1 331 ? -15.695 17.578 -12.516 1 93.25 331 LEU A C 1
ATOM 2584 O O . LEU A 1 331 ? -16.359 18.375 -11.852 1 93.25 331 LEU A O 1
ATOM 2588 N N . SER A 1 332 ? -15.898 16.328 -12.531 1 94.31 332 SER A N 1
ATOM 2589 C CA . SER A 1 332 ? -16.859 15.68 -11.641 1 94.31 332 SER A CA 1
ATOM 2590 C C . SER A 1 332 ? -16.219 14.523 -10.875 1 94.31 332 SER A C 1
ATOM 2592 O O . SER A 1 332 ? -15.328 13.844 -11.398 1 94.31 332 SER A O 1
ATOM 2594 N N . LEU A 1 333 ? -16.609 14.367 -9.656 1 94.44 333 LEU A N 1
ATOM 2595 C CA . LEU A 1 333 ? -16.125 13.289 -8.789 1 94.44 333 LEU A CA 1
ATOM 2596 C C . LEU A 1 333 ? -17.25 12.32 -8.461 1 94.44 333 LEU A C 1
ATOM 2598 O O . LEU A 1 333 ? -18.391 12.734 -8.203 1 94.44 333 LEU A O 1
ATOM 2602 N N . ARG A 1 334 ? -16.969 11.062 -8.469 1 92.88 334 ARG A N 1
ATOM 2603 C CA . ARG A 1 334 ? -17.953 10.039 -8.109 1 92.88 334 ARG A CA 1
ATOM 2604 C C . ARG A 1 334 ? -17.75 9.586 -6.664 1 92.88 334 ARG A C 1
ATOM 2606 O O . ARG A 1 334 ? -16.641 9.219 -6.27 1 92.88 334 ARG A O 1
ATOM 2613 N N . GLY A 1 335 ? -18.828 9.617 -5.902 1 89.06 335 GLY A N 1
ATOM 2614 C CA . GLY A 1 335 ? -18.766 9.141 -4.527 1 89.06 335 GLY A CA 1
ATOM 2615 C C . GLY A 1 335 ? -19.047 7.652 -4.398 1 89.06 335 GLY A C 1
ATOM 2616 O O . GLY A 1 335 ? -19.375 6.992 -5.383 1 89.06 335 GLY A O 1
ATOM 2617 N N . GLN A 1 336 ? -18.922 7.137 -3.195 1 85.44 336 GLN A N 1
ATOM 2618 C CA . GLN A 1 336 ? -19.203 5.734 -2.914 1 85.44 336 GLN A CA 1
ATOM 2619 C C . GLN A 1 336 ? -20.672 5.406 -3.197 1 85.44 336 GLN A C 1
ATOM 2621 O O . GLN A 1 336 ? -21.031 4.242 -3.391 1 85.44 336 GLN A O 1
ATOM 2626 N N . ASP A 1 337 ? -21.484 6.391 -3.195 1 84.06 337 ASP A N 1
ATOM 2627 C CA . ASP A 1 337 ? -22.891 6.207 -3.492 1 84.06 337 ASP A CA 1
ATOM 2628 C C . ASP A 1 337 ? -23.125 6.07 -4.996 1 84.06 337 ASP A C 1
ATOM 2630 O O . ASP A 1 337 ? -24.266 5.863 -5.438 1 84.06 337 ASP A O 1
ATOM 2634 N N . GLY A 1 338 ? -22.125 6.25 -5.77 1 87.5 338 GLY A N 1
ATOM 2635 C CA . GLY A 1 338 ? -22.188 6.074 -7.211 1 87.5 338 GLY A CA 1
ATOM 2636 C C . GLY A 1 338 ? -22.594 7.34 -7.945 1 87.5 338 GLY A C 1
ATOM 2637 O O . GLY A 1 338 ? -22.609 7.371 -9.18 1 87.5 338 GLY A O 1
ATOM 2638 N N . GLN A 1 339 ? -22.812 8.414 -7.203 1 90.69 339 GLN A N 1
ATOM 2639 C CA . GLN A 1 339 ? -23.281 9.648 -7.82 1 90.69 339 GLN A CA 1
ATOM 2640 C C . GLN A 1 339 ? -22.125 10.555 -8.203 1 90.69 339 GLN A C 1
ATOM 2642 O O . GLN A 1 339 ? -21.156 10.68 -7.449 1 90.69 339 GLN A O 1
ATOM 2647 N N . TRP A 1 340 ? -22.234 11.141 -9.375 1 93.19 340 TRP A N 1
ATOM 2648 C CA . TRP A 1 340 ? -21.25 12.125 -9.852 1 93.19 340 TRP A CA 1
ATOM 2649 C C . TRP A 1 340 ? -21.625 13.523 -9.375 1 93.19 340 TRP A C 1
ATOM 2651 O O . TRP A 1 340 ? -22.797 13.906 -9.406 1 93.19 340 TRP A O 1
ATOM 2661 N N . ARG A 1 341 ? -20.672 14.289 -8.906 1 91.75 341 ARG A N 1
ATOM 2662 C CA . ARG A 1 341 ? -20.844 15.648 -8.406 1 91.75 341 ARG A CA 1
ATOM 2663 C C . ARG A 1 341 ? -19.812 16.594 -9 1 91.75 341 ARG A C 1
ATOM 2665 O O . ARG A 1 341 ? -18.625 16.234 -9.102 1 91.75 341 ARG A O 1
ATOM 2672 N N . ALA A 1 342 ? -20.266 17.734 -9.305 1 91.62 342 ALA A N 1
ATOM 2673 C CA . ALA A 1 342 ? -19.344 18.734 -9.828 1 91.62 342 ALA A CA 1
ATOM 2674 C C . ALA A 1 342 ? -18.297 19.125 -8.781 1 91.62 342 ALA A C 1
ATOM 2676 O O . ALA A 1 342 ? -18.625 19.234 -7.594 1 91.62 342 ALA A O 1
ATOM 2677 N N . TYR A 1 343 ? -17.125 19.406 -9.211 1 91.69 343 TYR A N 1
ATOM 2678 C CA . TYR A 1 343 ? -16.016 19.812 -8.344 1 91.69 343 TYR A CA 1
ATOM 2679 C C . TYR A 1 343 ? -15.219 20.938 -8.961 1 91.69 343 TYR A C 1
ATOM 2681 O O . TYR A 1 343 ? -14.727 20.828 -10.086 1 91.69 343 TYR A O 1
ATOM 2689 N N . PRO A 1 344 ? -15.016 22.094 -8.281 1 88.38 344 PRO A N 1
ATOM 2690 C CA . PRO A 1 344 ? -15.578 22.344 -6.953 1 88.38 344 PRO A CA 1
ATOM 2691 C C . PRO A 1 344 ? -17.094 22.516 -6.973 1 88.38 344 PRO A C 1
ATOM 2693 O O . PRO A 1 344 ? -17.672 22.75 -8.031 1 88.38 344 PRO A O 1
ATOM 2696 N N . PRO A 1 345 ? -17.656 22.266 -5.754 1 83.25 345 PRO A N 1
ATOM 2697 C CA . PRO A 1 345 ? -19.109 22.438 -5.715 1 83.25 345 PRO A CA 1
ATOM 2698 C C . PRO A 1 345 ? -19.547 23.891 -5.902 1 83.25 345 PRO A C 1
ATOM 2700 O O . PRO A 1 345 ? -18.828 24.797 -5.488 1 83.25 345 PRO A O 1
ATOM 2703 N N . SER A 1 346 ? -20.562 24.125 -6.711 1 72.38 346 SER A N 1
ATOM 2704 C CA . SER A 1 346 ? -21.094 25.469 -6.91 1 72.38 346 SER A CA 1
ATOM 2705 C C . SER A 1 346 ? -21.719 26.016 -5.633 1 72.38 346 SER A C 1
ATOM 2707 O O . SER A 1 346 ? -21.594 27.203 -5.328 1 72.38 346 SER A O 1
ATOM 2709 N N . GLU A 1 347 ? -22.531 25.297 -4.914 1 67.38 347 GLU A N 1
ATOM 2710 C CA . GLU A 1 347 ? -23.172 25.734 -3.678 1 67.38 347 GLU A CA 1
ATOM 2711 C C . GLU A 1 347 ? -22.672 24.938 -2.48 1 67.38 347 GLU A C 1
ATOM 2713 O O . GLU A 1 347 ? -22.172 23.812 -2.641 1 67.38 347 GLU A O 1
ATOM 2718 N N . LYS A 1 348 ? -22.766 25.719 -1.377 1 62.81 348 LYS A N 1
ATOM 2719 C CA . LYS A 1 348 ? -22.453 25.016 -0.141 1 62.81 348 LYS A CA 1
ATOM 2720 C C . LYS A 1 348 ? -23.578 24.062 0.239 1 62.81 348 LYS A C 1
ATOM 2722 O O . LYS A 1 348 ? -24.75 24.359 0.023 1 62.81 348 LYS A O 1
ATOM 2727 N N . MET B 1 1 ? 16.609 18.703 23.938 1 53.31 1 MET B N 1
ATOM 2728 C CA . MET B 1 1 ? 15.156 18.75 24.109 1 53.31 1 MET B CA 1
ATOM 2729 C C . MET B 1 1 ? 14.492 19.5 22.953 1 53.31 1 MET B C 1
ATOM 2731 O O . MET B 1 1 ? 14.961 20.562 22.562 1 53.31 1 MET B O 1
ATOM 2735 N N . THR B 1 2 ? 13.594 18.719 22.156 1 67.69 2 THR B N 1
ATOM 2736 C CA . THR B 1 2 ? 12.891 19.344 21.031 1 67.69 2 THR B CA 1
ATOM 2737 C C . THR B 1 2 ? 12.117 20.562 21.5 1 67.69 2 THR B C 1
ATOM 2739 O O . THR B 1 2 ? 11.391 20.516 22.5 1 67.69 2 THR B O 1
ATOM 2742 N N . LYS B 1 3 ? 12.594 21.75 21.016 1 84.94 3 LYS B N 1
ATOM 2743 C CA . LYS B 1 3 ? 11.852 22.984 21.25 1 84.94 3 LYS B CA 1
ATOM 2744 C C . LYS B 1 3 ? 10.867 23.266 20.109 1 84.94 3 LYS B C 1
ATOM 2746 O O . LYS B 1 3 ? 11.016 22.734 19.016 1 84.94 3 LYS B O 1
ATOM 2751 N N . THR B 1 4 ? 9.797 23.969 20.453 1 92.06 4 THR B N 1
ATOM 2752 C CA . THR B 1 4 ? 8.789 24.328 19.469 1 92.06 4 THR B CA 1
ATOM 2753 C C . THR B 1 4 ? 8.805 25.828 19.203 1 92.06 4 THR B C 1
ATOM 2755 O O . THR B 1 4 ? 8.781 26.641 20.141 1 92.06 4 THR B O 1
ATOM 2758 N N . LEU B 1 5 ? 8.938 26.234 17.969 1 92.62 5 LEU B N 1
ATOM 2759 C CA . LEU B 1 5 ? 8.844 27.625 17.531 1 92.62 5 LEU B CA 1
ATOM 2760 C C . LEU B 1 5 ? 7.387 28.062 17.453 1 92.62 5 LEU B C 1
ATOM 2762 O O . LEU B 1 5 ? 6.57 27.422 16.797 1 92.62 5 LEU B O 1
ATOM 2766 N N . LYS B 1 6 ? 7.035 29.219 18.078 1 92.69 6 LYS B N 1
ATOM 2767 C CA . LYS B 1 6 ? 5.629 29.609 18.156 1 92.69 6 LYS B CA 1
ATOM 2768 C C . LYS B 1 6 ? 5.449 31.094 17.828 1 92.69 6 LYS B C 1
ATOM 2770 O O . LYS B 1 6 ? 4.324 31.578 17.688 1 92.69 6 LYS B O 1
ATOM 2775 N N . SER B 1 7 ? 6.598 31.797 17.703 1 92.31 7 SER B N 1
ATOM 2776 C CA . SER B 1 7 ? 6.508 33.25 17.547 1 92.31 7 SER B CA 1
ATOM 2777 C C . SER B 1 7 ? 7.473 33.75 16.469 1 92.31 7 SER B C 1
ATOM 2779 O O . SER B 1 7 ? 8.367 33 16.047 1 92.31 7 SER B O 1
ATOM 2781 N N . ALA B 1 8 ? 7.215 35 16.078 1 92.69 8 ALA B N 1
ATOM 2782 C CA . ALA B 1 8 ? 8.125 35.625 15.125 1 92.69 8 ALA B CA 1
ATOM 2783 C C . ALA B 1 8 ? 9.555 35.625 15.648 1 92.69 8 ALA B C 1
ATOM 2785 O O . ALA B 1 8 ? 10.5 35.406 14.891 1 92.69 8 ALA B O 1
ATOM 2786 N N . GLN B 1 9 ? 9.711 35.875 16.875 1 92.56 9 GLN B N 1
ATOM 2787 C CA . GLN B 1 9 ? 11.031 35.906 17.5 1 92.56 9 GLN B CA 1
ATOM 2788 C C . GLN B 1 9 ? 11.711 34.531 17.406 1 92.56 9 GLN B C 1
ATOM 2790 O O . GLN B 1 9 ? 12.922 34.469 17.172 1 92.56 9 GLN B O 1
ATOM 2795 N N . ASP B 1 10 ? 10.977 33.469 17.641 1 92.25 10 ASP B N 1
ATOM 2796 C CA . ASP B 1 10 ? 11.523 32.125 17.531 1 92.25 10 ASP B CA 1
ATOM 2797 C C . ASP B 1 10 ? 12.102 31.875 16.125 1 92.25 10 ASP B C 1
ATOM 2799 O O . ASP B 1 10 ? 13.195 31.328 15.992 1 92.25 10 ASP B O 1
ATOM 2803 N N . PHE B 1 11 ? 11.391 32.312 15.125 1 89.88 11 PHE B N 1
ATOM 2804 C CA . PHE B 1 11 ? 11.82 32.125 13.75 1 89.88 11 PHE B CA 1
ATOM 2805 C C . PHE B 1 11 ? 13.016 33 13.414 1 89.88 11 PHE B C 1
ATOM 2807 O O . PHE B 1 11 ? 13.922 32.562 12.695 1 89.88 11 PHE B O 1
ATOM 2814 N N . LYS B 1 12 ? 12.961 34.156 13.953 1 89.38 12 LYS B N 1
ATOM 2815 C CA . LYS B 1 12 ? 14.102 35.062 13.773 1 89.38 12 LYS B CA 1
ATOM 2816 C C . LYS B 1 12 ? 15.383 34.438 14.336 1 89.38 12 LYS B C 1
ATOM 2818 O O . LYS B 1 12 ? 16.453 34.562 13.75 1 89.38 12 LYS B O 1
ATOM 2823 N N . ASN B 1 13 ? 15.219 33.75 15.391 1 87.31 13 ASN B N 1
ATOM 2824 C CA . ASN B 1 13 ? 16.359 33.094 16.031 1 87.31 13 ASN B CA 1
ATOM 2825 C C . ASN B 1 13 ? 16.938 32 15.141 1 87.31 13 ASN B C 1
ATOM 2827 O O . ASN B 1 13 ? 18.094 31.609 15.305 1 87.31 13 ASN B O 1
ATOM 2831 N N . LEU B 1 14 ? 16.156 31.531 14.203 1 82 14 LEU B N 1
ATOM 2832 C CA . LEU B 1 14 ? 16.609 30.5 13.281 1 82 14 LEU B CA 1
ATOM 2833 C C . LEU B 1 14 ? 17.172 31.125 12.008 1 82 14 LEU B C 1
ATOM 2835 O O . LEU B 1 14 ? 17.562 30.406 11.086 1 82 14 LEU B O 1
ATOM 2839 N N . GLY B 1 15 ? 17.094 32.375 11.945 1 82.62 15 GLY B N 1
ATOM 2840 C CA . GLY B 1 15 ? 17.672 33.062 10.797 1 82.62 15 GLY B CA 1
ATOM 2841 C C . GLY B 1 15 ? 16.641 33.531 9.789 1 82.62 15 GLY B C 1
ATOM 2842 O O . GLY B 1 15 ? 16.984 34.031 8.727 1 82.62 15 GLY B O 1
ATOM 2843 N N . ILE B 1 16 ? 15.438 33.312 10.125 1 82.12 16 ILE B N 1
ATOM 2844 C CA . ILE B 1 16 ? 14.367 33.781 9.266 1 82.12 16 ILE B CA 1
ATOM 2845 C C . ILE B 1 16 ? 13.977 35.219 9.664 1 82.12 16 ILE B C 1
ATOM 2847 O O . ILE B 1 16 ? 13.094 35.406 10.508 1 82.12 16 ILE B O 1
ATOM 2851 N N . THR B 1 17 ? 14.531 36.219 8.953 1 80.31 17 THR B N 1
ATOM 2852 C CA . THR B 1 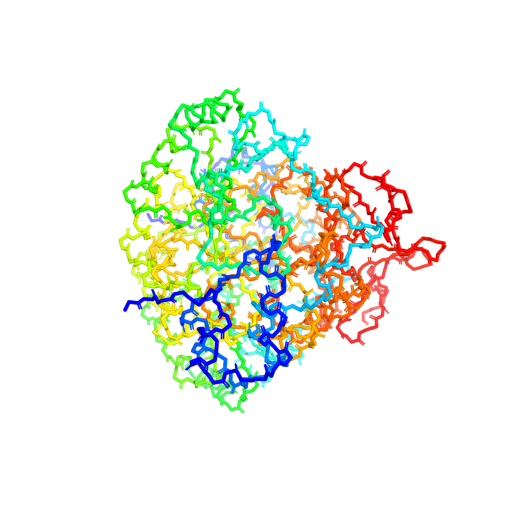17 ? 14.469 37.594 9.477 1 80.31 17 THR B CA 1
ATOM 2853 C C . THR B 1 17 ? 13.664 38.5 8.539 1 80.31 17 THR B C 1
ATOM 2855 O O . THR B 1 17 ? 13.5 39.688 8.805 1 80.31 17 THR B O 1
ATOM 2858 N N . SER B 1 18 ? 13.164 37.938 7.547 1 84.19 18 SER B N 1
ATOM 2859 C CA . SER B 1 18 ? 12.367 38.75 6.637 1 84.19 18 SER B CA 1
ATOM 2860 C C . SER B 1 18 ? 11.242 39.469 7.375 1 84.19 18 SER B C 1
ATOM 2862 O O . SER B 1 18 ? 10.453 38.812 8.07 1 84.19 18 SER B O 1
ATOM 2864 N N . PRO B 1 19 ? 11.133 40.781 7.207 1 87.31 19 PRO B N 1
ATOM 2865 C CA . PRO B 1 19 ? 10.062 41.531 7.875 1 87.31 19 PRO B CA 1
ATOM 2866 C C . PRO B 1 19 ? 8.672 41.031 7.473 1 87.31 19 PRO B C 1
ATOM 2868 O O . PRO B 1 19 ? 7.762 41 8.305 1 87.31 19 PRO B O 1
ATOM 2871 N N . GLU B 1 20 ? 8.602 40.75 6.258 1 86.94 20 GLU B N 1
ATOM 2872 C CA . GLU B 1 20 ? 7.32 40.25 5.781 1 86.94 20 GLU B CA 1
ATOM 2873 C C . GLU B 1 20 ? 6.914 38.969 6.523 1 86.94 20 GLU B C 1
ATOM 2875 O O . GLU B 1 20 ? 5.762 38.844 6.938 1 86.94 20 GLU B O 1
ATOM 2880 N N . ILE B 1 21 ? 7.832 38.125 6.734 1 85.94 21 ILE B N 1
ATOM 2881 C CA . ILE B 1 21 ? 7.57 36.844 7.398 1 85.94 21 ILE B CA 1
ATOM 2882 C C . ILE B 1 21 ? 7.18 37.094 8.852 1 85.94 21 ILE B C 1
ATOM 2884 O O . ILE B 1 21 ? 6.199 36.531 9.344 1 85.94 21 ILE B O 1
ATOM 2888 N N . THR B 1 22 ? 7.867 37.938 9.453 1 87 22 THR B N 1
ATOM 2889 C CA . THR B 1 22 ? 7.605 38.219 10.859 1 87 22 THR B CA 1
ATOM 2890 C C . THR B 1 22 ? 6.234 38.875 11.039 1 87 22 THR B C 1
ATOM 2892 O O . THR B 1 22 ? 5.504 38.562 11.977 1 87 22 THR B O 1
ATOM 2895 N N . GLN B 1 23 ? 5.945 39.781 10.188 1 90.88 23 GLN B N 1
ATOM 2896 C CA . GLN B 1 23 ? 4.641 40.438 10.242 1 90.88 23 GLN B CA 1
ATOM 2897 C C . GLN B 1 23 ? 3.512 39.438 10.016 1 90.88 23 GLN B C 1
ATOM 2899 O O . GLN B 1 23 ? 2.479 39.5 10.688 1 90.88 23 GLN B O 1
ATOM 2904 N N . ASN B 1 24 ? 3.717 38.562 9.055 1 91.94 24 ASN B N 1
ATOM 2905 C CA . ASN B 1 24 ? 2.723 37.531 8.789 1 91.94 24 ASN B CA 1
ATOM 2906 C C . ASN B 1 24 ? 2.498 36.656 10.008 1 91.94 24 ASN B C 1
ATOM 2908 O O . ASN B 1 24 ? 1.358 36.312 10.336 1 91.94 24 ASN B O 1
ATOM 2912 N N . ILE B 1 25 ? 3.547 36.25 10.656 1 92.5 25 ILE B N 1
ATOM 2913 C CA . ILE B 1 25 ? 3.447 35.406 11.836 1 92.5 25 ILE B CA 1
ATOM 2914 C C . ILE B 1 25 ? 2.615 36.094 12.906 1 92.5 25 ILE B C 1
ATOM 2916 O O . ILE B 1 25 ? 1.675 35.531 13.453 1 92.5 25 ILE B O 1
ATOM 2920 N N . ASP B 1 26 ? 2.904 37.344 13.102 1 92.75 26 ASP B N 1
ATOM 2921 C CA . ASP B 1 26 ? 2.213 38.125 14.141 1 92.75 26 ASP B CA 1
ATOM 2922 C C . ASP B 1 26 ? 0.733 38.281 13.805 1 92.75 26 ASP B C 1
ATOM 2924 O O . ASP B 1 26 ? -0.127 38.125 14.68 1 92.75 26 ASP B O 1
ATOM 2928 N N . THR B 1 27 ? 0.492 38.562 12.641 1 94.12 27 THR B N 1
ATOM 2929 C CA . THR B 1 27 ? -0.876 38.844 12.211 1 94.12 27 THR B CA 1
ATOM 2930 C C . THR B 1 27 ? -1.698 37.562 12.172 1 94.12 27 THR B C 1
ATOM 2932 O O . THR B 1 27 ? -2.797 37.5 12.727 1 94.12 27 THR B O 1
ATOM 2935 N N . VAL B 1 28 ? -1.216 36.531 11.586 1 93.69 28 VAL B N 1
ATOM 2936 C CA . VAL B 1 28 ? -1.954 35.281 11.367 1 93.69 28 VAL B CA 1
ATOM 2937 C C . VAL B 1 28 ? -2.105 34.531 12.688 1 93.69 28 VAL B C 1
ATOM 2939 O O . VAL B 1 28 ? -3.119 33.875 12.914 1 93.69 28 VAL B O 1
ATOM 2942 N N . SER B 1 29 ? -1.178 34.656 13.555 1 90.81 29 SER B N 1
ATOM 2943 C CA . SER B 1 29 ? -1.198 33.938 14.828 1 90.81 29 SER B CA 1
ATOM 2944 C C . SER B 1 29 ? -2.352 34.406 15.711 1 90.81 29 SER B C 1
ATOM 2946 O O . SER B 1 29 ? -2.678 33.75 16.703 1 90.81 29 SER B O 1
ATOM 2948 N N . THR B 1 30 ? -2.955 35.469 15.375 1 89.56 30 THR B N 1
ATOM 2949 C CA . THR B 1 30 ? -4.125 35.938 16.109 1 89.56 30 THR B CA 1
ATOM 2950 C C . THR B 1 30 ? -5.324 35.031 15.844 1 89.56 30 THR B C 1
ATOM 2952 O O . THR B 1 30 ? -6.238 34.938 16.672 1 89.56 30 THR B O 1
ATOM 2955 N N . LYS B 1 31 ? -5.25 34.344 14.82 1 90.38 31 LYS B N 1
ATOM 2956 C CA . LYS B 1 31 ? -6.367 33.5 14.438 1 90.38 31 LYS B CA 1
ATOM 2957 C C . LYS B 1 31 ? -5.961 32.031 14.469 1 90.38 31 LYS B C 1
ATOM 2959 O O . LYS B 1 31 ? -6.734 31.156 14.906 1 90.38 31 LYS B O 1
ATOM 2964 N N . TYR B 1 32 ? -4.816 31.734 13.953 1 91.44 32 TYR B N 1
ATOM 2965 C CA . TYR B 1 32 ? -4.348 30.359 13.844 1 91.44 32 TYR B CA 1
ATOM 2966 C C . TYR B 1 32 ? -3.031 30.172 14.586 1 91.44 32 TYR B C 1
ATOM 2968 O O . TYR B 1 32 ? -2.09 30.953 14.398 1 91.44 32 TYR B O 1
ATOM 2976 N N . ALA B 1 33 ? -2.951 29.078 15.266 1 90.56 33 ALA B N 1
ATOM 2977 C CA . ALA B 1 33 ? -1.76 28.797 16.062 1 90.56 33 ALA B CA 1
ATOM 2978 C C . ALA B 1 33 ? -0.561 28.5 15.164 1 90.56 33 ALA B C 1
ATOM 2980 O O . ALA B 1 33 ? -0.72 27.984 14.055 1 90.56 33 ALA B O 1
ATOM 2981 N N . VAL B 1 34 ? 0.583 28.891 15.648 1 93.06 34 VAL B N 1
ATOM 2982 C CA . VAL B 1 34 ? 1.845 28.625 14.969 1 93.06 34 VAL B CA 1
ATOM 2983 C C . VAL B 1 34 ? 2.707 27.703 15.836 1 93.06 34 VAL B C 1
ATOM 2985 O O . VAL B 1 34 ? 2.877 27.953 17.031 1 93.06 34 VAL B O 1
ATOM 2988 N N . ALA B 1 35 ? 3.17 26.609 15.25 1 94.75 35 ALA B N 1
ATOM 2989 C CA . ALA B 1 35 ? 4.078 25.703 15.938 1 94.75 35 ALA B CA 1
ATOM 2990 C C . ALA B 1 35 ? 4.926 24.906 14.945 1 94.75 35 ALA B C 1
ATOM 2992 O O . ALA B 1 35 ? 4.395 24.328 14 1 94.75 35 ALA B O 1
ATOM 2993 N N . MET B 1 36 ? 6.184 24.953 15.078 1 95.12 36 MET B N 1
ATOM 2994 C CA . MET B 1 36 ? 7.152 24.172 14.328 1 95.12 36 MET B CA 1
ATOM 2995 C C . MET B 1 36 ? 8.258 23.656 15.242 1 95.12 36 MET B C 1
ATOM 2997 O O . MET B 1 36 ? 8.836 24.406 16.016 1 95.12 36 MET B O 1
ATOM 3001 N N . THR B 1 37 ? 8.539 22.406 15.18 1 96.44 37 THR B N 1
ATOM 3002 C CA . THR B 1 37 ? 9.562 21.844 16.062 1 96.44 37 THR B CA 1
ATOM 3003 C C . THR B 1 37 ? 10.961 22.172 15.539 1 96.44 37 THR B C 1
ATOM 3005 O O . THR B 1 37 ? 11.148 22.406 14.336 1 96.44 37 THR B O 1
ATOM 3008 N N . THR B 1 38 ? 11.953 22.156 16.453 1 94.25 38 THR B N 1
ATOM 3009 C CA . THR B 1 38 ? 13.336 22.391 16.047 1 94.25 38 THR B CA 1
ATOM 3010 C C . THR B 1 38 ? 13.828 21.266 15.133 1 94.25 38 THR B C 1
ATOM 3012 O O . THR B 1 38 ? 14.656 21.5 14.258 1 94.25 38 THR B O 1
ATOM 3015 N N . GLU B 1 39 ? 13.305 20.078 15.297 1 94.94 39 GLU B N 1
ATOM 3016 C CA . GLU B 1 39 ? 13.656 18.953 14.43 1 94.94 39 GLU B CA 1
ATOM 3017 C C . GLU B 1 39 ? 13.328 19.266 12.969 1 94.94 39 GLU B C 1
ATOM 3019 O O . GLU B 1 39 ? 14.156 19.047 12.086 1 94.94 39 GLU B O 1
ATOM 3024 N N . LEU B 1 40 ? 12.156 19.781 12.727 1 96.19 40 LEU B N 1
ATOM 3025 C CA . LEU B 1 40 ? 11.75 20.156 11.383 1 96.19 40 LEU B CA 1
ATOM 3026 C C . LEU B 1 40 ? 12.5 21.391 10.906 1 96.19 40 LEU B C 1
ATOM 3028 O O . LEU B 1 40 ? 12.859 21.5 9.734 1 96.19 40 LEU B O 1
ATOM 3032 N N . ALA B 1 41 ? 12.742 22.297 11.828 1 94.12 41 ALA B N 1
ATOM 3033 C CA . ALA B 1 41 ? 13.5 23.5 11.484 1 94.12 41 ALA B CA 1
ATOM 3034 C C . ALA B 1 41 ? 14.906 23.141 10.992 1 94.12 41 ALA B C 1
ATOM 3036 O O . ALA B 1 41 ? 15.43 23.781 10.078 1 94.12 41 ALA B O 1
ATOM 3037 N N . ASP B 1 42 ? 15.477 22.125 11.578 1 93.62 42 ASP B N 1
ATOM 3038 C CA . ASP B 1 42 ? 16.812 21.672 11.211 1 93.62 42 ASP B CA 1
ATOM 3039 C C . ASP B 1 42 ? 16.828 21.078 9.805 1 93.62 42 ASP B C 1
ATOM 3041 O O . ASP B 1 42 ? 17.891 20.922 9.195 1 93.62 42 ASP B O 1
ATOM 3045 N N . CYS B 1 43 ? 15.648 20.781 9.273 1 95.56 43 CYS B N 1
ATOM 3046 C CA . CYS B 1 43 ? 15.539 20.172 7.953 1 95.56 43 CYS B CA 1
ATOM 3047 C C . CYS B 1 43 ? 15.422 21.234 6.867 1 95.56 43 CYS B C 1
ATOM 3049 O O . CYS B 1 43 ? 15.453 20.906 5.676 1 95.56 43 CYS B O 1
ATOM 3051 N N . VAL B 1 44 ? 15.305 22.484 7.242 1 93.19 44 VAL B N 1
ATOM 3052 C CA . VAL B 1 44 ? 15.203 23.594 6.297 1 93.19 44 VAL B CA 1
ATOM 3053 C C . VAL B 1 44 ? 16.562 23.844 5.633 1 93.19 44 VAL B C 1
ATOM 3055 O O . VAL B 1 44 ? 17.578 23.984 6.312 1 93.19 44 VAL B O 1
ATOM 3058 N N . LYS B 1 45 ? 16.578 23.859 4.363 1 90.69 45 LYS B N 1
ATOM 3059 C CA . LYS B 1 45 ? 17.828 24.031 3.629 1 90.69 45 LYS B CA 1
ATOM 3060 C C . LYS B 1 45 ? 18.047 25.5 3.26 1 90.69 45 LYS B C 1
ATOM 3062 O O . LYS B 1 45 ? 19.188 25.969 3.229 1 90.69 45 LYS B O 1
ATOM 3067 N N . ASN B 1 46 ? 16.922 26.109 2.871 1 84.69 46 ASN B N 1
ATOM 3068 C CA . ASN B 1 46 ? 16.938 27.531 2.547 1 84.69 46 ASN B CA 1
ATOM 3069 C C . ASN B 1 46 ? 15.953 28.312 3.42 1 84.69 46 ASN B C 1
ATOM 3071 O O . ASN B 1 46 ? 14.742 28.125 3.316 1 84.69 46 ASN B O 1
ATOM 3075 N N . PRO B 1 47 ? 16.516 29.125 4.199 1 79.94 47 PRO B N 1
ATOM 3076 C CA . PRO B 1 47 ? 15.633 29.844 5.113 1 79.94 47 PRO B CA 1
ATOM 3077 C C . PRO B 1 47 ? 14.805 30.922 4.41 1 79.94 47 PRO B C 1
ATOM 3079 O O . PRO B 1 47 ? 14.898 32.094 4.75 1 79.94 47 PRO B O 1
ATOM 3082 N N . SER B 1 48 ? 14.164 30.547 3.402 1 81.31 48 SER B N 1
ATOM 3083 C CA . SER B 1 48 ? 13.234 31.391 2.67 1 81.31 48 SER B CA 1
ATOM 3084 C C . SER B 1 48 ? 11.867 30.734 2.543 1 81.31 48 SER B C 1
ATOM 3086 O O . SER B 1 48 ? 11.719 29.547 2.82 1 81.31 48 SER B O 1
ATOM 3088 N N . SER B 1 49 ? 10.93 31.562 2.176 1 79.44 49 SER B N 1
ATOM 3089 C CA . SER B 1 49 ? 9.555 31.094 2.051 1 79.44 49 SER B CA 1
ATOM 3090 C C . SER B 1 49 ? 9.43 30.031 0.951 1 79.44 49 SER B C 1
ATOM 3092 O O . SER B 1 49 ? 8.414 29.344 0.855 1 79.44 49 SER B O 1
ATOM 3094 N N . ASP B 1 50 ? 10.492 29.859 0.25 1 86.5 50 ASP B N 1
ATOM 3095 C CA . ASP B 1 50 ? 10.445 28.922 -0.866 1 86.5 50 ASP B CA 1
ATOM 3096 C C . ASP B 1 50 ? 10.906 27.531 -0.434 1 86.5 50 ASP B C 1
ATOM 3098 O O . ASP B 1 50 ? 10.773 26.562 -1.19 1 86.5 50 ASP B O 1
ATOM 3102 N N . ASP B 1 51 ? 11.445 27.516 0.754 1 93.44 51 ASP B N 1
ATOM 3103 C CA . ASP B 1 51 ? 11.836 26.203 1.247 1 93.44 51 ASP B CA 1
ATOM 3104 C C . ASP B 1 51 ? 10.609 25.312 1.476 1 93.44 51 ASP B C 1
ATOM 3106 O O . ASP B 1 51 ? 9.688 25.688 2.195 1 93.44 51 ASP B O 1
ATOM 3110 N N . PRO B 1 52 ? 10.602 24.109 0.911 1 97.06 52 PRO B N 1
ATOM 3111 C CA . PRO B 1 52 ? 9.398 23.266 0.954 1 97.06 52 PRO B CA 1
ATOM 3112 C C . PRO B 1 52 ? 9.047 22.812 2.367 1 97.06 52 PRO B C 1
ATOM 3114 O O . PRO B 1 52 ? 7.879 22.578 2.67 1 97.06 52 PRO B O 1
ATOM 3117 N N . VAL B 1 53 ? 10.008 22.594 3.232 1 97 53 VAL B N 1
ATOM 3118 C CA . VAL B 1 53 ? 9.719 22.203 4.609 1 97 53 VAL B CA 1
ATOM 3119 C C . VAL B 1 53 ? 9.18 23.406 5.387 1 97 53 VAL B C 1
ATOM 3121 O O . VAL B 1 53 ? 8.133 23.312 6.039 1 97 53 VAL B O 1
ATOM 3124 N N . LEU B 1 54 ? 9.844 24.562 5.258 1 94.06 54 LEU B N 1
ATOM 3125 C CA . LEU B 1 54 ? 9.445 25.766 5.977 1 94.06 54 LEU B CA 1
ATOM 3126 C C . LEU B 1 54 ? 8.062 26.234 5.543 1 94.06 54 LEU B C 1
ATOM 3128 O O . LEU B 1 54 ? 7.254 26.656 6.371 1 94.06 54 LEU B O 1
ATOM 3132 N N . ARG B 1 55 ? 7.785 26.125 4.316 1 94.75 55 ARG B N 1
ATOM 3133 C CA . ARG B 1 55 ? 6.531 26.578 3.729 1 94.75 55 ARG B CA 1
ATOM 3134 C C . ARG B 1 55 ? 5.336 25.906 4.395 1 94.75 55 ARG B C 1
ATOM 3136 O O . ARG B 1 55 ? 4.25 26.484 4.473 1 94.75 55 ARG B O 1
ATOM 3143 N N . GLN B 1 56 ? 5.5 24.734 4.91 1 97.12 56 GLN B N 1
ATOM 3144 C CA . GLN B 1 56 ? 4.418 23.953 5.516 1 97.12 56 GLN B CA 1
ATOM 3145 C C . GLN B 1 56 ? 3.998 24.562 6.852 1 97.12 56 GLN B C 1
ATOM 3147 O O . GLN B 1 56 ? 2.922 24.25 7.367 1 97.12 56 GLN B O 1
ATOM 3152 N N . PHE B 1 57 ? 4.863 25.438 7.422 1 95 57 PHE B N 1
ATOM 3153 C CA . PHE B 1 57 ? 4.637 25.844 8.805 1 95 57 PHE B CA 1
ATOM 3154 C C . PHE B 1 57 ? 4.688 27.359 8.93 1 95 57 PHE B C 1
ATOM 3156 O O . PHE B 1 57 ? 4.406 27.906 10 1 95 57 PHE B O 1
ATOM 3163 N N . LEU B 1 58 ? 5.016 28.016 7.867 1 92.25 58 LEU B N 1
ATOM 3164 C CA . LEU B 1 58 ? 5.141 29.469 7.871 1 92.25 58 LEU B CA 1
ATOM 3165 C C . LEU B 1 58 ? 3.807 30.125 7.539 1 92.25 58 LEU B C 1
ATOM 3167 O O . LEU B 1 58 ? 3.283 29.953 6.434 1 92.25 58 LEU B O 1
ATOM 3171 N N . PRO B 1 59 ? 3.324 30.953 8.406 1 93.25 59 PRO B N 1
ATOM 3172 C CA . PRO B 1 59 ? 2.072 31.656 8.125 1 93.25 59 PRO B CA 1
ATOM 3173 C C . PRO B 1 59 ? 2.193 32.625 6.945 1 93.25 59 PRO B C 1
ATOM 3175 O O . PRO B 1 59 ? 3.219 33.281 6.789 1 93.25 59 PRO B O 1
ATOM 3178 N N . LEU B 1 60 ? 1.185 32.656 6.172 1 92.06 60 LEU B N 1
ATOM 3179 C CA . LEU B 1 60 ? 1.027 33.625 5.094 1 92.06 60 LEU B CA 1
ATOM 3180 C C . LEU B 1 60 ? -0.251 34.438 5.277 1 92.06 60 LEU B C 1
ATOM 3182 O O . LEU B 1 60 ? -1.261 33.906 5.75 1 92.06 60 LEU B O 1
ATOM 3186 N N . ILE B 1 61 ? -0.206 35.656 4.84 1 93.5 61 ILE B N 1
ATOM 3187 C CA . ILE B 1 61 ? -1.338 36.531 5.012 1 93.5 61 ILE B CA 1
ATOM 3188 C C . ILE B 1 61 ? -2.562 35.969 4.293 1 93.5 61 ILE B C 1
ATOM 3190 O O . ILE B 1 61 ? -3.697 36.219 4.715 1 93.5 61 ILE B O 1
ATOM 3194 N N . ASP B 1 62 ? -2.377 35.219 3.273 1 93.44 62 ASP B N 1
ATOM 3195 C CA . ASP B 1 62 ? -3.439 34.594 2.492 1 93.44 62 ASP B CA 1
ATOM 3196 C C . ASP B 1 62 ? -4.344 33.75 3.381 1 93.44 62 ASP B C 1
ATOM 3198 O O . ASP B 1 62 ? -5.508 33.5 3.049 1 93.44 62 ASP B O 1
ATOM 3202 N N . GLU B 1 63 ? -3.857 33.281 4.496 1 95 63 GLU B N 1
ATOM 3203 C CA . GLU B 1 63 ? -4.594 32.406 5.398 1 95 63 GLU B CA 1
ATOM 3204 C C . GLU B 1 63 ? -5.789 33.125 6.02 1 95 63 GLU B C 1
ATOM 3206 O O . GLU B 1 63 ? -6.703 32.469 6.539 1 95 63 GLU B O 1
ATOM 3211 N N . LEU B 1 64 ? -5.766 34.406 5.941 1 94.62 64 LEU B N 1
ATOM 3212 C CA . LEU B 1 64 ? -6.824 35.188 6.574 1 94.62 64 LEU B CA 1
ATOM 3213 C C . LEU B 1 64 ? -7.969 35.438 5.602 1 94.62 64 LEU B C 1
ATOM 3215 O O . LEU B 1 64 ? -9 36 5.98 1 94.62 64 LEU B O 1
ATOM 3219 N N . THR B 1 65 ? -7.824 35.031 4.422 1 93.75 65 THR B N 1
ATOM 3220 C CA . THR B 1 65 ? -8.875 35.125 3.416 1 93.75 65 THR B CA 1
ATOM 3221 C C . THR B 1 65 ? -9.57 33.781 3.207 1 93.75 65 THR B C 1
ATOM 3223 O O . THR B 1 65 ? -8.922 32.812 2.846 1 93.75 65 THR B O 1
ATOM 3226 N N . THR B 1 66 ? -10.844 33.781 3.438 1 92.69 66 THR B N 1
ATOM 3227 C CA . THR B 1 66 ? -11.633 32.562 3.211 1 92.69 66 THR B CA 1
ATOM 3228 C C . THR B 1 66 ? -12.406 32.656 1.899 1 92.69 66 THR B C 1
ATOM 3230 O O . THR B 1 66 ? -13.156 33.625 1.686 1 92.69 66 THR B O 1
ATOM 3233 N N . LEU B 1 67 ? -12.227 31.734 1.072 1 91.06 67 LEU B N 1
ATOM 3234 C CA . LEU B 1 67 ? -12.914 31.703 -0.21 1 91.06 67 LEU B CA 1
ATOM 3235 C C . LEU B 1 67 ? -14.297 31.078 -0.068 1 91.06 67 LEU B C 1
ATOM 3237 O O . LEU B 1 67 ? -14.547 30.328 0.883 1 91.06 67 LEU B O 1
ATOM 3241 N N . PRO B 1 68 ? -15.164 31.281 -1.019 1 88.69 68 PRO B N 1
ATOM 3242 C CA . PRO B 1 68 ? -16.547 30.797 -0.932 1 88.69 68 PRO B CA 1
ATOM 3243 C C . PRO B 1 68 ? -16.625 29.281 -0.867 1 88.69 68 PRO B C 1
ATOM 3245 O O . PRO B 1 68 ? -17.531 28.734 -0.225 1 88.69 68 PRO B O 1
ATOM 3248 N N . GLU B 1 69 ? -15.711 28.547 -1.495 1 87.75 69 GLU B N 1
ATOM 3249 C CA . GLU B 1 69 ? -15.766 27.094 -1.554 1 87.75 69 GLU B CA 1
ATOM 3250 C C . GLU B 1 69 ? -15.203 26.453 -0.28 1 87.75 69 GLU B C 1
ATOM 3252 O O . GLU B 1 69 ? -15.375 25.266 -0.043 1 87.75 69 GLU B O 1
ATOM 3257 N N . GLU B 1 70 ? -14.523 27.25 0.492 1 90.06 70 GLU B N 1
ATOM 3258 C CA . GLU B 1 70 ? -13.891 26.75 1.707 1 90.06 70 GLU B CA 1
ATOM 3259 C C . GLU B 1 70 ? -14.914 26.594 2.836 1 90.06 70 GLU B C 1
ATOM 3261 O O . GLU B 1 70 ? -15.859 27.391 2.928 1 90.06 70 GLU B O 1
ATOM 3266 N N . ARG B 1 71 ? -14.727 25.484 3.59 1 87.62 71 ARG B N 1
ATOM 3267 C CA . ARG B 1 71 ? -15.664 25.141 4.652 1 87.62 71 ARG B CA 1
ATOM 3268 C C . ARG B 1 71 ? -14.922 24.891 5.965 1 87.62 71 ARG B C 1
ATOM 3270 O O . ARG B 1 71 ? -13.828 24.328 5.973 1 87.62 71 ARG B O 1
ATOM 3277 N N . GLU B 1 72 ? -15.578 25.156 7.051 1 85.69 72 GLU B N 1
ATOM 3278 C CA . GLU B 1 72 ? -14.992 24.938 8.367 1 85.69 72 GLU B CA 1
ATOM 3279 C C . GLU B 1 72 ? -14.766 23.453 8.633 1 85.69 72 GLU B C 1
ATOM 3281 O O . GLU B 1 72 ? -13.789 23.078 9.289 1 85.69 72 GLU B O 1
ATOM 3286 N N . ASP B 1 73 ? -15.711 22.672 8.148 1 86.56 73 ASP B N 1
ATOM 3287 C CA . ASP B 1 73 ? -15.625 21.219 8.227 1 86.56 73 ASP B CA 1
ATOM 3288 C C . ASP B 1 73 ? -15.641 20.594 6.832 1 86.56 73 ASP B C 1
ATOM 3290 O O . ASP B 1 73 ? -16.625 19.938 6.449 1 86.56 73 ASP B O 1
ATOM 3294 N N . PRO B 1 74 ? -14.539 20.703 6.211 1 84.81 74 PRO B N 1
ATOM 3295 C CA . PRO B 1 74 ? -14.516 20.375 4.785 1 84.81 74 PRO B CA 1
ATOM 3296 C C . PRO B 1 74 ? -14.836 18.906 4.508 1 84.81 74 PRO B C 1
ATOM 3298 O O . PRO B 1 74 ? -15.32 18.578 3.424 1 84.81 74 PRO B O 1
ATOM 3301 N N . ILE B 1 75 ? -14.594 18.016 5.473 1 83.75 75 ILE B N 1
ATOM 3302 C CA . ILE B 1 75 ? -14.75 16.594 5.16 1 83.75 75 ILE B CA 1
ATOM 3303 C C . ILE B 1 75 ? -15.945 16.031 5.922 1 83.75 75 ILE B C 1
ATOM 3305 O O . ILE B 1 75 ? -16.172 14.82 5.918 1 83.75 75 ILE B O 1
ATOM 3309 N N . GLY B 1 76 ? -16.672 16.844 6.668 1 84.69 76 GLY B N 1
ATOM 3310 C CA . GLY B 1 76 ? -17.922 16.438 7.289 1 84.69 76 GLY B CA 1
ATOM 3311 C C . GLY B 1 76 ? -17.719 15.594 8.531 1 84.69 76 GLY B C 1
ATOM 3312 O O . GLY B 1 76 ? -18.422 14.602 8.727 1 84.69 76 GLY B O 1
ATOM 3313 N N . ASP B 1 77 ? -16.859 15.914 9.32 1 85.69 77 ASP B N 1
ATOM 3314 C CA . ASP B 1 77 ? -16.641 15.203 10.578 1 85.69 77 ASP B CA 1
ATOM 3315 C C . ASP B 1 77 ? -17.828 15.383 11.523 1 85.69 77 ASP B C 1
ATOM 3317 O O . ASP B 1 77 ? -18.297 14.406 12.117 1 85.69 77 ASP B O 1
ATOM 3321 N N . TRP B 1 78 ? -18.328 16.5 11.586 1 87.31 78 TRP B N 1
ATOM 3322 C CA . TRP B 1 78 ? -19.312 16.844 12.602 1 87.31 78 TRP B CA 1
ATOM 3323 C C . TRP B 1 78 ? -20.609 16.062 12.398 1 87.31 78 TRP B C 1
ATOM 3325 O O . TRP B 1 78 ? -21.109 15.414 13.328 1 87.31 78 TRP B O 1
ATOM 3335 N N . PRO B 1 79 ? -21.125 16.031 11.211 1 88.81 79 PRO B N 1
ATOM 3336 C CA . PRO B 1 79 ? -22.375 15.305 11.016 1 88.81 79 PRO B CA 1
ATOM 3337 C C . PRO B 1 79 ? -22.234 13.805 11.266 1 88.81 79 PRO B C 1
ATOM 3339 O O . PRO B 1 79 ? -23.234 13.102 11.43 1 88.81 79 PRO B O 1
ATOM 3342 N N . ASN B 1 80 ? -21.094 13.352 11.367 1 91.25 80 ASN B N 1
ATOM 3343 C CA . ASN B 1 80 ? -20.844 11.922 11.523 1 91.25 80 ASN B CA 1
ATOM 3344 C C . ASN B 1 80 ? -20.25 11.602 12.891 1 91.25 80 ASN B C 1
ATOM 3346 O O . ASN B 1 80 ? -19.484 10.641 13.031 1 91.25 80 ASN B O 1
ATOM 3350 N N . THR B 1 81 ? -20.594 12.422 13.836 1 94.19 81 THR B N 1
ATOM 3351 C CA . THR B 1 81 ? -20.094 12.242 15.188 1 94.19 81 THR B CA 1
ATOM 3352 C C . THR B 1 81 ? -21.203 11.789 16.125 1 94.19 81 THR B C 1
ATOM 3354 O O . THR B 1 81 ? -21.906 12.617 16.703 1 94.19 81 THR B O 1
ATOM 3357 N N . PRO B 1 82 ? -21.344 10.57 16.406 1 95.94 82 PRO B N 1
ATOM 3358 C CA . PRO B 1 82 ? -22.422 10.062 17.266 1 95.94 82 PRO B CA 1
ATOM 3359 C C . PRO B 1 82 ? -22.156 10.336 18.75 1 95.94 82 PRO B C 1
ATOM 3361 O O . PRO B 1 82 ? -23.094 10.539 19.516 1 95.94 82 PRO B O 1
ATOM 3364 N N . VAL B 1 83 ? -20.875 10.273 19.141 1 96.12 83 VAL B N 1
ATOM 3365 C CA . VAL B 1 83 ? -20.422 10.617 20.484 1 96.12 83 VAL B CA 1
ATOM 3366 C C . VAL B 1 83 ? -19.109 11.391 20.391 1 96.12 83 VAL B C 1
ATOM 3368 O O . VAL B 1 83 ? -18.375 11.281 19.406 1 96.12 83 VAL B O 1
ATOM 3371 N N . GLU B 1 84 ? -18.812 12.094 21.422 1 94.44 84 GLU B N 1
ATOM 3372 C CA . GLU B 1 84 ? -17.609 12.898 21.406 1 94.44 84 GLU B CA 1
ATOM 3373 C C . GLU B 1 84 ? -16.375 12.031 21.172 1 94.44 84 GLU B C 1
ATOM 3375 O O . GLU B 1 84 ? -16.203 10.992 21.812 1 94.44 84 GLU B O 1
ATOM 3380 N N . GLY B 1 85 ? -15.641 12.438 20.141 1 94.88 85 GLY B N 1
ATOM 3381 C CA . GLY B 1 85 ? -14.391 11.742 19.875 1 94.88 85 GLY B CA 1
ATOM 3382 C C . GLY B 1 85 ? -14.508 10.727 18.75 1 94.88 85 GLY B C 1
ATOM 3383 O O . GLY B 1 85 ? -13.492 10.266 18.219 1 94.88 85 GLY B O 1
ATOM 3384 N N . ILE B 1 86 ? -15.75 10.391 18.406 1 97.62 86 ILE B N 1
ATOM 3385 C CA . ILE B 1 86 ? -15.945 9.375 17.391 1 97.62 86 ILE B CA 1
ATOM 3386 C C . ILE B 1 86 ? -16.484 10.023 16.109 1 97.62 86 ILE B C 1
ATOM 3388 O O . ILE B 1 86 ? -17.422 10.82 16.156 1 97.62 86 ILE B O 1
ATOM 3392 N N . VAL B 1 87 ? -15.852 9.789 15.031 1 95.5 87 VAL B N 1
ATOM 3393 C CA . VAL B 1 87 ? -16.422 10.07 13.719 1 95.5 87 VAL B CA 1
ATOM 3394 C C . VAL B 1 87 ? -16.703 8.758 12.984 1 95.5 87 VAL B C 1
ATOM 3396 O O . VAL B 1 87 ? -15.781 7.973 12.742 1 95.5 87 VAL B O 1
ATOM 3399 N N . HIS B 1 88 ? -17.938 8.43 12.703 1 95.75 88 HIS B N 1
ATOM 3400 C CA . HIS B 1 88 ? -18.344 7.191 12.047 1 95.75 88 HIS B CA 1
ATOM 3401 C C . HIS B 1 88 ? -18.984 7.477 10.695 1 95.75 88 HIS B C 1
ATOM 3403 O O . HIS B 1 88 ? -20.219 7.516 10.586 1 95.75 88 HIS B O 1
ATOM 3409 N N . ARG B 1 89 ? -18.172 7.594 9.711 1 90.81 89 ARG B N 1
ATOM 3410 C CA . ARG B 1 89 ? -18.609 7.922 8.359 1 90.81 89 ARG B CA 1
ATOM 3411 C C . ARG B 1 89 ? -18.781 6.66 7.52 1 90.81 89 ARG B C 1
ATOM 3413 O O . ARG B 1 89 ? -19.672 6.594 6.668 1 90.81 89 ARG B O 1
ATOM 3420 N N . HIS B 1 90 ? -17.938 5.734 7.746 1 90.19 90 HIS B N 1
ATOM 3421 C CA . HIS B 1 90 ? -17.938 4.477 7.004 1 90.19 90 HIS B CA 1
ATOM 3422 C C . HIS B 1 90 ? -18.438 3.326 7.867 1 90.19 90 HIS B C 1
ATOM 3424 O O . HIS B 1 90 ? -18.312 3.359 9.094 1 90.19 90 HIS B O 1
ATOM 3430 N N . LYS B 1 91 ? -18.906 2.383 7.223 1 90.69 91 LYS B N 1
ATOM 3431 C CA . LYS B 1 91 ? -19.594 1.305 7.934 1 90.69 91 LYS B CA 1
ATOM 3432 C C . LYS B 1 91 ? -18.625 0.554 8.852 1 90.69 91 LYS B C 1
ATOM 3434 O O . LYS B 1 91 ? -18.906 0.367 10.039 1 90.69 91 LYS B O 1
ATOM 3439 N N . ASP B 1 92 ? -17.469 0.232 8.422 1 95.25 92 ASP B N 1
ATOM 3440 C CA . ASP B 1 92 ? -16.688 -0.78 9.117 1 95.25 92 ASP B CA 1
ATOM 3441 C C . ASP B 1 92 ? -15.516 -0.147 9.867 1 95.25 92 ASP B C 1
ATOM 3443 O O . ASP B 1 92 ? -14.586 -0.843 10.273 1 95.25 92 ASP B O 1
ATOM 3447 N N . ARG B 1 93 ? -15.531 1.251 10.008 1 96.81 93 ARG B N 1
ATOM 3448 C CA . ARG B 1 93 ? -14.406 1.871 10.695 1 96.81 93 ARG B CA 1
ATOM 3449 C C . ARG B 1 93 ? -14.805 3.221 11.289 1 96.81 93 ARG B C 1
ATOM 3451 O O . ARG B 1 93 ? -15.75 3.855 10.82 1 96.81 93 ARG B O 1
ATOM 3458 N N . VAL B 1 94 ? -14.016 3.631 12.266 1 97.88 94 VAL B N 1
ATOM 3459 C CA . VAL B 1 94 ? -14.273 4.902 12.93 1 97.88 94 VAL B CA 1
ATOM 3460 C C . VAL B 1 94 ? -12.953 5.625 13.195 1 97.88 94 VAL B C 1
ATOM 3462 O O . VAL B 1 94 ? -11.906 4.992 13.297 1 97.88 94 VAL B O 1
ATOM 3465 N N . LEU B 1 95 ? -13.078 6.895 13.227 1 97.19 95 LEU B N 1
ATOM 3466 C CA . LEU B 1 95 ? -12.008 7.699 13.805 1 97.19 95 LEU B CA 1
ATOM 3467 C C . LEU B 1 95 ? -12.203 7.871 15.305 1 97.19 95 LEU B C 1
ATOM 3469 O O . LEU B 1 95 ? -13.328 8.07 15.766 1 97.19 95 LEU B O 1
ATOM 3473 N N . LEU B 1 96 ? -11.188 7.723 15.992 1 98.19 96 LEU B N 1
ATOM 3474 C CA . LEU B 1 96 ? -11.133 8.109 17.391 1 98.19 96 LEU B CA 1
ATOM 3475 C C . LEU B 1 96 ? -10.18 9.281 17.609 1 98.19 96 LEU B C 1
ATOM 3477 O O . LEU B 1 96 ? -8.961 9.109 17.531 1 98.19 96 LEU B O 1
ATOM 3481 N N . LYS B 1 97 ? -10.727 10.422 17.781 1 95.44 97 LYS B N 1
ATOM 3482 C CA . LYS B 1 97 ? -9.969 11.648 18.031 1 95.44 97 LYS B CA 1
ATOM 3483 C C . LYS B 1 97 ? -9.68 11.836 19.516 1 95.44 97 LYS B C 1
ATOM 3485 O O . LYS B 1 97 ? -10.406 12.539 20.203 1 95.44 97 LYS B O 1
ATOM 3490 N N . ILE B 1 98 ? -8.594 11.375 19.906 1 93.5 98 ILE B N 1
ATOM 3491 C CA . ILE B 1 98 ? -8.32 11.281 21.344 1 93.5 98 ILE B CA 1
ATOM 3492 C C . ILE B 1 98 ? -7.711 12.586 21.828 1 93.5 98 ILE B C 1
ATOM 3494 O O . ILE B 1 98 ? -7.906 12.977 22.984 1 93.5 98 ILE B O 1
ATOM 3498 N N . VAL B 1 99 ? -6.957 13.25 20.938 1 92.56 99 VAL B N 1
ATOM 3499 C CA . VAL B 1 99 ? -6.305 14.5 21.312 1 92.56 99 VAL B CA 1
ATOM 3500 C C . VAL B 1 99 ? -6.578 15.555 20.234 1 92.56 99 VAL B C 1
ATOM 3502 O O . VAL B 1 99 ? -6.82 15.219 19.078 1 92.56 99 VAL B O 1
ATOM 3505 N N . SER B 1 100 ? -6.516 16.797 20.656 1 91.69 100 SER B N 1
ATOM 3506 C CA . SER B 1 100 ? -6.75 17.891 19.719 1 91.69 100 SER B CA 1
ATOM 3507 C C . SER B 1 100 ? -5.523 18.781 19.578 1 91.69 100 SER B C 1
ATOM 3509 O O . SER B 1 100 ? -5.621 19.906 19.094 1 91.69 100 SER B O 1
ATOM 3511 N N . ILE B 1 101 ? -4.383 18.297 20.016 1 92.75 101 ILE B N 1
ATOM 3512 C CA . ILE B 1 101 ? -3.145 19.062 19.938 1 92.75 101 ILE B CA 1
ATOM 3513 C C . ILE B 1 101 ? -2.119 18.297 19.094 1 92.75 101 ILE B C 1
ATOM 3515 O O . ILE B 1 101 ? -2.166 17.078 19 1 92.75 101 ILE B O 1
ATOM 3519 N N . CYS B 1 102 ? -1.305 19.016 18.5 1 93.88 102 CYS B N 1
ATOM 3520 C CA . CYS B 1 102 ? -0.208 18.484 17.703 1 93.88 102 CYS B CA 1
ATOM 3521 C C . CYS B 1 102 ? 1.113 19.141 18.078 1 93.88 102 CYS B C 1
ATOM 3523 O O . CYS B 1 102 ? 1.129 20.234 18.625 1 93.88 102 CYS B O 1
ATOM 3525 N N . PRO B 1 103 ? 2.201 18.453 17.828 1 93.19 103 PRO B N 1
ATOM 3526 C CA . PRO B 1 103 ? 3.492 19.094 18.078 1 93.19 103 PRO B CA 1
ATOM 3527 C C . PRO B 1 103 ? 3.789 20.219 17.094 1 93.19 103 PRO B C 1
ATOM 3529 O O . PRO B 1 103 ? 4.637 21.078 17.359 1 93.19 103 PRO B O 1
ATOM 3532 N N . VAL B 1 104 ? 3.096 20.172 16 1 95.88 104 VAL B N 1
ATOM 3533 C CA . VAL B 1 104 ? 3.217 21.188 14.953 1 95.88 104 VAL B CA 1
ATOM 3534 C C . VAL B 1 104 ? 1.831 21.562 14.438 1 95.88 104 VAL B C 1
ATOM 3536 O O . VAL B 1 104 ? 0.883 20.781 14.562 1 95.88 104 VAL B O 1
ATOM 3539 N N . TYR B 1 105 ? 1.745 22.75 13.898 1 95.5 105 TYR B N 1
ATOM 3540 C CA . TYR B 1 105 ? 0.504 23.141 13.242 1 95.5 105 TYR B CA 1
ATOM 3541 C C . TYR B 1 105 ? 0.745 23.453 11.773 1 95.5 105 TYR B C 1
ATOM 3543 O O . TYR B 1 105 ? 1.22 24.547 11.438 1 95.5 105 TYR B O 1
ATOM 3551 N N . CYS B 1 106 ? 0.374 22.5 10.969 1 96.94 106 CYS B N 1
ATOM 3552 C CA . CYS B 1 106 ? 0.561 22.625 9.523 1 96.94 106 CYS B CA 1
ATOM 3553 C C . CYS B 1 106 ? -0.349 23.688 8.938 1 96.94 106 CYS B C 1
ATOM 3555 O O . CYS B 1 106 ? -1.533 23.766 9.273 1 96.94 106 CYS B O 1
ATOM 3557 N N . ARG B 1 107 ? 0.116 24.469 8.039 1 95.94 107 ARG B N 1
ATOM 3558 C CA . ARG B 1 107 ? -0.612 25.625 7.5 1 95.94 107 ARG B CA 1
ATOM 3559 C C . ARG B 1 107 ? -1.768 25.156 6.617 1 95.94 107 ARG B C 1
ATOM 3561 O O . ARG B 1 107 ? -2.682 25.938 6.332 1 95.94 107 ARG B O 1
ATOM 3568 N N . PHE B 1 108 ? -1.744 23.906 6.199 1 96.19 108 PHE B N 1
ATOM 3569 C CA . PHE B 1 108 ? -2.734 23.359 5.273 1 96.19 108 PHE B CA 1
ATOM 3570 C C . PHE B 1 108 ? -3.682 22.406 5.992 1 96.19 108 PHE B C 1
ATOM 3572 O O . PHE B 1 108 ? -4.438 21.672 5.352 1 96.19 108 PHE B O 1
ATOM 3579 N N . CYS B 1 109 ? -3.676 22.312 7.262 1 93.5 109 CYS B N 1
ATOM 3580 C CA . CYS B 1 109 ? -4.453 21.359 8.047 1 93.5 109 CYS B CA 1
ATOM 3581 C C . CYS B 1 109 ? -5.949 21.562 7.816 1 93.5 109 CYS B C 1
ATOM 3583 O O . CYS B 1 109 ? -6.477 22.656 8.039 1 93.5 109 CYS B O 1
ATOM 3585 N N . PHE B 1 110 ? -6.586 20.5 7.535 1 88.62 110 PHE B N 1
ATOM 3586 C CA . PHE B 1 110 ? -8.016 20.625 7.254 1 88.62 110 PHE B CA 1
ATOM 3587 C C . PHE B 1 110 ? -8.812 20.703 8.547 1 88.62 110 PHE B C 1
ATOM 3589 O O . PHE B 1 110 ? -10.008 21 8.523 1 88.62 110 PHE B O 1
ATOM 3596 N N . ARG B 1 111 ? -8.172 20.484 9.656 1 85.69 111 ARG B N 1
ATOM 3597 C CA . ARG B 1 111 ? -8.812 20.594 10.969 1 85.69 111 ARG B CA 1
ATOM 3598 C C . ARG B 1 111 ? -8.344 21.828 11.711 1 85.69 111 ARG B C 1
ATOM 3600 O O . ARG B 1 111 ? -8.461 21.906 12.938 1 85.69 111 ARG B O 1
ATOM 3607 N N . ARG B 1 112 ? -7.805 22.781 11.102 1 86.81 112 ARG B N 1
ATOM 3608 C CA . ARG B 1 112 ? -7.148 23.922 11.727 1 86.81 112 ARG B CA 1
ATOM 3609 C C . ARG B 1 112 ? -8.125 24.703 12.586 1 86.81 112 ARG B C 1
ATOM 3611 O O . ARG B 1 112 ? -7.715 25.406 13.516 1 86.81 112 ARG B O 1
ATOM 3618 N N . GLU B 1 113 ? -9.398 24.484 12.32 1 78.19 113 GLU B N 1
ATOM 3619 C CA . GLU B 1 113 ? -10.391 25.172 13.141 1 78.19 113 GLU B CA 1
ATOM 3620 C C . GLU B 1 113 ? -10.664 24.406 14.43 1 78.19 113 GLU B C 1
ATOM 3622 O O . GLU B 1 113 ? -11.242 24.953 15.375 1 78.19 113 GLU B O 1
ATOM 3627 N N . MET B 1 114 ? -10.141 23.156 14.469 1 78.56 114 MET B N 1
ATOM 3628 C CA . MET B 1 114 ? -10.523 22.266 15.562 1 78.56 114 MET B CA 1
ATOM 3629 C C . MET B 1 114 ? -9.312 21.922 16.422 1 78.56 114 MET B C 1
ATOM 3631 O O . MET B 1 114 ? -9.461 21.438 17.547 1 78.56 114 MET B O 1
ATOM 3635 N N . VAL B 1 115 ? -8.219 22.172 15.852 1 78.88 115 VAL B N 1
ATOM 3636 C CA . VAL B 1 115 ? -7 21.797 16.562 1 78.88 115 VAL B CA 1
ATOM 3637 C C . VAL B 1 115 ? -6.238 23.047 17 1 78.88 115 VAL B C 1
ATOM 3639 O O . VAL B 1 115 ? -6.211 24.047 16.266 1 78.88 115 VAL B O 1
ATOM 3642 N N . GLY B 1 116 ? -5.754 23 18.219 1 79.5 116 GLY B N 1
ATOM 3643 C CA . GLY B 1 116 ? -5 24.125 18.734 1 79.5 116 GLY B CA 1
ATOM 3644 C C . GLY B 1 116 ? -4.723 24.031 20.234 1 79.5 116 GLY B C 1
ATOM 3645 O O . GLY B 1 116 ? -5.344 23.219 20.922 1 79.5 116 GLY B O 1
ATOM 3646 N N . PRO B 1 117 ? -3.809 24.859 20.672 1 74.5 117 PRO B N 1
ATOM 3647 C CA . PRO B 1 117 ? -3.432 24.812 22.078 1 74.5 117 PRO B CA 1
ATOM 3648 C C . PRO B 1 117 ? -4.566 25.25 23 1 74.5 117 PRO B C 1
ATOM 3650 O O . PRO B 1 117 ? -4.574 24.891 24.188 1 74.5 117 PRO B O 1
ATOM 3653 N N . ASP B 1 118 ? -5.418 25.938 22.531 1 70.06 118 ASP B N 1
ATOM 3654 C CA . ASP B 1 118 ? -6.473 26.5 23.375 1 70.06 118 ASP B CA 1
ATOM 3655 C C . ASP B 1 118 ? -7.664 25.547 23.469 1 70.06 118 ASP B C 1
ATOM 3657 O O . ASP B 1 118 ? -8.633 25.828 24.172 1 70.06 118 ASP B O 1
ATOM 3661 N N . LYS B 1 119 ? -7.578 24.547 22.844 1 64.88 119 LYS B N 1
ATOM 3662 C CA . LYS B 1 119 ? -8.672 23.578 22.844 1 64.88 119 LYS B CA 1
ATOM 3663 C C . LYS B 1 119 ? -8.484 22.531 23.938 1 64.88 119 LYS B C 1
ATOM 3665 O O . LYS B 1 119 ? -7.395 22.406 24.5 1 64.88 119 LYS B O 1
ATOM 3670 N N . ASP B 1 120 ? -9.688 21.922 24.266 1 63.12 120 ASP B N 1
ATOM 3671 C CA . ASP B 1 120 ? -9.531 20.781 25.141 1 63.12 120 ASP B CA 1
ATOM 3672 C C . ASP B 1 120 ? -8.562 19.75 24.547 1 63.12 120 ASP B C 1
ATOM 3674 O O . ASP B 1 120 ? -8.805 19.219 23.469 1 63.12 120 ASP B O 1
ATOM 3678 N N . ASN B 1 121 ? -7.52 19.5 25.141 1 74.81 121 ASN B N 1
ATOM 3679 C CA . ASN B 1 121 ? -6.352 18.828 24.578 1 74.81 121 ASN B CA 1
ATOM 3680 C C . ASN B 1 121 ? -6.598 17.344 24.391 1 74.81 121 ASN B C 1
ATOM 3682 O O . ASN B 1 121 ? -6.121 16.75 23.422 1 74.81 121 ASN B O 1
ATOM 3686 N N . MET B 1 122 ? -7.453 16.859 25.344 1 86.12 122 MET B N 1
ATOM 3687 C CA . MET B 1 122 ? -7.688 15.422 25.297 1 86.12 122 MET B CA 1
ATOM 3688 C C . MET B 1 122 ? -9.109 15.086 25.734 1 86.12 122 MET B C 1
ATOM 3690 O O . MET B 1 122 ? -9.719 15.82 26.516 1 86.12 122 MET B O 1
ATOM 3694 N N . LEU B 1 123 ? -9.594 14.008 25.234 1 91.69 123 LEU B N 1
ATOM 3695 C CA . LEU B 1 123 ? -10.883 13.508 25.719 1 91.69 123 LEU B CA 1
ATOM 3696 C C . LEU B 1 123 ? -10.844 13.25 27.219 1 91.69 123 LEU B C 1
ATOM 3698 O O . LEU B 1 123 ? -9.898 12.656 27.719 1 91.69 123 LEU B O 1
ATOM 3702 N N . ARG B 1 124 ? -11.906 13.719 27.875 1 92.44 124 ARG B N 1
ATOM 3703 C CA . ARG B 1 124 ? -12.062 13.383 29.281 1 92.44 124 ARG B CA 1
ATOM 3704 C C . ARG B 1 124 ? -12.305 11.883 29.453 1 92.44 124 ARG B C 1
ATOM 3706 O O . ARG B 1 124 ? -12.766 11.211 28.531 1 92.44 124 ARG B O 1
ATOM 3713 N N . PRO B 1 125 ? -11.945 11.438 30.594 1 93.44 125 PRO B N 1
ATOM 3714 C CA . PRO B 1 125 ? -12.109 10 30.828 1 93.44 125 PRO B CA 1
ATOM 3715 C C . PRO B 1 125 ? -13.508 9.5 30.5 1 93.44 125 PRO B C 1
ATOM 3717 O O . PRO B 1 125 ? -13.664 8.461 29.844 1 93.44 125 PRO B O 1
ATOM 3720 N N . GLU B 1 126 ? -14.508 10.227 30.875 1 95.94 126 GLU B N 1
ATOM 3721 C CA . GLU B 1 126 ? -15.883 9.82 30.609 1 95.94 126 GLU B CA 1
ATOM 3722 C C . GLU B 1 126 ? -16.203 9.836 29.125 1 95.94 126 GLU B C 1
ATOM 3724 O O . GLU B 1 126 ? -16.969 9 28.641 1 95.94 126 GLU B O 1
ATOM 3729 N N . GLN B 1 127 ? -15.672 10.773 28.469 1 95.62 127 GLN B N 1
ATOM 3730 C CA . GLN B 1 127 ? -15.852 10.859 27.031 1 95.62 127 GLN B CA 1
ATOM 3731 C C . GLN B 1 127 ? -15.172 9.688 26.312 1 95.62 127 GLN B C 1
ATOM 3733 O O . GLN B 1 127 ? -15.727 9.125 25.375 1 95.62 127 GLN B O 1
ATOM 3738 N N . LEU B 1 128 ? -13.984 9.383 26.766 1 96.69 128 LEU B N 1
ATOM 3739 C CA . LEU B 1 128 ? -13.273 8.234 26.219 1 96.69 128 LEU B CA 1
ATOM 3740 C C . LEU B 1 128 ? -14.039 6.941 26.469 1 96.69 128 LEU B C 1
ATOM 3742 O O . LEU B 1 128 ? -14.148 6.09 25.594 1 96.69 128 LEU B O 1
ATOM 3746 N N . ASP B 1 129 ? -14.547 6.828 27.703 1 97.81 129 ASP B N 1
ATOM 3747 C CA . ASP B 1 129 ? -15.359 5.656 28.031 1 97.81 129 ASP B CA 1
ATOM 3748 C C . ASP B 1 129 ? -16.547 5.535 27.078 1 97.81 129 ASP B C 1
ATOM 3750 O O . ASP B 1 129 ? -16.859 4.445 26.594 1 97.81 129 ASP B O 1
ATOM 3754 N N . ALA B 1 130 ? -17.172 6.633 26.844 1 98.12 130 ALA B N 1
ATOM 3755 C CA . ALA B 1 130 ? -18.328 6.645 25.938 1 98.12 130 ALA B CA 1
ATOM 3756 C C . ALA B 1 130 ? -17.922 6.266 24.516 1 98.12 130 ALA B C 1
ATOM 3758 O O . ALA B 1 130 ? -18.656 5.551 23.828 1 98.12 130 ALA B O 1
ATOM 3759 N N . ALA B 1 131 ? -16.828 6.762 24.109 1 98.12 131 ALA B N 1
ATOM 3760 C CA . ALA B 1 131 ? -16.312 6.445 22.781 1 98.12 131 ALA B CA 1
ATOM 3761 C C . ALA B 1 131 ? -16.016 4.953 22.656 1 98.12 131 ALA B C 1
ATOM 3763 O O . ALA B 1 131 ? -16.422 4.32 21.672 1 98.12 131 ALA B O 1
ATOM 3764 N N . ILE B 1 132 ? -15.391 4.395 23.625 1 98.56 132 ILE B N 1
ATOM 3765 C CA . ILE B 1 132 ? -15.039 2.979 23.625 1 98.56 132 ILE B CA 1
ATOM 3766 C C . ILE B 1 132 ? -16.312 2.135 23.672 1 98.56 132 ILE B C 1
ATOM 3768 O O . ILE B 1 132 ? -16.422 1.124 22.969 1 98.56 132 ILE B O 1
ATOM 3772 N N . ASP B 1 133 ? -17.281 2.568 24.453 1 98.62 133 ASP B N 1
ATOM 3773 C CA . ASP B 1 133 ? -18.562 1.879 24.531 1 98.62 133 ASP B CA 1
ATOM 3774 C C . ASP B 1 133 ? -19.266 1.878 23.172 1 98.62 133 ASP B C 1
ATOM 3776 O O . ASP B 1 133 ? -19.875 0.88 22.781 1 98.62 133 ASP B O 1
ATOM 3780 N N . TYR B 1 134 ? -19.172 2.984 22.562 1 98.69 134 TYR B N 1
ATOM 3781 C CA . TYR B 1 134 ? -19.75 3.062 21.219 1 98.69 134 TYR B CA 1
ATOM 3782 C C . TYR B 1 134 ? -19.141 2.016 20.297 1 98.69 134 TYR B C 1
ATOM 3784 O O . TYR B 1 134 ? -19.875 1.29 19.609 1 98.69 134 TYR B O 1
ATOM 3792 N N . ILE B 1 135 ? -17.859 1.921 20.266 1 98.69 135 ILE B N 1
ATOM 3793 C CA . ILE B 1 135 ? -17.156 0.957 19.422 1 98.69 135 ILE B CA 1
ATOM 3794 C C . ILE B 1 135 ? -17.562 -0.462 19.812 1 98.69 135 ILE B C 1
ATOM 3796 O O . ILE B 1 135 ? -17.875 -1.287 18.953 1 98.69 135 ILE B O 1
ATOM 3800 N N . ALA B 1 136 ? -17.609 -0.746 21.062 1 98.75 136 ALA B N 1
ATOM 3801 C CA . ALA B 1 136 ? -17.938 -2.078 21.562 1 98.75 136 ALA B CA 1
ATOM 3802 C C . ALA B 1 136 ? -19.344 -2.486 21.172 1 98.75 136 ALA B C 1
ATOM 3804 O O . ALA B 1 136 ? -19.625 -3.67 20.969 1 98.75 136 ALA B O 1
ATOM 3805 N N . ASN B 1 137 ? -20.219 -1.539 21.062 1 98.56 137 ASN B N 1
ATOM 3806 C CA . ASN B 1 137 ? -21.625 -1.832 20.812 1 98.56 137 ASN B CA 1
ATOM 3807 C C . ASN B 1 137 ? -21.953 -1.79 19.328 1 98.56 137 ASN B C 1
ATOM 3809 O O . ASN B 1 137 ? -23.109 -1.893 18.938 1 98.56 137 ASN B O 1
ATOM 3813 N N . HIS B 1 138 ? -21 -1.636 18.5 1 98.5 138 HIS B N 1
ATOM 3814 C CA . HIS B 1 138 ? -21.172 -1.637 17.047 1 98.5 138 HIS B CA 1
ATOM 3815 C C . HIS B 1 138 ? -20.281 -2.693 16.391 1 98.5 138 HIS B C 1
ATOM 3817 O O . HIS B 1 138 ? -19.188 -2.381 15.906 1 98.5 138 HIS B O 1
ATOM 3823 N N . PRO B 1 139 ? -20.781 -3.871 16.281 1 98.12 139 PRO B N 1
ATOM 3824 C CA . PRO B 1 139 ? -19.984 -5.027 15.867 1 98.12 139 PRO B CA 1
ATOM 3825 C C . PRO B 1 139 ? -19.5 -4.922 14.422 1 98.12 139 PRO B C 1
ATOM 3827 O O . PRO B 1 139 ? -18.609 -5.676 14.008 1 98.12 139 PRO B O 1
ATOM 3830 N N . GLU B 1 140 ? -20.031 -3.963 13.625 1 97.06 140 GLU B N 1
ATOM 3831 C CA . GLU B 1 140 ? -19.594 -3.783 12.242 1 97.06 140 GLU B CA 1
ATOM 3832 C C . GLU B 1 140 ? -18.25 -3.078 12.18 1 97.06 140 GLU B C 1
ATOM 3834 O O . GLU B 1 140 ? -17.594 -3.074 11.133 1 97.06 140 GLU B O 1
ATOM 3839 N N . ILE B 1 141 ? -17.812 -2.469 13.305 1 98.12 141 ILE B N 1
ATOM 3840 C CA . ILE B 1 141 ? -16.547 -1.731 13.328 1 98.12 141 ILE B CA 1
ATOM 3841 C C . ILE B 1 141 ? -15.383 -2.711 13.375 1 98.12 141 ILE B C 1
ATOM 3843 O O . ILE B 1 141 ? -15.141 -3.361 14.391 1 98.12 141 ILE B O 1
ATOM 3847 N N . TRP B 1 142 ? -14.695 -2.744 12.281 1 98.38 142 TRP B N 1
ATOM 3848 C CA . TRP B 1 142 ? -13.562 -3.648 12.078 1 98.38 142 TRP B CA 1
ATOM 3849 C C . TRP B 1 142 ? -12.242 -2.938 12.344 1 98.38 142 TRP B C 1
ATOM 3851 O O . TRP B 1 142 ? -11.273 -3.559 12.789 1 98.38 142 TRP B O 1
ATOM 3861 N N . GLU B 1 143 ? -12.211 -1.631 12.188 1 98.62 143 GLU B N 1
ATOM 3862 C CA . GLU B 1 143 ? -10.992 -0.83 12.281 1 98.62 143 GLU B CA 1
ATOM 3863 C C . GLU B 1 143 ? -11.234 0.456 13.062 1 98.62 143 GLU B C 1
ATOM 3865 O O . GLU B 1 143 ? -12.25 1.131 12.859 1 98.62 143 GLU B O 1
ATOM 3870 N N . VAL B 1 144 ? -10.305 0.763 13.945 1 98.75 144 VAL B N 1
ATOM 3871 C CA . VAL B 1 144 ? -10.305 2.035 14.656 1 98.75 144 VAL B CA 1
ATOM 3872 C C . VAL B 1 144 ? -9.062 2.842 14.289 1 98.75 144 VAL B C 1
ATOM 3874 O O . VAL B 1 144 ? -7.938 2.354 14.414 1 98.75 144 VAL B O 1
ATOM 3877 N N . ILE B 1 145 ? -9.289 4.016 13.836 1 98.44 145 ILE B N 1
ATOM 3878 C CA . ILE B 1 145 ? -8.211 4.902 13.414 1 98.44 145 ILE B CA 1
ATOM 3879 C C . ILE B 1 145 ? -8.023 6.008 14.453 1 98.44 145 ILE B C 1
ATOM 3881 O O . ILE B 1 145 ? -8.922 6.82 14.672 1 98.44 145 ILE B O 1
ATOM 3885 N N . LEU B 1 146 ? -6.891 5.984 15.086 1 98.25 146 LEU B N 1
ATOM 3886 C CA . LEU B 1 146 ? -6.555 7.023 16.047 1 98.25 146 LEU B CA 1
ATOM 3887 C C . LEU B 1 146 ? -6.004 8.258 15.344 1 98.25 146 LEU B C 1
ATOM 3889 O O . LEU B 1 146 ? -5.023 8.172 14.602 1 98.25 146 LEU B O 1
ATOM 3893 N N . THR B 1 147 ? -6.688 9.359 15.555 1 95.69 147 THR B N 1
ATOM 3894 C CA . THR B 1 147 ? -6.34 10.617 14.906 1 95.69 147 THR B CA 1
ATOM 3895 C C . THR B 1 147 ? -6.656 11.805 15.805 1 95.69 147 THR B C 1
ATOM 3897 O O . THR B 1 147 ? -6.547 11.703 17.031 1 95.69 147 THR B O 1
ATOM 3900 N N . GLY B 1 148 ? -6.992 13 15.258 1 92.5 148 GLY B N 1
ATOM 3901 C CA . GLY B 1 148 ? -7.195 14.25 15.961 1 92.5 148 GLY B CA 1
ATOM 3902 C C . GLY B 1 148 ? -6.156 15.305 15.617 1 92.5 148 GLY B C 1
ATOM 3903 O O . GLY B 1 148 ? -6.078 15.75 14.469 1 92.5 148 GLY B O 1
ATOM 3904 N N . GLY B 1 149 ? -5.543 15.711 16.812 1 93.56 149 GLY B N 1
ATOM 3905 C CA . GLY B 1 149 ? -4.246 16.297 16.484 1 93.56 149 GLY B CA 1
ATOM 3906 C C . GLY B 1 149 ? -3.219 15.266 16.062 1 93.56 149 GLY B C 1
ATOM 3907 O O . GLY B 1 149 ? -3.262 14.773 14.93 1 93.56 149 GLY B O 1
ATOM 3908 N N . ASP B 1 150 ? -2.441 14.977 17.016 1 96.38 150 ASP B N 1
ATOM 3909 C CA . ASP B 1 150 ? -1.549 13.844 16.812 1 96.38 150 ASP B CA 1
ATOM 3910 C C . ASP B 1 150 ? -1.641 12.859 17.984 1 96.38 150 ASP B C 1
ATOM 3912 O O . ASP B 1 150 ? -1.208 13.164 19.094 1 96.38 150 ASP B O 1
ATOM 3916 N N . PRO B 1 151 ? -2.188 11.688 17.703 1 97.25 151 PRO B N 1
ATOM 3917 C CA . PRO B 1 151 ? -2.445 10.758 18.797 1 97.25 151 PRO B CA 1
ATOM 3918 C C . PRO B 1 151 ? -1.169 10.336 19.531 1 97.25 151 PRO B C 1
ATOM 3920 O O . PRO B 1 151 ? -1.224 9.906 20.688 1 97.25 151 PRO B O 1
ATOM 3923 N N . MET B 1 152 ? -0.042 10.5 18.953 1 97.31 152 MET B N 1
ATOM 3924 C CA . MET B 1 152 ? 1.201 10.094 19.609 1 97.31 152 MET B CA 1
ATOM 3925 C C . MET B 1 152 ? 1.686 11.172 20.578 1 97.31 152 MET B C 1
ATOM 3927 O O . MET B 1 152 ? 2.764 11.047 21.156 1 97.31 152 MET B O 1
ATOM 3931 N N . MET B 1 153 ? 0.884 12.156 20.75 1 94.75 153 MET B N 1
ATOM 3932 C CA . MET B 1 153 ? 1.077 13.086 21.859 1 94.75 153 MET B CA 1
ATOM 3933 C C . MET B 1 153 ? 0.809 12.398 23.203 1 94.75 153 MET B C 1
ATOM 3935 O O . MET B 1 153 ? 1.212 12.898 24.25 1 94.75 153 MET B O 1
ATOM 3939 N N . LEU B 1 154 ? 0.121 11.328 23.172 1 95.88 154 LEU B N 1
ATOM 3940 C CA . LEU B 1 154 ? -0.094 10.531 24.359 1 95.88 154 LEU B CA 1
ATOM 3941 C C . LEU B 1 154 ? 1.226 9.969 24.891 1 95.88 154 LEU B C 1
ATOM 3943 O O . LEU B 1 154 ? 2.113 9.625 24.109 1 95.88 154 LEU B O 1
ATOM 3947 N N . SER B 1 155 ? 1.297 9.891 26.188 1 95.62 155 SER B N 1
ATOM 3948 C CA . SER B 1 155 ? 2.436 9.18 26.766 1 95.62 155 SER B CA 1
ATOM 3949 C C . SER B 1 155 ? 2.4 7.695 26.406 1 95.62 155 SER B C 1
ATOM 3951 O O . SER B 1 155 ? 1.338 7.152 26.094 1 95.62 155 SER B O 1
ATOM 3953 N N . PRO B 1 156 ? 3.529 7.004 26.484 1 97.06 156 PRO B N 1
ATOM 3954 C CA . PRO B 1 156 ? 3.527 5.562 26.219 1 97.06 156 PRO B CA 1
ATOM 3955 C C . PRO B 1 156 ? 2.543 4.805 27.109 1 97.06 156 PRO B C 1
ATOM 3957 O O . PRO B 1 156 ? 1.88 3.873 26.641 1 97.06 156 PRO B O 1
ATOM 3960 N N . ARG B 1 157 ? 2.445 5.219 28.359 1 96.81 157 ARG B N 1
ATOM 3961 C CA . ARG B 1 157 ? 1.521 4.578 29.297 1 96.81 157 ARG B CA 1
ATOM 3962 C C . ARG B 1 157 ? 0.079 4.715 28.812 1 96.81 157 ARG B C 1
ATOM 3964 O O . ARG B 1 157 ? -0.659 3.73 28.766 1 96.81 157 ARG B O 1
ATOM 3971 N N . ARG B 1 158 ? -0.253 5.902 28.422 1 96.12 158 ARG B N 1
ATOM 3972 C CA . ARG B 1 158 ? -1.619 6.16 27.984 1 96.12 158 ARG B CA 1
ATOM 3973 C C . ARG B 1 158 ? -1.897 5.484 26.641 1 96.12 158 ARG B C 1
ATOM 3975 O O . ARG B 1 158 ? -3.004 4.992 26.406 1 96.12 158 ARG B O 1
ATOM 3982 N N . ALA B 1 159 ? -0.918 5.484 25.797 1 97.62 159 ALA B N 1
ATOM 3983 C CA . ALA B 1 159 ? -1.051 4.805 24.516 1 97.62 159 ALA B CA 1
ATOM 3984 C C . ALA B 1 159 ? -1.285 3.309 24.703 1 97.62 159 ALA B C 1
ATOM 3986 O O . ALA B 1 159 ? -2.139 2.719 24.031 1 97.62 159 ALA B O 1
ATOM 3987 N N . ARG B 1 160 ? -0.559 2.744 25.625 1 98 160 ARG B N 1
ATOM 3988 C CA . ARG B 1 160 ? -0.714 1.326 25.938 1 98 160 ARG B CA 1
ATOM 3989 C C . ARG B 1 160 ? -2.113 1.032 26.469 1 98 160 ARG B C 1
ATOM 3991 O O . ARG B 1 160 ? -2.752 0.065 26.047 1 98 160 ARG B O 1
ATOM 3998 N N . GLU B 1 161 ? -2.545 1.879 27.359 1 97.25 161 GLU B N 1
ATOM 3999 C CA . GLU B 1 161 ? -3.877 1.702 27.938 1 97.25 161 GLU B CA 1
ATOM 4000 C C . GLU B 1 161 ? -4.953 1.76 26.859 1 97.25 161 GLU B C 1
ATOM 4002 O O . GLU B 1 161 ? -5.883 0.95 26.859 1 97.25 161 GLU B O 1
ATOM 4007 N N . LEU B 1 162 ? -4.793 2.693 26 1 97.56 162 LEU B N 1
ATOM 4008 C CA . LEU B 1 162 ? -5.758 2.846 24.922 1 97.56 162 LEU B CA 1
ATOM 4009 C C . LEU B 1 162 ? -5.758 1.616 24.016 1 97.56 162 LEU B C 1
ATOM 4011 O O . LEU B 1 162 ? -6.82 1.09 23.688 1 97.56 162 LEU B O 1
ATOM 4015 N N . THR B 1 163 ? -4.605 1.153 23.625 1 98.06 163 THR B N 1
ATOM 4016 C CA . THR B 1 163 ? -4.473 -0.031 22.781 1 98.06 163 THR B CA 1
ATOM 4017 C C . THR B 1 163 ? -5.094 -1.249 23.453 1 98.06 163 THR B C 1
ATOM 4019 O O . THR B 1 163 ? -5.797 -2.033 22.828 1 98.06 163 THR B O 1
ATOM 4022 N N . GLN B 1 164 ? -4.926 -1.376 24.719 1 97.88 164 GLN B N 1
ATOM 4023 C CA . GLN B 1 164 ? -5.457 -2.504 25.469 1 97.88 164 GLN B CA 1
ATOM 4024 C C . GLN B 1 164 ? -6.98 -2.463 25.531 1 97.88 164 GLN B C 1
ATOM 4026 O O . GLN B 1 164 ? -7.637 -3.502 25.438 1 97.88 164 GLN B O 1
ATOM 4031 N N . ARG B 1 165 ? -7.484 -1.281 25.703 1 97.94 165 ARG B N 1
ATOM 4032 C CA . ARG B 1 165 ? -8.938 -1.144 25.719 1 97.94 165 ARG B CA 1
ATOM 4033 C C . ARG B 1 165 ? -9.547 -1.558 24.375 1 97.94 165 ARG B C 1
ATOM 4035 O O . ARG B 1 165 ? -10.578 -2.23 24.344 1 97.94 165 ARG B O 1
ATOM 4042 N N . LEU B 1 166 ? -8.914 -1.171 23.328 1 98.5 166 LEU B N 1
ATOM 4043 C CA . LEU B 1 166 ? -9.398 -1.54 22 1 98.5 166 LEU B CA 1
ATOM 4044 C C . LEU B 1 166 ? -9.203 -3.031 21.75 1 98.5 166 LEU B C 1
ATOM 4046 O O . LEU B 1 166 ? -10.031 -3.668 21.094 1 98.5 166 LEU B O 1
ATOM 4050 N N . GLU B 1 167 ? -8.094 -3.564 22.234 1 97.75 167 GLU B N 1
ATOM 4051 C CA . GLU B 1 167 ? -7.785 -4.984 22.094 1 97.75 167 GLU B CA 1
ATOM 4052 C C . GLU B 1 167 ? -8.867 -5.848 22.75 1 97.75 167 GLU B C 1
ATOM 4054 O O . GLU B 1 167 ? -9.141 -6.957 22.281 1 97.75 167 GLU B O 1
ATOM 4059 N N . ALA B 1 168 ? -9.531 -5.379 23.75 1 97.94 168 ALA B N 1
ATOM 4060 C CA . ALA B 1 168 ? -10.531 -6.121 24.516 1 97.94 168 ALA B CA 1
ATOM 4061 C C . ALA B 1 168 ? -11.836 -6.246 23.719 1 97.94 168 ALA B C 1
ATOM 4063 O O . ALA B 1 168 ? -12.711 -7.035 24.078 1 97.94 168 ALA B O 1
ATOM 4064 N N . ILE B 1 169 ? -12 -5.512 22.656 1 98.5 169 ILE B N 1
ATOM 4065 C CA . ILE B 1 169 ? -13.211 -5.562 21.844 1 98.5 169 ILE B CA 1
ATOM 4066 C C . ILE B 1 169 ? -13.039 -6.594 20.734 1 98.5 169 ILE B C 1
ATOM 4068 O O . ILE B 1 169 ? -12.297 -6.363 19.766 1 98.5 169 ILE B O 1
ATOM 4072 N N . PRO B 1 170 ? -13.688 -7.641 20.719 1 97.69 170 PRO B N 1
ATOM 4073 C CA . PRO B 1 170 ? -13.367 -8.797 19.875 1 97.69 170 PRO B CA 1
ATOM 4074 C C . PRO B 1 170 ? -13.477 -8.492 18.375 1 97.69 170 PRO B C 1
ATOM 4076 O O . PRO B 1 170 ? -12.664 -8.969 17.594 1 97.69 170 PRO B O 1
ATOM 4079 N N . HIS B 1 171 ? -14.461 -7.645 17.984 1 97.94 171 HIS B N 1
ATOM 4080 C CA . HIS B 1 171 ? -14.711 -7.465 16.562 1 97.94 171 HIS B CA 1
ATOM 4081 C C . HIS B 1 171 ? -13.727 -6.465 15.953 1 97.94 171 HIS B C 1
ATOM 4083 O O . HIS B 1 171 ? -13.609 -6.375 14.727 1 97.94 171 HIS B O 1
ATOM 4089 N N . VAL B 1 172 ? -13.055 -5.676 16.781 1 98.62 172 VAL B N 1
ATOM 4090 C CA . VAL B 1 172 ? -12 -4.801 16.281 1 98.62 172 VAL B CA 1
ATOM 4091 C C . VAL B 1 172 ? -10.766 -5.633 15.922 1 98.62 172 VAL B C 1
ATOM 4093 O O . VAL B 1 172 ? -10.266 -6.395 16.75 1 98.62 172 VAL B O 1
ATOM 4096 N N . LYS B 1 173 ? -10.32 -5.492 14.664 1 98.69 173 LYS B N 1
ATOM 4097 C CA . LYS B 1 173 ? -9.188 -6.301 14.227 1 98.69 173 LYS B CA 1
ATOM 4098 C C . LYS B 1 173 ? -7.973 -5.426 13.914 1 98.69 173 LYS B C 1
ATOM 4100 O O . LYS B 1 173 ? -6.832 -5.891 13.992 1 98.69 173 LYS B O 1
ATOM 4105 N N . ILE B 1 174 ? -8.242 -4.121 13.641 1 98.75 174 ILE B N 1
ATOM 4106 C CA . ILE B 1 174 ? -7.168 -3.232 13.203 1 98.75 174 ILE B CA 1
ATOM 4107 C C . ILE B 1 174 ? -7.18 -1.96 14.055 1 98.75 174 ILE B C 1
ATOM 4109 O O . ILE B 1 174 ? -8.242 -1.372 14.289 1 98.75 174 ILE B O 1
ATOM 4113 N N . ILE B 1 175 ? -6.051 -1.582 14.5 1 98.81 175 ILE B N 1
ATOM 4114 C CA . ILE B 1 175 ? -5.812 -0.279 15.109 1 98.81 175 ILE B CA 1
ATOM 4115 C C . ILE B 1 175 ? -4.777 0.492 14.297 1 98.81 175 ILE B C 1
ATOM 4117 O O . ILE B 1 175 ? -3.648 0.029 14.109 1 98.81 175 ILE B O 1
ATOM 4121 N N . ARG B 1 176 ? -5.152 1.591 13.773 1 98.62 176 ARG B N 1
ATOM 4122 C CA . ARG B 1 176 ? -4.246 2.375 12.938 1 98.62 176 ARG B CA 1
ATOM 4123 C C . ARG B 1 176 ? -3.986 3.746 13.555 1 98.62 176 ARG B C 1
ATOM 4125 O O . ARG B 1 176 ? -4.926 4.457 13.914 1 98.62 176 ARG B O 1
ATOM 4132 N N . TRP B 1 177 ? -2.734 4.098 13.719 1 98.69 177 TRP B N 1
ATOM 4133 C CA . TRP B 1 177 ? -2.326 5.383 14.273 1 98.69 177 TRP B CA 1
ATOM 4134 C C . TRP B 1 177 ? -1.898 6.348 13.172 1 98.69 177 TRP B C 1
ATOM 4136 O O . TRP B 1 177 ? -0.971 6.055 12.414 1 98.69 177 TRP B O 1
ATOM 4146 N N . HIS B 1 178 ? -2.572 7.445 13.023 1 98.31 178 HIS B N 1
ATOM 4147 C CA . HIS B 1 178 ? -2.168 8.516 12.117 1 98.31 178 HIS B CA 1
ATOM 4148 C C . HIS B 1 178 ? -1.318 9.555 12.836 1 98.31 178 HIS B C 1
ATOM 4150 O O . HIS B 1 178 ? -1.769 10.164 13.812 1 98.31 178 HIS B O 1
ATOM 4156 N N . THR B 1 179 ? -0.145 9.789 12.344 1 98.62 179 THR B N 1
ATOM 4157 C CA . THR B 1 179 ? 0.751 10.633 13.125 1 98.62 179 THR B CA 1
ATOM 4158 C C . THR B 1 179 ? 1.795 11.289 12.227 1 98.62 179 THR B C 1
ATOM 4160 O O . THR B 1 179 ? 2.084 10.797 11.133 1 98.62 179 THR B O 1
ATOM 4163 N N . ARG B 1 180 ? 2.281 12.367 12.633 1 98.25 180 ARG B N 1
ATOM 4164 C CA . ARG B 1 180 ? 3.43 13.031 12.023 1 98.25 180 ARG B CA 1
ATOM 4165 C C . ARG B 1 180 ? 4.641 12.992 12.945 1 98.25 180 ARG B C 1
ATOM 4167 O O . ARG B 1 180 ? 5.688 13.562 12.641 1 98.25 180 ARG B O 1
ATOM 4174 N N . MET B 1 181 ? 4.586 12.344 14.023 1 98.19 181 MET B N 1
ATOM 4175 C CA . MET B 1 181 ? 5.527 12.422 15.133 1 98.19 181 MET B CA 1
ATOM 4176 C C . MET B 1 181 ? 6.91 11.938 14.719 1 98.19 181 MET B C 1
ATOM 4178 O O . MET B 1 181 ? 7.922 12.555 15.062 1 98.19 181 MET B O 1
ATOM 4182 N N . PRO B 1 182 ? 6.984 10.875 13.906 1 98.69 182 PRO B N 1
ATOM 4183 C CA . PRO B 1 182 ? 8.32 10.398 13.547 1 98.69 182 PRO B CA 1
ATOM 4184 C C . PRO B 1 182 ? 9.172 11.477 12.875 1 98.69 182 PRO B C 1
ATOM 4186 O O . PRO B 1 182 ? 10.391 11.516 13.062 1 98.69 182 PRO B O 1
ATOM 4189 N N . VAL B 1 183 ? 8.516 12.422 12.148 1 98.38 183 VAL B N 1
ATOM 4190 C CA . VAL B 1 183 ? 9.297 13.445 11.469 1 98.38 183 VAL B CA 1
ATOM 4191 C C . VAL B 1 183 ? 9.273 14.742 12.281 1 98.38 183 VAL B C 1
ATOM 4193 O O . VAL B 1 183 ? 10.227 15.523 12.234 1 98.38 183 VAL B O 1
ATOM 4196 N N . ALA B 1 184 ? 8.242 14.945 13.055 1 97.94 184 ALA B N 1
ATOM 4197 C CA . ALA B 1 184 ? 8.055 16.219 13.758 1 97.94 184 ALA B CA 1
ATOM 4198 C C . ALA B 1 184 ? 8.742 16.203 15.117 1 97.94 184 ALA B C 1
ATOM 4200 O O . ALA B 1 184 ? 9.281 17.219 15.555 1 97.94 184 ALA B O 1
ATOM 4201 N N . LYS B 1 185 ? 8.711 15.125 15.766 1 97.56 185 LYS B N 1
ATOM 4202 C CA . LYS B 1 185 ? 9.312 14.93 17.078 1 97.56 185 LYS B CA 1
ATOM 4203 C C . LYS B 1 185 ? 9.789 13.492 17.266 1 97.56 185 LYS B C 1
ATOM 4205 O O . LYS B 1 185 ? 9.281 12.773 18.141 1 97.56 185 LYS B O 1
ATOM 4210 N N . PRO B 1 186 ? 10.844 13.125 16.578 1 97.88 186 PRO B N 1
ATOM 4211 C CA . PRO B 1 186 ? 11.273 11.727 16.531 1 97.88 186 PRO B CA 1
ATOM 4212 C C . PRO B 1 186 ? 11.703 11.188 17.891 1 97.88 186 PRO B C 1
ATOM 4214 O O . PRO B 1 186 ? 11.633 9.977 18.125 1 97.88 186 PRO B O 1
ATOM 4217 N N . ASP B 1 187 ? 12.062 12.031 18.844 1 96.12 187 ASP B N 1
ATOM 4218 C CA . ASP B 1 187 ? 12.562 11.594 20.141 1 96.12 187 ASP B CA 1
ATOM 4219 C C . ASP B 1 187 ? 11.461 10.906 20.953 1 96.12 187 ASP B C 1
ATOM 4221 O O . ASP B 1 187 ? 11.75 10.133 21.859 1 96.12 187 ASP B O 1
ATOM 4225 N N . ILE B 1 188 ? 10.273 11.188 20.594 1 96 188 ILE B N 1
ATOM 4226 C CA . ILE B 1 188 ? 9.133 10.609 21.312 1 96 188 ILE B CA 1
ATOM 4227 C C . ILE B 1 188 ? 8.898 9.188 20.828 1 96 188 ILE B C 1
ATOM 4229 O O . ILE B 1 188 ? 8.43 8.336 21.594 1 96 188 ILE B O 1
ATOM 4233 N N . VAL B 1 189 ? 9.234 8.891 19.578 1 98 189 VAL B N 1
ATOM 4234 C CA . VAL B 1 189 ? 8.922 7.605 18.969 1 98 189 VAL B CA 1
ATOM 4235 C C . VAL B 1 189 ? 10.062 6.621 19.234 1 98 189 VAL B C 1
ATOM 4237 O O . VAL B 1 189 ? 10.766 6.219 18.297 1 98 189 VAL B O 1
ATOM 4240 N N . THR B 1 190 ? 10.125 6.223 20.469 1 97.94 190 THR B N 1
ATOM 4241 C CA . THR B 1 190 ? 11.164 5.301 20.922 1 97.94 190 THR B CA 1
ATOM 4242 C C . THR B 1 190 ? 10.711 3.855 20.766 1 97.94 190 THR B C 1
ATOM 4244 O O . THR B 1 190 ? 9.555 3.596 20.406 1 97.94 190 THR B O 1
ATOM 4247 N N . ALA B 1 191 ? 11.633 2.932 21.016 1 97.56 191 ALA B N 1
ATOM 4248 C CA . ALA B 1 191 ? 11.281 1.515 21.031 1 97.56 191 ALA B CA 1
ATOM 4249 C C . ALA B 1 191 ? 10.219 1.229 22.078 1 97.56 191 ALA B C 1
ATOM 4251 O O . ALA B 1 191 ? 9.344 0.384 21.875 1 97.56 191 ALA B O 1
ATOM 4252 N N . GLU B 1 192 ? 10.32 1.96 23.156 1 97.62 192 GLU B N 1
ATOM 4253 C CA . GLU B 1 192 ? 9.32 1.817 24.219 1 97.62 192 GLU B CA 1
ATOM 4254 C C . GLU B 1 192 ? 7.934 2.23 23.734 1 97.62 192 GLU B C 1
ATOM 4256 O O . GLU B 1 192 ? 6.941 1.56 24.016 1 97.62 192 GLU B O 1
ATOM 4261 N N . TYR B 1 193 ? 7.895 3.326 23.031 1 98.44 193 TYR B N 1
ATOM 4262 C CA . TYR B 1 193 ? 6.609 3.773 22.516 1 98.44 193 TYR B CA 1
ATOM 4263 C C . TYR B 1 193 ? 6.043 2.764 21.516 1 98.44 193 TYR B C 1
ATOM 4265 O O . TYR B 1 193 ? 4.844 2.479 21.531 1 98.44 193 TYR B O 1
ATOM 4273 N N . ALA B 1 194 ? 6.91 2.238 20.672 1 98.44 194 ALA B N 1
ATOM 4274 C CA . ALA B 1 194 ? 6.488 1.216 19.719 1 98.44 194 ALA B CA 1
ATOM 4275 C C . ALA B 1 194 ? 5.871 0.018 20.438 1 98.44 194 ALA B C 1
ATOM 4277 O O . ALA B 1 194 ? 4.82 -0.483 20.031 1 98.44 194 ALA B O 1
ATOM 4278 N N . GLN B 1 195 ? 6.473 -0.385 21.5 1 97.88 195 GLN B N 1
ATOM 4279 C CA . GLN B 1 195 ? 5.949 -1.5 22.281 1 97.88 195 GLN B CA 1
ATOM 4280 C C . GLN B 1 195 ? 4.609 -1.145 22.922 1 97.88 195 GLN B C 1
ATOM 4282 O O . GLN B 1 195 ? 3.732 -2.002 23.047 1 97.88 195 GLN B O 1
ATOM 4287 N N . ALA B 1 196 ? 4.477 0.114 23.25 1 97.94 196 ALA B N 1
ATOM 4288 C CA . ALA B 1 196 ? 3.27 0.567 23.922 1 97.94 196 ALA B CA 1
ATOM 4289 C C . ALA B 1 196 ? 2.055 0.476 23.016 1 97.94 196 ALA B C 1
ATOM 4291 O O . ALA B 1 196 ? 0.942 0.203 23.469 1 97.94 196 ALA B 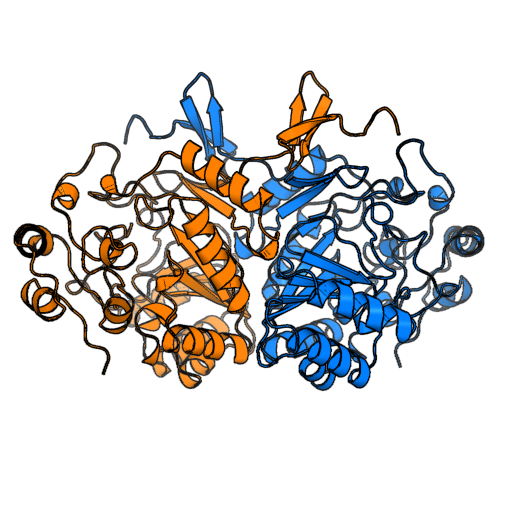O 1
ATOM 4292 N N . ILE B 1 197 ? 2.27 0.638 21.734 1 98.25 197 ILE B N 1
ATOM 4293 C CA . ILE B 1 197 ? 1.096 0.707 20.859 1 98.25 197 ILE B CA 1
ATOM 4294 C C . ILE B 1 197 ? 0.872 -0.646 20.188 1 98.25 197 ILE B C 1
ATOM 4296 O O . ILE B 1 197 ? -0.116 -0.834 19.484 1 98.25 197 ILE B O 1
ATOM 4300 N N . LYS B 1 198 ? 1.711 -1.611 20.438 1 96.56 198 LYS B N 1
ATOM 4301 C CA . LYS B 1 198 ? 1.539 -2.953 19.891 1 96.56 198 LYS B CA 1
ATOM 4302 C C . LYS B 1 198 ? 0.374 -3.676 20.562 1 96.56 198 LYS B C 1
ATOM 4304 O O . LYS B 1 198 ? -0.026 -3.32 21.672 1 96.56 198 LYS B O 1
ATOM 4309 N N . SER B 1 199 ? -0.138 -4.555 19.875 1 91.94 199 SER B N 1
ATOM 4310 C CA . SER B 1 199 ? -1.179 -5.438 20.391 1 91.94 199 SER B CA 1
ATOM 4311 C C . SER B 1 199 ? -0.845 -6.902 20.109 1 91.94 199 SER B C 1
ATOM 4313 O O . SER B 1 199 ? -0.201 -7.223 19.109 1 91.94 199 SER B O 1
ATOM 4315 N N . SER B 1 200 ? -1.3 -7.75 20.984 1 85.31 200 SER B N 1
ATOM 4316 C CA . SER B 1 200 ? -1.043 -9.18 20.828 1 85.31 200 SER B CA 1
ATOM 4317 C C . SER B 1 200 ? -2.092 -9.836 19.938 1 85.31 200 SER B C 1
ATOM 4319 O O . SER B 1 200 ? -1.855 -10.906 19.375 1 85.31 200 SER B O 1
ATOM 4321 N N . THR B 1 201 ? -3.182 -9.164 19.828 1 92 201 THR B N 1
ATOM 4322 C CA . THR B 1 201 ? -4.254 -9.875 19.141 1 92 201 THR B CA 1
ATOM 4323 C C . THR B 1 201 ? -4.746 -9.062 17.938 1 92 201 THR B C 1
ATOM 4325 O O . THR B 1 201 ? -5.488 -9.57 17.094 1 92 201 THR B O 1
ATOM 4328 N N . LYS B 1 202 ? -4.414 -7.793 17.891 1 97.31 202 LYS B N 1
ATOM 4329 C CA . LYS B 1 202 ? -4.84 -6.93 16.797 1 97.31 202 LYS B CA 1
ATOM 4330 C C . LYS B 1 202 ? -3.648 -6.508 15.938 1 97.31 202 LYS B C 1
ATOM 4332 O O . LYS B 1 202 ? -2.514 -6.465 16.422 1 97.31 202 LYS B O 1
ATOM 4337 N N . SER B 1 203 ? -3.928 -6.293 14.727 1 98.38 203 SER B N 1
ATOM 4338 C CA . SER B 1 203 ? -2.9 -5.715 13.867 1 98.38 203 SER B CA 1
ATOM 4339 C C . SER B 1 203 ? -2.844 -4.199 14.008 1 98.38 203 SER B C 1
ATOM 4341 O O . SER B 1 203 ? -3.867 -3.52 13.906 1 98.38 203 SER B O 1
ATOM 4343 N N . VAL B 1 204 ? -1.66 -3.676 14.281 1 98.69 204 VAL B N 1
ATOM 4344 C CA . VAL B 1 204 ? -1.453 -2.24 14.43 1 98.69 204 VAL B CA 1
ATOM 4345 C C . VAL B 1 204 ? -0.692 -1.696 13.227 1 98.69 204 VAL B C 1
ATOM 4347 O O . VAL B 1 204 ? 0.324 -2.264 12.812 1 98.69 204 VAL B O 1
ATOM 4350 N N . PHE B 1 205 ? -1.224 -0.675 12.617 1 98.81 205 PHE B N 1
ATOM 4351 C CA . PHE B 1 205 ? -0.586 0.066 11.539 1 98.81 205 PHE B CA 1
ATOM 4352 C C . PHE B 1 205 ? -0.31 1.505 11.953 1 98.81 205 PHE B C 1
ATOM 4354 O O . PHE B 1 205 ? -1.022 2.062 12.789 1 98.81 205 PHE B O 1
ATOM 4361 N N . VAL B 1 206 ? 0.727 2.08 11.391 1 98.88 206 VAL B N 1
ATOM 4362 C CA . VAL B 1 206 ? 0.988 3.504 11.57 1 98.88 206 VAL B CA 1
ATOM 4363 C C . VAL B 1 206 ? 1.028 4.199 10.211 1 98.88 206 VAL B C 1
ATOM 4365 O O . VAL B 1 206 ? 1.711 3.74 9.289 1 98.88 206 VAL B O 1
ATOM 4368 N N . ALA B 1 207 ? 0.258 5.184 10.055 1 98.81 207 ALA B N 1
ATOM 4369 C CA . ALA B 1 207 ? 0.283 6.039 8.875 1 98.81 207 ALA B CA 1
ATOM 4370 C C . ALA B 1 207 ? 1.068 7.32 9.141 1 98.81 207 ALA B C 1
ATOM 4372 O O . ALA B 1 207 ? 0.649 8.156 9.945 1 98.81 207 ALA B O 1
ATOM 4373 N N . LEU B 1 208 ? 2.121 7.48 8.461 1 98.88 208 LEU B N 1
ATOM 4374 C CA . LEU B 1 208 ? 2.988 8.641 8.633 1 98.88 208 LEU B CA 1
ATOM 4375 C C . LEU B 1 208 ? 2.588 9.766 7.688 1 98.88 208 LEU B C 1
ATOM 4377 O O . LEU B 1 208 ? 2.48 9.555 6.477 1 98.88 208 LEU B O 1
ATOM 4381 N N . HIS B 1 209 ? 2.387 10.859 8.234 1 98.75 209 HIS B N 1
ATOM 4382 C CA . HIS B 1 209 ? 2.18 12.062 7.438 1 98.75 209 HIS B CA 1
ATOM 4383 C C . HIS B 1 209 ? 3.5 12.766 7.152 1 98.75 209 HIS B C 1
ATOM 4385 O O . HIS B 1 209 ? 4.188 13.211 8.078 1 98.75 209 HIS B O 1
ATOM 4391 N N . ALA B 1 210 ? 3.875 12.852 5.977 1 98.88 210 ALA B N 1
ATOM 4392 C CA . ALA B 1 210 ? 5.039 13.594 5.5 1 98.88 210 ALA B CA 1
ATOM 4393 C C . ALA B 1 210 ? 4.824 14.094 4.074 1 98.88 210 ALA B C 1
ATOM 4395 O O . ALA B 1 210 ? 4.145 13.438 3.277 1 98.88 210 ALA B O 1
ATOM 4396 N N . ASN B 1 211 ? 5.434 15.25 3.756 1 98.88 211 ASN B N 1
ATOM 4397 C CA . ASN B 1 211 ? 5.109 15.859 2.471 1 98.88 211 ASN B CA 1
ATOM 4398 C C . ASN B 1 211 ? 6.367 16.172 1.662 1 98.88 211 ASN B C 1
ATOM 4400 O O . ASN B 1 211 ? 6.281 16.625 0.518 1 98.88 211 ASN B O 1
ATOM 4404 N N . HIS B 1 212 ? 7.508 15.969 2.188 1 98.75 212 HIS B N 1
ATOM 4405 C CA . HIS B 1 212 ? 8.758 16.219 1.479 1 98.75 212 HIS B CA 1
ATOM 4406 C C . HIS B 1 212 ? 9.875 15.328 1.999 1 98.75 212 HIS B C 1
ATOM 4408 O O . HIS B 1 212 ? 9.953 15.055 3.201 1 98.75 212 HIS B O 1
ATOM 4414 N N . ALA B 1 213 ? 10.805 14.977 1.11 1 98.75 213 ALA B N 1
ATOM 4415 C CA . ALA B 1 213 ? 11.898 14.078 1.468 1 98.75 213 ALA B CA 1
ATOM 4416 C C . ALA B 1 213 ? 12.812 14.703 2.52 1 98.75 213 ALA B C 1
ATOM 4418 O O . ALA B 1 213 ? 13.367 14.008 3.369 1 98.75 213 ALA B O 1
ATOM 4419 N N . ASN B 1 214 ? 12.922 16.016 2.521 1 98.31 214 ASN B N 1
ATOM 4420 C CA . ASN B 1 214 ? 13.805 16.734 3.428 1 98.31 214 ASN B CA 1
ATOM 4421 C C . ASN B 1 214 ? 13.352 16.609 4.879 1 98.31 214 ASN B C 1
ATOM 4423 O O . ASN B 1 214 ? 14.109 16.906 5.801 1 98.31 214 ASN B O 1
ATOM 4427 N N . GLU B 1 215 ? 12.148 16.156 5.117 1 98.56 215 GLU B N 1
ATOM 4428 C CA . GLU B 1 215 ? 11.641 16 6.48 1 98.56 215 GLU B CA 1
ATOM 4429 C C . GLU B 1 215 ? 12.273 14.805 7.176 1 98.56 215 GLU B C 1
ATOM 4431 O O . GLU B 1 215 ? 12.148 14.648 8.391 1 98.56 215 GLU B O 1
ATOM 4436 N N . PHE B 1 216 ? 12.914 13.969 6.441 1 98.69 216 PHE B N 1
ATOM 4437 C CA . PHE B 1 216 ? 13.453 12.727 6.98 1 98.69 216 PHE B CA 1
ATOM 4438 C C . PHE B 1 216 ? 14.891 12.922 7.461 1 98.69 216 PHE B C 1
ATOM 4440 O O . PHE B 1 216 ? 15.836 12.523 6.781 1 98.69 216 PHE B O 1
ATOM 4447 N N . SER B 1 217 ? 15.07 13.477 8.609 1 98 217 SER B N 1
ATOM 4448 C CA . SER B 1 217 ? 16.359 13.508 9.289 1 98 217 SER B CA 1
ATOM 4449 C C . SER B 1 217 ? 16.781 12.109 9.734 1 98 217 SER B C 1
ATOM 4451 O O . SER B 1 217 ? 16.016 11.164 9.641 1 98 217 SER B O 1
ATOM 4453 N N . ASN B 1 218 ? 18 11.961 10.195 1 97.88 218 ASN B N 1
ATOM 4454 C CA . ASN B 1 218 ? 18.453 10.68 10.727 1 97.88 218 ASN B CA 1
ATOM 4455 C C . ASN B 1 218 ? 17.594 10.234 11.914 1 97.88 218 ASN B C 1
ATOM 4457 O O . ASN B 1 218 ? 17.281 9.055 12.047 1 97.88 218 ASN B O 1
ATOM 4461 N N . ALA B 1 219 ? 17.25 11.219 12.734 1 98.06 219 ALA B N 1
ATOM 4462 C CA . ALA B 1 219 ? 16.406 10.914 13.891 1 98.06 219 ALA B CA 1
ATOM 4463 C C . ALA B 1 219 ? 15.023 10.438 13.438 1 98.06 219 ALA B C 1
ATOM 4465 O O . ALA B 1 219 ? 14.453 9.516 14.039 1 98.06 219 ALA B O 1
ATOM 4466 N N . ALA B 1 220 ? 14.516 11.047 12.414 1 98.62 220 ALA B N 1
ATOM 4467 C CA . ALA B 1 220 ? 13.219 10.648 11.875 1 98.62 220 ALA B CA 1
ATOM 4468 C C . ALA B 1 220 ? 13.273 9.219 11.328 1 98.62 220 ALA B C 1
ATOM 4470 O O . ALA B 1 220 ? 12.375 8.414 11.594 1 98.62 220 ALA B O 1
ATOM 4471 N N . LYS B 1 221 ? 14.32 8.938 10.602 1 98.56 221 LYS B N 1
ATOM 4472 C CA . LYS B 1 221 ? 14.5 7.602 10.055 1 98.56 221 LYS B CA 1
ATOM 4473 C C . LYS B 1 221 ? 14.578 6.555 11.164 1 98.56 221 LYS B C 1
ATOM 4475 O O . LYS B 1 221 ? 13.977 5.484 11.055 1 98.56 221 LYS B O 1
ATOM 4480 N N . GLN B 1 222 ? 15.242 6.895 12.172 1 98.38 222 GLN B N 1
ATOM 4481 C CA . GLN B 1 222 ? 15.359 5.977 13.305 1 98.38 222 GLN B CA 1
ATOM 4482 C C . GLN B 1 222 ? 14.016 5.77 13.984 1 98.38 222 GLN B C 1
ATOM 4484 O O . GLN B 1 222 ? 13.688 4.652 14.398 1 98.38 222 GLN B O 1
ATOM 4489 N N . ALA B 1 223 ? 13.297 6.844 14.141 1 98.81 223 ALA B N 1
ATOM 4490 C CA . ALA B 1 223 ? 11.961 6.742 14.727 1 98.81 223 ALA B CA 1
ATOM 4491 C C . ALA B 1 223 ? 11.078 5.797 13.922 1 98.81 223 ALA B C 1
ATOM 4493 O O . ALA B 1 223 ? 10.375 4.957 14.484 1 98.81 223 ALA B O 1
ATOM 4494 N N . CYS B 1 224 ? 11.133 5.879 12.602 1 98.81 224 CYS B N 1
ATOM 4495 C CA . CYS B 1 224 ? 10.391 4.973 11.734 1 98.81 224 CYS B CA 1
ATOM 4496 C C . CYS B 1 224 ? 10.867 3.537 11.906 1 98.81 224 CYS B C 1
ATOM 4498 O O . CYS B 1 224 ? 10.055 2.613 12 1 98.81 224 CYS B O 1
ATOM 4500 N N . ALA B 1 225 ? 12.156 3.377 12.008 1 98.5 225 ALA B N 1
ATOM 4501 C CA . ALA B 1 225 ? 12.734 2.049 12.18 1 98.5 225 ALA B CA 1
ATOM 4502 C C . ALA B 1 225 ? 12.289 1.421 13.492 1 98.5 225 ALA B C 1
ATOM 4504 O O . ALA B 1 225 ? 12.047 0.213 13.562 1 98.5 225 ALA B O 1
ATOM 4505 N N . ASN B 1 226 ? 12.172 2.221 14.539 1 98.62 226 ASN B N 1
ATOM 4506 C CA . ASN B 1 226 ? 11.711 1.715 15.828 1 98.62 226 ASN B CA 1
ATOM 4507 C C . ASN B 1 226 ? 10.336 1.067 15.719 1 98.62 226 ASN B C 1
ATOM 4509 O O . ASN B 1 226 ? 10.094 0.015 16.312 1 98.62 226 ASN B O 1
ATOM 4513 N N . LEU B 1 227 ? 9.492 1.691 14.953 1 98.75 227 LEU B N 1
ATOM 4514 C CA . LEU B 1 227 ? 8.141 1.174 14.773 1 98.75 227 LEU B CA 1
ATOM 4515 C C . LEU B 1 227 ? 8.156 -0.102 13.938 1 98.75 227 LEU B C 1
ATOM 4517 O O . LEU B 1 227 ? 7.598 -1.122 14.344 1 98.75 227 LEU B O 1
ATOM 4521 N N . ILE B 1 228 ? 8.852 -0.063 12.836 1 98.44 228 ILE B N 1
ATOM 4522 C CA . ILE B 1 228 ? 8.844 -1.172 11.883 1 98.44 228 ILE B CA 1
ATOM 4523 C C . ILE B 1 228 ? 9.562 -2.377 12.492 1 98.44 228 ILE B C 1
ATOM 4525 O O . ILE B 1 228 ? 9.109 -3.514 12.352 1 98.44 228 ILE B O 1
ATOM 4529 N N . ASP B 1 229 ? 10.617 -2.166 13.203 1 97.62 229 ASP B N 1
ATOM 4530 C CA . ASP B 1 229 ? 11.375 -3.252 13.82 1 97.62 229 ASP B CA 1
ATOM 4531 C C . ASP B 1 229 ? 10.578 -3.904 14.953 1 97.62 229 ASP B C 1
ATOM 4533 O O . ASP B 1 229 ? 10.891 -5.023 15.367 1 97.62 229 ASP B O 1
ATOM 4537 N N . ALA B 1 230 ? 9.602 -3.205 15.422 1 97.94 230 ALA B N 1
ATOM 4538 C CA . ALA B 1 230 ? 8.727 -3.777 16.438 1 97.94 230 ALA B CA 1
ATOM 4539 C C . ALA B 1 230 ? 7.617 -4.609 15.797 1 97.94 230 ALA B C 1
ATOM 4541 O O . ALA B 1 230 ? 6.785 -5.191 16.5 1 97.94 230 ALA B O 1
ATOM 4542 N N . GLY B 1 231 ? 7.613 -4.676 14.508 1 97.81 231 GLY B N 1
ATOM 4543 C CA . GLY B 1 231 ? 6.609 -5.465 13.805 1 97.81 231 GLY B CA 1
ATOM 4544 C C . GLY B 1 231 ? 5.383 -4.66 13.422 1 97.81 231 GLY B C 1
ATOM 4545 O O . GLY B 1 231 ? 4.324 -5.227 13.141 1 97.81 231 GLY B O 1
ATOM 4546 N N . ILE B 1 232 ? 5.473 -3.311 13.422 1 98.62 232 ILE B N 1
ATOM 4547 C CA . ILE B 1 232 ? 4.363 -2.441 13.055 1 98.62 232 ILE B CA 1
ATOM 4548 C C . ILE B 1 232 ? 4.543 -1.953 11.617 1 98.62 232 ILE B C 1
ATOM 4550 O O . ILE B 1 232 ? 5.441 -1.159 11.336 1 98.62 232 ILE B O 1
ATOM 4554 N N . PRO B 1 233 ? 3.695 -2.41 10.727 1 98.69 233 PRO B N 1
ATOM 4555 C CA . PRO B 1 233 ? 3.789 -1.879 9.359 1 98.69 233 PRO B CA 1
ATOM 4556 C C . PRO B 1 233 ? 3.436 -0.396 9.281 1 98.69 233 PRO B C 1
ATOM 4558 O O . PRO B 1 233 ? 2.564 0.075 10.016 1 98.69 233 PRO B O 1
ATOM 4561 N N . MET B 1 234 ? 4.121 0.294 8.398 1 98.88 234 MET B N 1
ATOM 4562 C CA . MET B 1 234 ? 3.861 1.717 8.195 1 98.88 234 MET B CA 1
ATOM 4563 C C . MET B 1 234 ? 3.416 1.994 6.766 1 98.88 234 MET B C 1
ATOM 4565 O O . MET B 1 234 ? 3.924 1.384 5.824 1 98.88 234 MET B O 1
ATOM 4569 N N . VAL B 1 235 ? 2.453 2.852 6.637 1 98.75 235 VAL B N 1
ATOM 4570 C CA . VAL B 1 235 ? 2.057 3.449 5.367 1 98.75 235 VAL B CA 1
ATOM 4571 C C . VAL B 1 235 ? 2.193 4.969 5.445 1 98.75 235 VAL B C 1
ATOM 4573 O O . VAL B 1 235 ? 2.41 5.523 6.523 1 98.75 235 VAL B O 1
ATOM 4576 N N . SER B 1 236 ? 2.133 5.602 4.273 1 98.56 236 SER B N 1
ATOM 4577 C CA . SER B 1 236 ? 2.279 7.055 4.309 1 98.56 236 SER B CA 1
ATOM 4578 C C . SER B 1 236 ? 0.993 7.75 3.877 1 98.56 236 SER B C 1
ATOM 4580 O O . SER B 1 236 ? 0.196 7.184 3.125 1 98.56 236 SER B O 1
ATOM 4582 N N . GLN B 1 237 ? 0.812 8.906 4.355 1 97.75 237 GLN B N 1
ATOM 4583 C CA . GLN B 1 237 ? -0.155 9.883 3.871 1 97.75 237 GLN B CA 1
ATOM 4584 C C . GLN B 1 237 ? 0.516 11.227 3.578 1 97.75 237 GLN B C 1
ATOM 4586 O O . GLN B 1 237 ? 1.229 11.766 4.426 1 97.75 237 GLN B O 1
ATOM 4591 N N . SER B 1 238 ? 0.313 11.656 2.41 1 98.69 238 SER B N 1
ATOM 4592 C CA . SER B 1 238 ? 0.833 12.953 1.996 1 98.69 238 SER B CA 1
ATOM 4593 C C . SER B 1 238 ? -0.269 13.828 1.406 1 98.69 238 SER B C 1
ATOM 4595 O O . SER B 1 238 ? -1.312 13.32 0.987 1 98.69 238 SER B O 1
ATOM 4597 N N . VAL B 1 239 ? -0.072 15.086 1.458 1 98.69 239 VAL B N 1
ATOM 4598 C CA . VAL B 1 239 ? -0.944 16.047 0.794 1 98.69 239 VAL B CA 1
ATOM 4599 C C . VAL B 1 239 ? -0.193 16.719 -0.352 1 98.69 239 VAL B C 1
ATOM 4601 O O . VAL B 1 239 ? 0.964 17.125 -0.195 1 98.69 239 VAL B O 1
ATOM 4604 N N . LEU B 1 240 ? -0.819 16.75 -1.482 1 98.75 240 LEU B N 1
ATOM 4605 C CA . LEU B 1 240 ? -0.23 17.438 -2.627 1 98.75 240 LEU B CA 1
ATOM 4606 C C . LEU B 1 240 ? -0.307 18.953 -2.453 1 98.75 240 LEU B C 1
ATOM 4608 O O . LEU B 1 240 ? -1.386 19.531 -2.566 1 98.75 240 LEU B O 1
ATOM 4612 N N . LEU B 1 241 ? 0.85 19.578 -2.291 1 98.5 241 LEU B N 1
ATOM 4613 C CA . LEU B 1 241 ? 0.875 20.984 -1.898 1 98.5 241 LEU B CA 1
ATOM 4614 C C . LEU B 1 241 ? 1.702 21.797 -2.881 1 98.5 241 LEU B C 1
ATOM 4616 O O . LEU B 1 241 ? 2.873 21.5 -3.117 1 98.5 241 LEU B O 1
ATOM 4620 N N . LYS B 1 242 ? 1.125 22.875 -3.367 1 97.88 242 LYS B N 1
ATOM 4621 C CA . LYS B 1 242 ? 1.829 23.828 -4.23 1 97.88 242 LYS B CA 1
ATOM 4622 C C . LYS B 1 242 ? 3.062 24.391 -3.539 1 97.88 242 LYS B C 1
ATOM 4624 O O . LYS B 1 242 ? 2.98 24.875 -2.404 1 97.88 242 LYS B O 1
ATOM 4629 N N . GLY B 1 243 ? 4.176 24.234 -4.184 1 96.88 243 GLY B N 1
ATOM 4630 C CA . GLY B 1 243 ? 5.41 24.781 -3.646 1 96.88 243 GLY B CA 1
ATOM 4631 C C . GLY B 1 243 ? 6.129 23.828 -2.709 1 96.88 243 GLY B C 1
ATOM 4632 O O . GLY B 1 243 ? 7.211 24.141 -2.209 1 96.88 243 GLY B O 1
ATOM 4633 N N . VAL B 1 244 ? 5.582 22.688 -2.416 1 98.06 244 VAL B N 1
ATOM 4634 C CA . VAL B 1 244 ? 6.188 21.75 -1.482 1 98.06 244 VAL B CA 1
ATOM 4635 C C . VAL B 1 244 ? 6.562 20.453 -2.219 1 98.06 244 VAL B C 1
ATOM 4637 O O . VAL B 1 244 ? 7.734 20.078 -2.24 1 98.06 244 VAL B O 1
ATOM 4640 N N . ASN B 1 245 ? 5.617 19.828 -2.84 1 98.56 245 ASN B N 1
ATOM 4641 C CA . ASN B 1 245 ? 5.844 18.578 -3.539 1 98.56 245 ASN B CA 1
ATOM 4642 C C . ASN B 1 245 ? 5.07 18.516 -4.852 1 98.56 245 ASN B C 1
ATOM 4644 O O . ASN B 1 245 ? 4.75 17.422 -5.34 1 98.56 245 ASN B O 1
ATOM 4648 N N . ASP B 1 246 ? 4.781 19.641 -5.52 1 98.25 246 ASP B N 1
ATOM 4649 C CA . ASP B 1 246 ? 3.906 19.734 -6.688 1 98.25 246 ASP B CA 1
ATOM 4650 C C . ASP B 1 246 ? 4.707 19.641 -7.98 1 98.25 246 ASP B C 1
ATOM 4652 O O . ASP B 1 246 ? 4.379 20.297 -8.977 1 98.25 246 ASP B O 1
ATOM 4656 N N . ASN B 1 247 ? 5.77 18.984 -7.953 1 98.12 247 ASN B N 1
ATOM 4657 C CA . ASN B 1 247 ? 6.508 18.625 -9.156 1 98.12 247 ASN B CA 1
ATOM 4658 C C . ASN B 1 247 ? 7.035 17.188 -9.086 1 98.12 247 ASN B C 1
ATOM 4660 O O . ASN B 1 247 ? 7.094 16.609 -8 1 98.12 247 ASN B O 1
ATOM 4664 N N . LEU B 1 248 ? 7.375 16.688 -10.219 1 97.88 248 LEU B N 1
ATOM 4665 C CA . LEU B 1 248 ? 7.656 15.266 -10.344 1 97.88 248 LEU B CA 1
ATOM 4666 C C . LEU B 1 248 ? 8.898 14.891 -9.539 1 97.88 248 LEU B C 1
ATOM 4668 O O . LEU B 1 248 ? 8.922 13.844 -8.883 1 97.88 248 LEU B O 1
ATOM 4672 N N . ASP B 1 249 ? 9.891 15.695 -9.523 1 98.12 249 ASP B N 1
ATOM 4673 C CA . ASP B 1 249 ? 11.133 15.391 -8.82 1 98.12 249 ASP B CA 1
ATOM 4674 C C . ASP B 1 249 ? 10.898 15.297 -7.316 1 98.12 249 ASP B C 1
ATOM 4676 O O . ASP B 1 249 ? 11.305 14.32 -6.676 1 98.12 249 ASP B O 1
ATOM 4680 N N . ALA B 1 250 ? 10.258 16.312 -6.773 1 98.44 250 ALA B N 1
ATOM 4681 C CA . ALA B 1 250 ? 10.016 16.359 -5.336 1 98.44 250 ALA B CA 1
ATOM 4682 C C . ALA B 1 250 ? 9.133 15.188 -4.895 1 98.44 250 ALA B C 1
ATOM 4684 O O . ALA B 1 250 ? 9.406 14.555 -3.875 1 98.44 250 ALA B O 1
ATOM 4685 N N . LEU B 1 251 ? 8.148 14.969 -5.648 1 98.56 251 LEU B N 1
ATOM 4686 C CA . LEU B 1 251 ? 7.227 13.898 -5.297 1 98.56 251 LEU B CA 1
ATOM 4687 C C . LEU B 1 251 ? 7.898 12.531 -5.445 1 98.56 251 LEU B C 1
ATOM 4689 O O . LEU B 1 251 ? 7.695 11.648 -4.613 1 98.56 251 LEU B O 1
ATOM 4693 N N . SER B 1 252 ? 8.688 12.344 -6.5 1 98.38 252 SER B N 1
ATOM 4694 C CA . SER B 1 252 ? 9.445 11.102 -6.691 1 98.38 252 SER B CA 1
ATOM 4695 C C . SER B 1 252 ? 10.398 10.852 -5.527 1 98.38 252 SER B C 1
ATOM 4697 O O . SER B 1 252 ? 10.461 9.742 -5 1 98.38 252 SER B O 1
ATOM 4699 N N . ASP B 1 253 ? 11.055 11.898 -5.156 1 98.56 253 ASP B N 1
ATOM 4700 C CA . ASP B 1 253 ? 11.992 11.789 -4.047 1 98.56 253 ASP B CA 1
ATOM 4701 C C . ASP B 1 253 ? 11.281 11.391 -2.758 1 98.56 253 ASP B C 1
ATOM 4703 O O . ASP B 1 253 ? 11.781 10.562 -1.993 1 98.56 253 ASP B O 1
ATOM 4707 N N . LEU B 1 254 ? 10.156 11.977 -2.541 1 98.81 254 LEU B N 1
ATOM 4708 C CA . LEU B 1 254 ? 9.383 11.672 -1.343 1 98.81 254 LEU B CA 1
ATOM 4709 C C . LEU B 1 254 ? 8.945 10.211 -1.338 1 98.81 254 LEU B C 1
ATOM 4711 O O . LEU B 1 254 ? 9.117 9.508 -0.341 1 98.81 254 LEU B O 1
ATOM 4715 N N . MET B 1 255 ? 8.438 9.742 -2.453 1 98.75 255 MET B N 1
ATOM 4716 C CA . MET B 1 255 ? 7.953 8.367 -2.541 1 98.75 255 MET B CA 1
ATOM 4717 C C . MET B 1 255 ? 9.094 7.375 -2.363 1 98.75 255 MET B C 1
ATOM 4719 O O . MET B 1 255 ? 8.953 6.383 -1.647 1 98.75 255 MET B O 1
ATOM 4723 N N . ARG B 1 256 ? 10.219 7.652 -2.969 1 98.56 256 ARG B N 1
ATOM 4724 C CA . ARG B 1 256 ? 11.383 6.785 -2.807 1 98.56 256 ARG B CA 1
ATOM 4725 C C . ARG B 1 256 ? 11.867 6.781 -1.361 1 98.56 256 ARG B C 1
ATOM 4727 O O . ARG B 1 256 ? 12.242 5.738 -0.83 1 98.56 256 ARG B O 1
ATOM 4734 N N . THR B 1 257 ? 11.805 7.953 -0.761 1 98.81 257 THR B N 1
ATOM 4735 C CA . THR B 1 257 ? 12.242 8.062 0.627 1 98.81 257 THR B CA 1
ATOM 4736 C C . THR B 1 257 ? 11.367 7.199 1.535 1 98.81 257 THR B C 1
ATOM 4738 O O . THR B 1 257 ? 11.875 6.527 2.436 1 98.81 257 THR B O 1
ATOM 4741 N N . PHE B 1 258 ? 10.078 7.227 1.289 1 98.88 258 PHE B N 1
ATOM 4742 C CA . PHE B 1 258 ? 9.203 6.352 2.055 1 98.88 258 PHE B CA 1
ATOM 4743 C C . PHE B 1 258 ? 9.633 4.895 1.924 1 98.88 258 PHE B C 1
ATOM 4745 O O . PHE B 1 258 ? 9.867 4.219 2.928 1 98.88 258 PHE B O 1
ATOM 4752 N N . VAL B 1 259 ? 9.844 4.445 0.735 1 98.75 259 VAL B N 1
ATOM 4753 C CA . VAL B 1 259 ? 10.117 3.037 0.477 1 98.75 259 VAL B CA 1
ATOM 4754 C C . VAL B 1 259 ? 11.492 2.67 1.029 1 98.75 259 VAL B C 1
ATOM 4756 O O . VAL B 1 259 ? 11.68 1.588 1.59 1 98.75 259 VAL B O 1
ATOM 4759 N N . GLU B 1 260 ? 12.453 3.561 0.909 1 98.62 260 GLU B N 1
ATOM 4760 C CA . GLU B 1 260 ? 13.789 3.328 1.45 1 98.62 260 GLU B CA 1
ATOM 4761 C C . GLU B 1 260 ? 13.75 3.215 2.971 1 98.62 260 GLU B C 1
ATOM 4763 O O . GLU B 1 260 ? 14.688 2.682 3.58 1 98.62 260 GLU B O 1
ATOM 4768 N N . ASN B 1 261 ? 12.703 3.738 3.529 1 98.75 261 ASN B N 1
ATOM 4769 C CA . ASN B 1 261 ? 12.539 3.619 4.973 1 98.75 261 ASN B CA 1
ATOM 4770 C C . ASN B 1 261 ? 11.469 2.592 5.332 1 98.75 261 ASN B C 1
ATOM 4772 O O . ASN B 1 261 ? 10.875 2.654 6.41 1 98.75 261 ASN B O 1
ATOM 4776 N N . ARG B 1 262 ? 11.148 1.683 4.418 1 98.62 262 ARG B N 1
ATOM 4777 C CA . ARG B 1 262 ? 10.281 0.523 4.609 1 98.62 262 ARG B CA 1
ATOM 4778 C C . ARG B 1 262 ? 8.844 0.951 4.875 1 98.62 262 ARG B C 1
ATOM 4780 O O . ARG B 1 262 ? 8.117 0.279 5.609 1 98.62 262 ARG B O 1
ATOM 4787 N N . ILE B 1 263 ? 8.469 2.141 4.293 1 98.81 263 ILE B N 1
ATOM 4788 C CA . ILE B 1 263 ? 7.113 2.678 4.391 1 98.81 263 ILE B CA 1
ATOM 4789 C C . ILE B 1 263 ? 6.43 2.609 3.029 1 98.81 263 ILE B C 1
ATOM 4791 O O . ILE B 1 263 ? 6.973 3.084 2.029 1 98.81 263 ILE B O 1
ATOM 4795 N N . ARG B 1 264 ? 5.285 2.037 2.992 1 98.19 264 ARG B N 1
ATOM 4796 C CA . ARG B 1 264 ? 4.555 1.939 1.732 1 98.19 264 ARG B CA 1
ATOM 4797 C C . ARG B 1 264 ? 3.727 3.195 1.481 1 98.19 264 ARG B C 1
ATOM 4799 O O . ARG B 1 264 ? 2.844 3.531 2.271 1 98.19 264 ARG B O 1
ATOM 4806 N N . PRO B 1 265 ? 4.035 3.85 0.325 1 98.38 265 PRO B N 1
ATOM 4807 C CA . PRO B 1 265 ? 3.139 4.957 -0.016 1 98.38 265 PRO B CA 1
ATOM 4808 C C . PRO B 1 265 ? 1.678 4.523 -0.116 1 98.38 265 PRO B C 1
ATOM 4810 O O . PRO B 1 265 ? 1.366 3.543 -0.798 1 98.38 265 PRO B O 1
ATOM 4813 N N . TYR B 1 266 ? 0.785 5.25 0.602 1 98.06 266 TYR B N 1
ATOM 4814 C CA . TYR B 1 266 ? -0.627 4.898 0.709 1 98.06 266 TYR B CA 1
ATOM 4815 C C . TYR B 1 266 ? -1.5 5.938 0.015 1 98.06 266 TYR B C 1
ATOM 4817 O O . TYR B 1 266 ? -1.809 5.809 -1.171 1 98.06 266 TYR B O 1
ATOM 4825 N N . TYR B 1 267 ? -1.705 7.102 0.646 1 98.19 267 TYR B N 1
ATOM 4826 C CA . TYR B 1 267 ? -2.547 8.125 0.04 1 98.19 267 TYR B CA 1
ATOM 4827 C C . TYR B 1 267 ? -1.732 9.367 -0.303 1 98.19 267 TYR B C 1
ATOM 4829 O O . TYR B 1 267 ? -0.854 9.773 0.462 1 98.19 267 TYR B O 1
ATOM 4837 N N . LEU B 1 268 ? -1.958 9.836 -1.423 1 98.62 268 LEU B N 1
ATOM 4838 C CA . LEU B 1 268 ? -1.684 11.227 -1.764 1 98.62 268 LEU B CA 1
ATOM 4839 C C . LEU B 1 268 ? -2.975 12.039 -1.825 1 98.62 268 LEU B C 1
ATOM 4841 O O . LEU B 1 268 ? -3.756 11.898 -2.768 1 98.62 268 LEU B O 1
ATOM 4845 N N . HIS B 1 269 ? -3.217 12.875 -0.847 1 98.38 269 HIS B N 1
ATOM 4846 C CA . HIS B 1 269 ? -4.469 13.617 -0.73 1 98.38 269 HIS B CA 1
ATOM 4847 C C . HIS B 1 269 ? -4.422 14.914 -1.537 1 98.38 269 HIS B C 1
ATOM 4849 O O . HIS B 1 269 ? -3.422 15.633 -1.507 1 98.38 269 HIS B O 1
ATOM 4855 N N . HIS B 1 270 ? -5.48 15.109 -2.248 1 97.62 270 HIS B N 1
ATOM 4856 C CA . HIS B 1 270 ? -5.715 16.453 -2.754 1 97.62 270 HIS B CA 1
ATOM 4857 C C . HIS B 1 270 ? -6.121 17.406 -1.629 1 97.62 270 HIS B C 1
ATOM 4859 O O . HIS B 1 270 ? -6.902 17.031 -0.75 1 97.62 270 HIS B O 1
ATOM 4865 N N . PRO B 1 271 ? -5.613 18.578 -1.63 1 95.69 271 PRO B N 1
ATOM 4866 C CA . PRO B 1 271 ? -5.945 19.5 -0.536 1 95.69 271 PRO B CA 1
ATOM 4867 C C . PRO B 1 271 ? -7.449 19.734 -0.403 1 95.69 271 PRO B C 1
ATOM 4869 O O . PRO B 1 271 ? -8.141 19.922 -1.407 1 95.69 271 PRO B O 1
ATOM 4872 N N . ASP B 1 272 ? -7.914 19.734 0.799 1 93.5 272 ASP B N 1
ATOM 4873 C CA . ASP B 1 272 ? -9.32 20 1.091 1 93.5 272 ASP B CA 1
ATOM 4874 C C . ASP B 1 272 ? -9.625 21.5 1.025 1 93.5 272 ASP B C 1
ATOM 4876 O O . ASP B 1 272 ? -8.711 22.328 0.968 1 93.5 272 ASP B O 1
ATOM 4880 N N . PHE B 1 273 ? -10.953 21.797 1.04 1 92.88 273 PHE B N 1
ATOM 4881 C CA . PHE B 1 273 ? -11.391 23.188 1.024 1 92.88 273 PHE B CA 1
ATOM 4882 C C . PHE B 1 273 ? -11.453 23.75 2.439 1 92.88 273 PHE B C 1
ATOM 4884 O O . PHE B 1 273 ? -12.5 24.266 2.863 1 92.88 273 PHE B O 1
ATOM 4891 N N . ALA B 1 274 ? -10.328 23.688 3.133 1 92.88 274 ALA B N 1
ATOM 4892 C CA . ALA B 1 274 ? -10.25 24.312 4.453 1 92.88 274 ALA B CA 1
ATOM 4893 C C . ALA B 1 274 ? -10.07 25.812 4.348 1 92.88 274 ALA B C 1
ATOM 4895 O O . ALA B 1 274 ? -9.383 26.312 3.445 1 92.88 274 ALA B O 1
ATOM 4896 N N . PRO B 1 275 ? -10.531 26.547 5.285 1 93.62 275 PRO B N 1
ATOM 4897 C CA . PRO B 1 275 ? -10.445 28.016 5.203 1 93.62 275 PRO B CA 1
ATOM 4898 C C . PRO B 1 275 ? -9.008 28.516 5.168 1 93.62 275 PRO B C 1
ATOM 4900 O O . PRO B 1 275 ? -8.188 28.109 6 1 93.62 275 PRO B O 1
ATOM 4903 N N . GLY B 1 276 ? -8.75 29.359 4.191 1 94.69 276 GLY B N 1
ATOM 4904 C CA . GLY B 1 276 ? -7.48 30.062 4.152 1 94.69 276 GLY B CA 1
ATOM 4905 C C . GLY B 1 276 ? -6.348 29.203 3.609 1 94.69 276 GLY B C 1
ATOM 4906 O O . GLY B 1 276 ? -5.172 29.547 3.787 1 94.69 276 GLY B O 1
ATOM 4907 N N . THR B 1 277 ? -6.605 28.062 2.945 1 95.62 277 THR B N 1
ATOM 4908 C CA . THR B 1 277 ? -5.527 27.172 2.525 1 95.62 277 THR B CA 1
ATOM 4909 C C . THR B 1 277 ? -5.438 27.109 1.002 1 95.62 277 THR B C 1
ATOM 4911 O O . THR B 1 277 ? -4.711 26.281 0.448 1 95.62 277 THR B O 1
ATOM 4914 N N . SER B 1 278 ? -6.086 28.031 0.31 1 94.81 278 SER B N 1
ATOM 4915 C CA . SER B 1 278 ? -6.215 27.969 -1.143 1 94.81 278 SER B CA 1
ATOM 4916 C C . SER B 1 278 ? -4.859 28.141 -1.823 1 94.81 278 SER B C 1
ATOM 4918 O O . SER B 1 278 ? -4.645 27.641 -2.924 1 94.81 278 SER B O 1
ATOM 4920 N N . HIS B 1 279 ? -3.98 28.844 -1.217 1 94.44 279 HIS B N 1
ATOM 4921 C CA . HIS B 1 279 ? -2.686 29.125 -1.827 1 94.44 279 HIS B CA 1
ATOM 4922 C C . HIS B 1 279 ? -1.852 27.859 -1.964 1 94.44 279 HIS B C 1
ATOM 4924 O O . HIS B 1 279 ? -0.851 27.844 -2.686 1 94.44 279 HIS B O 1
ATOM 4930 N N . PHE B 1 280 ? -2.25 26.734 -1.31 1 96.38 280 PHE B N 1
ATOM 4931 C CA . PHE B 1 280 ? -1.55 25.469 -1.402 1 96.38 280 PHE B CA 1
ATOM 4932 C C . PHE B 1 280 ? -2.176 24.578 -2.475 1 96.38 280 PHE B C 1
ATOM 4934 O O . PHE B 1 280 ? -1.641 23.516 -2.803 1 96.38 280 PHE B O 1
ATOM 4941 N N . ARG B 1 281 ? -3.246 24.922 -2.994 1 95.69 281 ARG B N 1
ATOM 4942 C CA . ARG B 1 281 ? -4.016 24 -3.826 1 95.69 281 ARG B CA 1
ATOM 4943 C C . ARG B 1 281 ? -3.516 24.016 -5.266 1 95.69 281 ARG B C 1
ATOM 4945 O O . ARG B 1 281 ? -3.164 25.078 -5.797 1 95.69 281 ARG B O 1
ATOM 4952 N N . VAL B 1 282 ? -3.453 22.906 -5.879 1 96.62 282 VAL B N 1
ATOM 4953 C CA . VAL B 1 282 ? -3.264 22.688 -7.309 1 96.62 282 VAL B CA 1
ATOM 4954 C C . VAL B 1 282 ? -4.559 22.156 -7.922 1 96.62 282 VAL B C 1
ATOM 4956 O O . VAL B 1 282 ? -5.516 21.859 -7.207 1 96.62 282 VAL B O 1
ATOM 4959 N N . SER B 1 283 ? -4.621 22.156 -9.211 1 95.5 283 SER B N 1
ATOM 4960 C CA . SER B 1 283 ? -5.801 21.547 -9.82 1 95.5 283 SER B CA 1
ATOM 4961 C C . SER B 1 283 ? -5.746 20.031 -9.734 1 95.5 283 SER B C 1
ATOM 4963 O O . SER B 1 283 ? -4.664 19.438 -9.625 1 95.5 283 SER B O 1
ATOM 4965 N N . VAL B 1 284 ? -6.898 19.391 -9.727 1 96.5 284 VAL B N 1
ATOM 4966 C CA . VAL B 1 284 ? -6.961 17.922 -9.719 1 96.5 284 VAL B CA 1
ATOM 4967 C C . VAL B 1 284 ? -6.25 17.375 -10.953 1 96.5 284 VAL B C 1
ATOM 4969 O O . VAL B 1 284 ? -5.555 16.359 -10.875 1 96.5 284 VAL B O 1
ATOM 4972 N N . GLU B 1 285 ? -6.344 18.047 -12.07 1 94.94 285 GLU B N 1
ATOM 4973 C CA . GLU B 1 285 ? -5.691 17.641 -13.312 1 94.94 285 GLU B CA 1
ATOM 4974 C C . GLU B 1 285 ? -4.172 17.656 -13.164 1 94.94 285 GLU B C 1
ATOM 4976 O O . GLU B 1 285 ? -3.49 16.75 -13.641 1 94.94 285 GLU B O 1
ATOM 4981 N N . GLU B 1 286 ? -3.709 18.688 -12.562 1 96.31 286 GLU B N 1
ATOM 4982 C CA . GLU B 1 286 ? -2.275 18.75 -12.305 1 96.31 286 GLU B CA 1
ATOM 4983 C C . GLU B 1 286 ? -1.822 17.578 -11.43 1 96.31 286 GLU B C 1
ATOM 4985 O O . GLU B 1 286 ? -0.772 16.984 -11.68 1 96.31 286 GLU B O 1
ATOM 4990 N N . GLY B 1 287 ? -2.598 17.266 -10.391 1 97.75 287 GLY B N 1
ATOM 4991 C CA . GLY B 1 287 ? -2.297 16.109 -9.555 1 97.75 287 GLY B CA 1
ATOM 4992 C C . GLY B 1 287 ? -2.299 14.805 -10.328 1 97.75 287 GLY B C 1
ATOM 4993 O O . GLY B 1 287 ? -1.425 13.953 -10.125 1 97.75 287 GLY B O 1
ATOM 4994 N N . GLN B 1 288 ? -3.266 14.633 -11.203 1 96.31 288 GLN B N 1
ATOM 4995 C CA . GLN B 1 288 ? -3.357 13.438 -12.031 1 96.31 288 GLN B CA 1
ATOM 4996 C C . GLN B 1 288 ? -2.125 13.281 -12.914 1 96.31 288 GLN B C 1
ATOM 4998 O O . GLN B 1 288 ? -1.594 12.18 -13.07 1 96.31 288 GLN B O 1
ATOM 5003 N N . LYS B 1 289 ? -1.689 14.391 -13.5 1 95.88 289 LYS B N 1
ATOM 5004 C CA . LYS B 1 289 ? -0.497 14.367 -14.344 1 95.88 289 LYS B CA 1
ATOM 5005 C C . LYS B 1 289 ? 0.733 13.953 -13.547 1 95.88 289 LYS B C 1
ATOM 5007 O O . LYS B 1 289 ? 1.559 13.172 -14.031 1 95.88 289 LYS B O 1
ATOM 5012 N N . LEU B 1 290 ? 0.83 14.453 -12.367 1 97.44 290 LEU B N 1
ATOM 5013 C CA . LEU B 1 290 ? 1.969 14.125 -11.516 1 97.44 290 LEU B CA 1
ATOM 5014 C C . LEU B 1 290 ? 1.969 12.641 -11.156 1 97.44 290 LEU B C 1
ATOM 5016 O O . LEU B 1 290 ? 3.006 11.984 -11.234 1 97.44 290 LEU B O 1
ATOM 5020 N N . VAL B 1 291 ? 0.834 12.133 -10.789 1 96.62 291 VAL B N 1
ATOM 5021 C CA . VAL B 1 291 ? 0.738 10.734 -10.398 1 96.62 291 VAL B CA 1
ATOM 5022 C C . VAL B 1 291 ? 1.025 9.836 -11.602 1 96.62 291 VAL B C 1
ATOM 5024 O O . VAL B 1 291 ? 1.689 8.805 -11.477 1 96.62 291 VAL B O 1
ATOM 5027 N N . GLN B 1 292 ? 0.538 10.234 -12.742 1 94.31 292 GLN B N 1
ATOM 5028 C CA . GLN B 1 292 ? 0.876 9.508 -13.961 1 94.31 292 GLN B CA 1
ATOM 5029 C C . GLN B 1 292 ? 2.381 9.523 -14.211 1 94.31 292 GLN B C 1
ATOM 5031 O O . GLN B 1 292 ? 2.957 8.508 -14.617 1 94.31 292 GLN B O 1
ATOM 5036 N N . GLY B 1 293 ? 2.947 10.648 -14.008 1 94.5 293 GLY B N 1
ATOM 5037 C CA . GLY B 1 293 ? 4.395 10.75 -14.125 1 94.5 293 GLY B CA 1
ATOM 5038 C C . GLY B 1 293 ? 5.129 9.805 -13.188 1 94.5 293 GLY B C 1
ATOM 5039 O O . GLY B 1 293 ? 6.102 9.164 -13.586 1 94.5 293 GLY B O 1
ATOM 5040 N N . LEU B 1 294 ? 4.676 9.719 -11.953 1 95.31 294 LEU B N 1
ATOM 5041 C CA . LEU B 1 294 ? 5.262 8.781 -10.992 1 95.31 294 LEU B CA 1
ATOM 5042 C C . LEU B 1 294 ? 5.188 7.352 -11.508 1 95.31 294 LEU B C 1
ATOM 5044 O O . LEU B 1 294 ? 6.188 6.629 -11.484 1 95.31 294 LEU B O 1
ATOM 5048 N N . ARG B 1 295 ? 4.047 6.977 -11.992 1 91.81 295 ARG B N 1
ATOM 5049 C CA . ARG B 1 295 ? 3.805 5.613 -12.453 1 91.81 295 ARG B CA 1
ATOM 5050 C C . ARG B 1 295 ? 4.699 5.27 -13.641 1 91.81 295 ARG B C 1
ATOM 5052 O O . ARG B 1 295 ? 5.09 4.113 -13.82 1 91.81 295 ARG B O 1
ATOM 5059 N N . ASN B 1 296 ? 4.996 6.238 -14.391 1 89.75 296 ASN B N 1
ATOM 5060 C CA . ASN B 1 296 ? 5.805 6.031 -15.586 1 89.75 296 ASN B CA 1
ATOM 5061 C C . ASN B 1 296 ? 7.289 5.906 -15.242 1 89.75 296 ASN B C 1
ATOM 5063 O O . ASN B 1 296 ? 8.086 5.461 -16.062 1 89.75 296 ASN B O 1
ATOM 5067 N N . THR B 1 297 ? 7.602 6.266 -14.008 1 89.44 297 THR B N 1
ATOM 5068 C CA . THR B 1 297 ? 9.031 6.398 -13.758 1 89.44 297 THR B CA 1
ATOM 5069 C C . THR B 1 297 ? 9.461 5.535 -12.57 1 89.44 297 THR B C 1
ATOM 5071 O O . THR B 1 297 ? 10.609 5.09 -12.5 1 89.44 297 THR B O 1
ATOM 5074 N N . LEU B 1 298 ? 8.523 5.301 -11.695 1 93.19 298 LEU B N 1
ATOM 5075 C CA . LEU B 1 298 ? 8.93 4.652 -10.453 1 93.19 298 LEU B CA 1
ATOM 5076 C C . LEU B 1 298 ? 8.312 3.262 -10.336 1 93.19 298 LEU B C 1
ATOM 5078 O O . LEU B 1 298 ? 7.344 2.949 -11.031 1 93.19 298 LEU B O 1
ATOM 5082 N N . SER B 1 299 ? 8.945 2.453 -9.461 1 92.31 299 SER B N 1
ATOM 5083 C CA . SER B 1 299 ? 8.391 1.159 -9.078 1 92.31 299 SER B CA 1
ATOM 5084 C C . SER B 1 299 ? 6.965 1.303 -8.555 1 92.31 299 SER B C 1
ATOM 5086 O O . SER B 1 299 ? 6.629 2.312 -7.934 1 92.31 299 SER B O 1
ATOM 5088 N N . GLY B 1 300 ? 6.168 0.275 -8.836 1 92.25 300 GLY B N 1
ATOM 5089 C CA . GLY B 1 300 ? 4.82 0.266 -8.289 1 92.25 300 GLY B CA 1
ATOM 5090 C C . GLY B 1 300 ? 4.785 0.392 -6.777 1 92.25 300 GLY B C 1
ATOM 5091 O O . GLY B 1 300 ? 3.818 0.905 -6.215 1 92.25 300 GLY B O 1
ATOM 5092 N N . LEU B 1 301 ? 5.84 0.024 -6.078 1 95.25 301 LEU B N 1
ATOM 5093 C CA . LEU B 1 301 ? 5.949 0.146 -4.625 1 95.25 301 LEU B CA 1
ATOM 5094 C C . LEU B 1 301 ? 5.891 1.608 -4.199 1 95.25 301 LEU B C 1
ATOM 5096 O O . LEU B 1 301 ? 5.523 1.913 -3.061 1 95.25 301 LEU B O 1
ATOM 5100 N N . CYS B 1 302 ? 6.266 2.475 -5.109 1 96.88 302 CYS B N 1
ATOM 5101 C CA . CYS B 1 302 ? 6.422 3.887 -4.781 1 96.88 302 CYS B CA 1
ATOM 5102 C C . CYS B 1 302 ? 5.168 4.676 -5.133 1 96.88 302 CYS B C 1
ATOM 5104 O O . CYS B 1 302 ? 5.125 5.895 -4.969 1 96.88 302 CYS B O 1
ATOM 5106 N N . THR B 1 303 ? 4.18 4.027 -5.586 1 94.69 303 THR B N 1
ATOM 5107 C CA . THR B 1 303 ? 3.047 4.766 -6.137 1 94.69 303 THR B CA 1
ATOM 5108 C C . THR B 1 303 ? 1.915 4.855 -5.117 1 94.69 303 THR B C 1
ATOM 5110 O O . THR B 1 303 ? 1.387 3.832 -4.676 1 94.69 303 THR B O 1
ATOM 5113 N N . PRO B 1 304 ? 1.521 6.047 -4.754 1 97.44 304 PRO B N 1
ATOM 5114 C CA . PRO B 1 304 ? 0.365 6.246 -3.875 1 97.44 304 PRO B CA 1
ATOM 5115 C C . PRO B 1 304 ? -0.958 6.277 -4.637 1 97.44 304 PRO B C 1
ATOM 5117 O O . PRO B 1 304 ? -0.962 6.328 -5.871 1 97.44 304 PRO B O 1
ATOM 5120 N N . THR B 1 305 ? -2.027 6.152 -3.934 1 97 305 THR B N 1
ATOM 5121 C CA . THR B 1 305 ? -3.348 6.422 -4.492 1 97 305 THR B CA 1
ATOM 5122 C C . THR B 1 305 ? -3.717 7.891 -4.324 1 97 305 THR B C 1
ATOM 5124 O O . THR B 1 305 ? -3.738 8.406 -3.205 1 97 305 THR B O 1
ATOM 5127 N N . TYR B 1 306 ? -3.895 8.523 -5.426 1 98.06 306 TYR B N 1
ATOM 5128 C CA . TYR B 1 306 ? -4.328 9.914 -5.402 1 98.06 306 TYR B CA 1
ATOM 5129 C C . TYR B 1 306 ? -5.82 10.016 -5.094 1 98.06 306 TYR B C 1
ATOM 5131 O O . TYR B 1 306 ? -6.645 9.438 -5.801 1 98.06 306 TYR B O 1
ATOM 5139 N N . VAL B 1 307 ? -6.188 10.82 -4.035 1 97.44 307 VAL B N 1
ATOM 5140 C CA . VAL B 1 307 ? -7.582 10.836 -3.6 1 97.44 307 VAL B CA 1
ATOM 5141 C C . VAL B 1 307 ? -8.031 12.273 -3.348 1 97.44 307 VAL B C 1
ATOM 5143 O O . VAL B 1 307 ? -7.227 13.117 -2.947 1 97.44 307 VAL B O 1
ATOM 5146 N N . VAL B 1 308 ? -9.281 12.508 -3.578 1 95.88 308 VAL B N 1
ATOM 5147 C CA . VAL B 1 308 ? -9.945 13.773 -3.301 1 95.88 308 VAL B CA 1
ATOM 5148 C C . VAL B 1 308 ? -11.125 13.539 -2.357 1 95.88 308 VAL B C 1
ATOM 5150 O O . VAL B 1 308 ? -12 12.711 -2.635 1 95.88 308 VAL B O 1
ATOM 5153 N N . ASP B 1 309 ? -11.125 14.227 -1.266 1 92.94 309 ASP B N 1
ATOM 5154 C CA . ASP B 1 309 ? -12.305 14.18 -0.404 1 92.94 309 ASP B CA 1
ATOM 5155 C C . ASP B 1 309 ? -13.445 15.008 -0.986 1 92.94 309 ASP B C 1
ATOM 5157 O O . ASP B 1 309 ? -13.297 16.203 -1.207 1 92.94 309 ASP B O 1
ATOM 5161 N N . ILE B 1 310 ? -14.508 14.375 -1.217 1 89.56 310 ILE B N 1
ATOM 5162 C CA . ILE B 1 310 ? -15.672 15.102 -1.717 1 89.56 310 ILE B CA 1
ATOM 5163 C C . ILE B 1 310 ? -16.25 15.984 -0.614 1 89.56 310 ILE B C 1
ATOM 5165 O O . ILE B 1 310 ? -16.562 15.508 0.478 1 89.56 310 ILE B O 1
ATOM 5169 N N . PRO B 1 311 ? -16.359 17.188 -0.924 1 84.5 311 PRO B N 1
ATOM 5170 C CA . PRO B 1 311 ? -16.828 18.109 0.113 1 84.5 311 PRO B CA 1
ATOM 5171 C C . PRO B 1 311 ? -18.156 17.672 0.727 1 84.5 311 PRO B C 1
ATOM 5173 O O . PRO B 1 311 ? -19.031 17.156 0.022 1 84.5 311 PRO B O 1
ATOM 5176 N N . GLY B 1 312 ? -18.328 17.906 2.062 1 78.69 312 GLY B N 1
ATOM 5177 C CA . GLY B 1 312 ? -19.547 17.531 2.771 1 78.69 312 GLY B CA 1
ATOM 5178 C C . GLY B 1 312 ? -19.484 16.141 3.361 1 78.69 312 GLY B C 1
ATOM 5179 O O . GLY B 1 312 ? -20.438 15.688 3.99 1 78.69 312 GLY B O 1
ATOM 5180 N N . GLY B 1 313 ? -18.375 15.516 3.152 1 77.62 313 GLY B N 1
ATOM 5181 C CA . GLY B 1 313 ? -18.141 14.242 3.814 1 77.62 313 GLY B CA 1
ATOM 5182 C C . GLY B 1 313 ? -18.828 13.078 3.131 1 77.62 313 GLY B C 1
ATOM 5183 O O . GLY B 1 313 ? -19.312 12.164 3.797 1 77.62 313 GLY B O 1
ATOM 5184 N N . VAL B 1 314 ? -19.016 13.125 1.872 1 79.56 314 VAL B N 1
ATOM 5185 C CA . VAL B 1 314 ? -19.625 12.031 1.132 1 79.56 314 VAL B CA 1
ATOM 5186 C C . VAL B 1 314 ? -18.703 10.812 1.152 1 79.56 314 VAL B C 1
ATOM 5188 O O . VAL B 1 314 ? -19.047 9.773 1.713 1 79.56 314 VAL B O 1
ATOM 5191 N N . SER B 1 315 ? -17.578 10.953 0.571 1 86.44 315 SER B N 1
ATOM 5192 C CA . SER B 1 315 ? -16.531 9.93 0.556 1 86.44 315 SER B CA 1
ATOM 5193 C C . SER B 1 315 ? -15.281 10.43 -0.161 1 86.44 315 SER B C 1
ATOM 5195 O O . SER B 1 315 ? -15.281 11.508 -0.75 1 86.44 315 SER B O 1
ATOM 5197 N N . LYS B 1 316 ? -14.281 9.664 -0.04 1 92 316 LYS B N 1
ATOM 5198 C CA . LYS B 1 316 ? -13.117 9.883 -0.897 1 92 316 LYS B CA 1
ATOM 5199 C C . LYS B 1 316 ? -13.398 9.438 -2.328 1 92 316 LYS B C 1
ATOM 5201 O O . LYS B 1 316 ? -14.094 8.445 -2.549 1 92 316 LYS B O 1
ATOM 5206 N N . ALA B 1 317 ? -12.898 10.203 -3.234 1 93.88 317 ALA B N 1
ATOM 5207 C CA . ALA B 1 317 ? -12.891 9.836 -4.648 1 93.88 317 ALA B CA 1
ATOM 5208 C C . ALA B 1 317 ? -11.484 9.508 -5.121 1 93.88 317 ALA B C 1
ATOM 5210 O O . ALA B 1 317 ? -10.547 10.273 -4.883 1 93.88 317 ALA B O 1
ATOM 5211 N N . ILE B 1 318 ? -11.344 8.359 -5.75 1 94.94 318 ILE B N 1
ATOM 5212 C CA . ILE B 1 318 ? -10.055 8 -6.332 1 94.94 318 ILE B CA 1
ATOM 5213 C C . ILE B 1 318 ? -9.82 8.812 -7.605 1 94.94 318 ILE B C 1
ATOM 5215 O O . ILE B 1 318 ? -10.555 8.664 -8.586 1 94.94 318 ILE B O 1
ATOM 5219 N N . ALA B 1 319 ? -8.812 9.609 -7.57 1 96 319 ALA B N 1
ATOM 5220 C CA . ALA B 1 319 ? -8.547 10.5 -8.695 1 96 319 ALA B CA 1
ATOM 5221 C C . ALA B 1 319 ? -7.375 10 -9.531 1 96 319 ALA B C 1
ATOM 5223 O O . ALA B 1 319 ? -7.004 10.625 -10.531 1 96 319 ALA B O 1
ATOM 5224 N N . THR B 1 320 ? -6.77 8.906 -9.164 1 93.94 320 THR B N 1
ATOM 5225 C CA . THR B 1 320 ? -5.758 8.266 -10 1 93.94 320 THR B CA 1
ATOM 5226 C C . THR B 1 320 ? -6.316 7.949 -11.383 1 93.94 320 THR B C 1
ATOM 5228 O O . THR B 1 320 ? -7.387 7.352 -11.5 1 93.94 320 THR B O 1
ATOM 5231 N N . PRO B 1 321 ? -5.602 8.289 -12.391 1 91.88 321 PRO B N 1
ATOM 5232 C CA . PRO B 1 321 ? -6.102 7.969 -13.727 1 91.88 321 PRO B CA 1
ATOM 5233 C C . PRO B 1 321 ? -6.113 6.469 -14.016 1 91.88 321 PRO B C 1
ATOM 5235 O O . PRO B 1 321 ? -5.258 5.734 -13.516 1 91.88 321 PRO B O 1
ATOM 5238 N N . SER B 1 322 ? -7.043 6.086 -14.797 1 94 322 SER B N 1
ATOM 5239 C CA . SER B 1 322 ? -7.086 4.707 -15.266 1 94 322 SER B CA 1
ATOM 5240 C C . SER B 1 322 ? -6.402 4.559 -16.625 1 94 322 SER B C 1
ATOM 5242 O O . SER B 1 322 ? -6.488 5.453 -17.469 1 94 322 SER B O 1
ATOM 5244 N N . ASP B 1 323 ? -5.773 3.395 -16.797 1 94.06 323 ASP B N 1
ATOM 5245 C CA . ASP B 1 323 ? -5.152 3.076 -18.078 1 94.06 323 ASP B CA 1
ATOM 5246 C C . ASP B 1 323 ? -6.027 2.123 -18.891 1 94.06 323 ASP B C 1
ATOM 5248 O O . ASP B 1 323 ? -5.57 1.532 -19.859 1 94.06 323 ASP B O 1
ATOM 5252 N N . ALA B 1 324 ? -7.188 1.91 -18.469 1 94.12 324 ALA B N 1
ATOM 5253 C CA . ALA B 1 324 ? -8.125 1.036 -19.156 1 94.12 324 ALA B CA 1
ATOM 5254 C C . ALA B 1 324 ? -9.438 1.765 -19.453 1 94.12 324 ALA B C 1
ATOM 5256 O O . ALA B 1 324 ? -10.109 2.25 -18.547 1 94.12 324 ALA B O 1
ATOM 5257 N N . ARG B 1 325 ? -9.758 1.85 -20.703 1 90.56 325 ARG B N 1
ATOM 5258 C CA . ARG B 1 325 ? -11.031 2.455 -21.062 1 90.56 325 ARG B CA 1
ATOM 5259 C C . ARG B 1 325 ? -11.539 1.915 -22.391 1 90.56 325 ARG B C 1
ATOM 5261 O O . ARG B 1 325 ? -10.781 1.3 -23.141 1 90.56 325 ARG B O 1
ATOM 5268 N N . GLU B 1 326 ? -12.789 2.088 -22.578 1 91.19 326 GLU B N 1
ATOM 5269 C CA . GLU B 1 326 ? -13.398 1.739 -23.859 1 91.19 326 GLU B CA 1
ATOM 5270 C C . GLU B 1 326 ? -13.219 2.857 -24.891 1 91.19 326 GLU B C 1
ATOM 5272 O O . GLU B 1 326 ? -13.531 4.016 -24.609 1 91.19 326 GLU B O 1
ATOM 5277 N N . ILE B 1 327 ? -12.633 2.498 -26 1 90.06 327 ILE B N 1
ATOM 5278 C CA . ILE B 1 327 ? -12.492 3.391 -27.156 1 90.06 327 ILE B CA 1
ATOM 5279 C C . ILE B 1 327 ? -13.188 2.781 -28.375 1 90.06 327 ILE B C 1
ATOM 5281 O O . ILE B 1 327 ? -12.781 1.727 -28.859 1 90.06 327 ILE B O 1
ATOM 5285 N N . ASP B 1 328 ? -14.211 3.451 -28.844 1 90.88 328 ASP B N 1
ATOM 5286 C CA . ASP B 1 328 ? -14.977 3.002 -30.016 1 90.88 328 ASP B CA 1
ATOM 5287 C C . ASP B 1 328 ? -15.477 1.573 -29.812 1 90.88 328 ASP B C 1
ATOM 5289 O O . ASP B 1 328 ? -15.297 0.724 -30.688 1 90.88 328 ASP B O 1
ATOM 5293 N N . GLY B 1 329 ? -15.867 1.267 -28.609 1 89 329 GLY B N 1
ATOM 5294 C CA . GLY B 1 329 ? -16.5 -0.009 -28.312 1 89 329 GLY B CA 1
ATOM 5295 C C . GLY B 1 329 ? -15.5 -1.104 -27.984 1 89 329 GLY B C 1
ATOM 5296 O O . GLY B 1 329 ? -15.883 -2.258 -27.781 1 89 329 GLY B O 1
ATOM 5297 N N . GLN B 1 330 ? -14.258 -0.756 -28.016 1 91.19 330 GLN B N 1
ATOM 5298 C CA . GLN B 1 330 ? -13.219 -1.735 -27.734 1 91.19 330 GLN B CA 1
ATOM 5299 C C . GLN B 1 330 ? -12.391 -1.327 -26.516 1 91.19 330 GLN B C 1
ATOM 5301 O O . GLN B 1 330 ? -11.969 -0.175 -26.406 1 91.19 330 GLN B O 1
ATOM 5306 N N . LEU B 1 331 ? -12.273 -2.285 -25.625 1 93.31 331 LEU B N 1
ATOM 5307 C CA . LEU B 1 331 ? -11.398 -2.018 -24.5 1 93.31 331 LEU B CA 1
ATOM 5308 C C . LEU B 1 331 ? -9.977 -1.737 -24.953 1 93.31 331 LEU B C 1
ATOM 5310 O O . LEU B 1 331 ? -9.438 -2.459 -25.797 1 93.31 331 LEU B O 1
ATOM 5314 N N . SER B 1 332 ? -9.445 -0.683 -24.484 1 94.38 332 SER B N 1
ATOM 5315 C CA . SER B 1 332 ? -8.07 -0.296 -24.781 1 94.38 332 SER B CA 1
ATOM 5316 C C . SER B 1 332 ? -7.281 -0.03 -23.5 1 94.38 332 SER B C 1
ATOM 5318 O O . SER B 1 332 ? -7.832 0.445 -22.516 1 94.38 332 SER B O 1
ATOM 5320 N N . LEU B 1 333 ? -6.059 -0.403 -23.516 1 94.44 333 LEU B N 1
ATOM 5321 C CA . LEU B 1 333 ? -5.141 -0.191 -22.406 1 94.44 333 LEU B CA 1
ATOM 5322 C C . LEU B 1 333 ? -4.047 0.801 -22.781 1 94.44 333 LEU B C 1
ATOM 5324 O O . LEU B 1 333 ? -3.516 0.751 -23.891 1 94.44 333 LEU B O 1
ATOM 5328 N N . ARG B 1 334 ? -3.713 1.684 -21.906 1 93 334 ARG B N 1
ATOM 5329 C CA . ARG B 1 334 ? -2.639 2.646 -22.125 1 93 334 ARG B CA 1
ATOM 5330 C C . ARG B 1 334 ? -1.345 2.182 -21.469 1 93 334 ARG B C 1
ATOM 5332 O O . ARG B 1 334 ? -1.331 1.848 -20.281 1 93 334 ARG B O 1
ATOM 5339 N N . GLY B 1 335 ? -0.277 2.15 -22.234 1 89.12 335 GLY B N 1
ATOM 5340 C CA . GLY B 1 335 ? 1.022 1.789 -21.688 1 89.12 335 GLY B CA 1
ATOM 5341 C C . GLY B 1 335 ? 1.785 2.975 -21.125 1 89.12 335 GLY B C 1
ATOM 5342 O O . GLY B 1 335 ? 1.341 4.117 -21.25 1 89.12 335 GLY B O 1
ATOM 5343 N N . GLN B 1 336 ? 2.916 2.705 -20.531 1 85.38 336 GLN B N 1
ATOM 5344 C CA . GLN B 1 336 ? 3.779 3.752 -20 1 85.38 336 GLN B CA 1
ATOM 5345 C C . GLN B 1 336 ? 4.262 4.688 -21.109 1 85.38 336 GLN B C 1
ATOM 5347 O O . GLN B 1 336 ? 4.668 5.82 -20.828 1 85.38 336 GLN B O 1
ATOM 5352 N N . ASP B 1 337 ? 4.242 4.223 -22.281 1 84.19 337 ASP B N 1
ATOM 5353 C CA . ASP B 1 337 ? 4.641 5.035 -23.422 1 84.19 337 ASP B CA 1
ATOM 5354 C C . ASP B 1 337 ? 3.527 6 -23.828 1 84.19 337 ASP B C 1
ATOM 5356 O O . ASP B 1 337 ? 3.699 6.805 -24.75 1 84.19 337 ASP B O 1
ATOM 5360 N N . GLY B 1 338 ? 2.408 5.891 -23.219 1 87.62 338 GLY B N 1
ATOM 5361 C CA . GLY B 1 338 ? 1.298 6.797 -23.453 1 87.62 338 GLY B CA 1
ATOM 5362 C C . GLY B 1 338 ? 0.385 6.344 -24.578 1 87.62 338 GLY B C 1
ATOM 5363 O O . GLY B 1 338 ? -0.651 6.957 -24.828 1 87.62 338 GLY B O 1
ATOM 5364 N N . GLN B 1 339 ? 0.711 5.211 -25.172 1 90.94 339 GLN B N 1
ATOM 5365 C CA . GLN B 1 339 ? -0.059 4.75 -26.328 1 90.94 339 GLN B CA 1
ATOM 5366 C C . GLN B 1 339 ? -1.184 3.812 -25.906 1 90.94 339 GLN B C 1
ATOM 5368 O O . GLN B 1 339 ? -0.996 2.975 -25.016 1 90.94 339 GLN B O 1
ATOM 5373 N N . TRP B 1 340 ? -2.33 3.996 -26.5 1 93.19 340 TRP B N 1
ATOM 5374 C CA . TRP B 1 340 ? -3.479 3.125 -26.281 1 93.19 340 TRP B CA 1
ATOM 5375 C C . TRP B 1 340 ? -3.447 1.929 -27.234 1 93.19 340 TRP B C 1
ATOM 5377 O O . TRP B 1 340 ? -3.131 2.072 -28.406 1 93.19 340 TRP B O 1
ATOM 5387 N N . ARG B 1 341 ? -3.721 0.748 -26.75 1 91.75 341 ARG B N 1
ATOM 5388 C CA . ARG B 1 341 ? -3.73 -0.499 -27.5 1 91.75 341 ARG B CA 1
ATOM 5389 C C . ARG B 1 341 ? -5 -1.297 -27.234 1 91.75 341 ARG B C 1
ATOM 5391 O O . ARG B 1 341 ? -5.441 -1.399 -26.078 1 91.75 341 ARG B O 1
ATOM 5398 N N . ALA B 1 342 ? -5.488 -1.86 -28.25 1 91.75 342 ALA B N 1
ATOM 5399 C CA . ALA B 1 342 ? -6.668 -2.703 -28.094 1 91.75 342 ALA B CA 1
ATOM 5400 C C . ALA B 1 342 ? -6.359 -3.926 -27.234 1 91.75 342 ALA B C 1
ATOM 5402 O O . ALA B 1 342 ? -5.273 -4.504 -27.344 1 91.75 342 ALA B O 1
ATOM 5403 N N . TYR B 1 343 ? -7.301 -4.352 -26.469 1 91.81 343 TYR B N 1
ATOM 5404 C CA . TYR B 1 343 ? -7.172 -5.516 -25.609 1 91.81 343 TYR B CA 1
ATOM 5405 C C . TYR B 1 343 ? -8.438 -6.363 -25.641 1 91.81 343 TYR B C 1
ATOM 5407 O O . TYR B 1 343 ? -9.531 -5.867 -25.359 1 91.81 343 TYR B O 1
ATOM 5415 N N . PRO B 1 344 ? -8.367 -7.688 -25.938 1 88.5 344 PRO B N 1
ATOM 5416 C CA . PRO B 1 344 ? -7.117 -8.359 -26.281 1 88.5 344 PRO B CA 1
ATOM 5417 C C . PRO B 1 344 ? -6.57 -7.93 -27.641 1 88.5 344 PRO B C 1
ATOM 5419 O O . PRO B 1 344 ? -7.305 -7.359 -28.453 1 88.5 344 PRO B O 1
ATOM 5422 N N . PRO B 1 345 ? -5.227 -8.148 -27.75 1 83.38 345 PRO B N 1
ATOM 5423 C CA . PRO B 1 345 ? -4.656 -7.773 -29.047 1 83.38 345 PRO B CA 1
ATOM 5424 C C . PRO B 1 345 ? -5.164 -8.648 -30.203 1 83.38 345 PRO B C 1
ATOM 5426 O O . PRO B 1 345 ? -5.445 -9.828 -30 1 83.38 345 PRO B O 1
ATOM 5429 N N . SER B 1 346 ? -5.504 -8.031 -31.312 1 72.5 346 SER B N 1
ATOM 5430 C CA . SER B 1 346 ? -5.945 -8.773 -32.5 1 72.5 346 SER B CA 1
ATOM 5431 C C . SER B 1 346 ? -4.82 -9.633 -33.062 1 72.5 346 SER B C 1
ATOM 5433 O O . SER B 1 346 ? -5.059 -10.75 -33.531 1 72.5 346 SER B O 1
ATOM 5435 N N . GLU B 1 347 ? -3.619 -9.148 -33.25 1 67.38 347 GLU B N 1
ATOM 5436 C CA . GLU B 1 347 ? -2.48 -9.891 -33.781 1 67.38 347 GLU B CA 1
ATOM 5437 C C . GLU B 1 347 ? -1.401 -10.086 -32.719 1 67.38 347 GLU B C 1
ATOM 5439 O O . GLU B 1 347 ? -1.334 -9.328 -31.75 1 67.38 347 GLU B O 1
ATOM 5444 N N . LYS B 1 348 ? -0.747 -11.234 -33 1 62.56 348 LYS B N 1
ATOM 5445 C CA . LYS B 1 348 ? 0.423 -11.438 -32.156 1 62.56 348 LYS B CA 1
ATOM 5446 C C . LYS B 1 348 ? 1.551 -10.477 -32.531 1 62.56 348 LYS B C 1
ATOM 5448 O O . LYS B 1 348 ? 1.742 -10.172 -33.719 1 62.56 348 LYS B O 1
#

Solvent-accessible surface area (backbone atoms only — not comparable to full-atom values): 35369 Å² total; per-residue (Å²): 129,90,46,67,36,60,47,44,65,49,41,36,74,73,61,43,67,53,64,68,52,38,51,21,34,60,61,43,45,74,78,43,73,49,24,37,24,48,57,46,55,70,41,45,84,46,83,44,81,72,22,43,67,47,42,42,46,52,57,49,68,64,46,77,49,66,54,88,76,34,30,79,56,29,59,30,54,70,90,23,40,90,46,68,46,31,32,54,82,49,80,38,33,32,39,37,35,51,21,20,34,51,80,48,36,56,63,72,45,57,49,58,86,67,40,35,88,87,40,76,46,51,59,48,70,69,41,47,50,50,37,52,50,50,54,64,74,34,74,60,32,34,31,42,34,34,24,64,35,22,42,76,73,48,50,46,68,56,38,26,52,50,40,51,60,50,61,70,30,81,56,41,39,36,41,33,41,40,33,41,44,36,44,48,45,24,85,66,38,34,57,65,34,35,59,22,53,51,55,95,84,32,25,41,38,35,35,38,48,56,56,44,49,60,50,60,43,73,59,20,51,49,16,46,46,28,32,28,47,67,40,30,42,38,34,31,34,30,57,48,26,49,73,41,28,70,45,61,66,47,39,48,47,27,29,48,45,35,39,58,62,56,21,40,43,39,38,32,30,45,65,68,40,20,62,21,31,67,84,31,50,67,53,71,66,59,52,33,52,42,53,50,51,44,62,60,65,44,59,75,69,42,49,50,47,34,32,36,68,37,72,67,38,74,32,66,17,43,42,39,74,48,23,51,46,75,54,96,88,34,44,25,36,28,35,68,84,69,48,73,38,62,53,77,60,91,69,134,128,89,47,68,37,60,47,43,67,48,40,37,73,74,62,43,66,52,64,68,53,36,50,21,32,60,60,44,44,74,78,42,74,48,24,37,24,47,59,45,56,70,44,46,85,45,84,44,81,72,22,42,67,46,43,43,46,52,56,48,68,64,46,78,47,66,54,88,76,34,30,79,55,28,59,30,52,70,87,24,40,89,45,68,47,30,31,55,80,47,79,39,32,33,37,36,36,49,21,20,35,52,80,48,35,55,62,71,46,58,50,59,84,68,40,35,88,86,41,76,48,53,60,49,70,68,41,46,51,50,36,52,49,51,54,63,74,34,73,61,32,35,32,42,33,34,25,64,36,22,42,76,73,48,51,46,69,55,38,26,52,52,39,49,58,50,61,71,32,80,55,43,39,36,41,33,41,38,32,39,44,37,44,47,46,22,84,68,38,34,59,66,34,36,59,23,52,51,56,94,85,33,27,42,38,35,34,39,49,58,57,44,47,60,50,60,43,74,57,19,50,48,16,46,45,28,33,28,47,68,39,31,42,38,31,30,35,28,55,50,25,49,72,42,27,69,44,61,65,46,37,49,46,26,28,49,48,35,40,60,63,57,21,40,43,41,40,32,32,47,65,67,42,20,63,20,32,66,86,31,51,67,54,71,66,58,51,33,53,42,52,50,50,43,63,59,67,44,60,77,70,39,49,49,47,35,31,35,68,37,71,68,37,73,32,66,15,42,43,40,74,48,24,52,45,73,54,96,89,35,44,24,36,29,34,69,84,68,50,74,40,61,54,77,57,90,68,135